Protein AF-A0AA42T7P7-F1 (afdb_monomer_lite)

Secondary structure (DSSP, 8-state):
-----HHHH----HHHHHHHHHHHHHHTT---TT--TTHHHHHHT---S-HHHHHHHHHHHHHHHHHS---HHHHHT-HHHHHHHHHHHHHHHHHHHHHHT---EEEEHHHHHHSTT-TTGGGGGTS---GGGSEEEEEEETTEEEEE-HHHHHHHHHH-SS----HHHHHHTTSPTT--SSSPPPPPPP--SS--HHHHHHTS-GGGTTTT-B---GGGTTSTTHHHHHHHHHHHHH-EEEEEEEEEE-GGGG-SS----EEEEEEE-TTS-S-HHHHHHHHHHHHHGGG----TTS-HHHHHHHHHHHSTT---EEEPPTTT-SS--EEEEEEE-GGGSTTSS--SSEEEEEEETTEEEEEEPPGGGTTTSHHHHHHHHHHHHHH---GGG---HHHHHHHTTTHHHHHHTGGG-BS-GGG-GGGGSPPPP-S--SPPPPHHHHHHHHHHHHHHHHHS--B-HHHHHHHTTT--SS-HHHHHHHHHHHHHHTS--HHHHHHHH-HHHHHHTT----HHHHHHHTSS---HHHHHHHHHHHHHHHTSTTTHHHHHHHHHHHHHH-SSS-B-HHHHHHHHHHHTTT-HHHHHHHHHHHHH-TTHHHHHHHHHHHHHHHHHHHHTGGGHHHHHHHHHHHHH-HHHHHHHHHHHHHHHHHTT-TTHHHHHHHHHHTTSS-SS--HHHH-HHHHHHHHHHHHHHHTTSPPP-----------PPPTTHHHHHHHHHHHHT--

Sequence (739 aa):
MKKTDFIATNKLSTLATLSRIYLYRFFQQQSWENGLAYEDKLRQIHLDFSIESLRRIDTFLDQLRQDDYLSQSEFIDDTAKQSLLLLLGFYCGEIIARAWQICPSWSEYEQYFNAENSEFGGLGNIIGPCFENFLVLEYESNQQKNVYFPLVAICERLFNQLPEKSVHFSVTGFLPAGLDPHAPLAETPNPYLLDHLPEIIAKAPFDLTSYLQMIPPFWMLGDELIGQMDALKTLYNEGHVVWGVIVQANNLLFKDEEYASCPAEIVYDPTGKTDHLSLRNIAHRLYELKQQEFDDGDDQDIAQYARHLKAEHTRFIGDAPQSITTIPLKSATSFIWRLHLPNGKLTYPFFPILISDKTPFITVLPAYFWQDTALYQSWLAEESSTEGQDSENSVEILPAFEQGQQQHLWQLFSEMCYPQKHDIPALMQTKPSTSNHYSEANEKSLNFVHMCQAKICSDYQRYEPEVYEKVAKERPDGQAKRVKEQMQAQLIHQHDFSYLLAELENQDFNDQLKQKGLPKAAEMLKKHKLSQVELNYLIAFLHQSVSQPQHETTALLYLAYLYLQGQYLAQDLKIAQRFISLAAINDWRAIYLQAEIGLVAPDLVRSRMYQEVTSQTAQVVLSNIEHHAYLHKLIDDFLDHAMVKKEYVRSLLQTAKEKGHPLAQQRLTTLIAQGKLPPYATPRYQNVITWLEYHIAQDQQEQSAPQPETQVQASSFIFERPALSAFIIFVIIILIKLL

Structure (mmCIF, N/CA/C/O backbone):
data_AF-A0AA42T7P7-F1
#
_entry.id   AF-A0AA42T7P7-F1
#
loop_
_atom_site.group_PDB
_atom_site.id
_atom_site.type_symbol
_atom_site.label_atom_id
_atom_site.label_alt_id
_atom_site.label_comp_id
_atom_site.label_asym_id
_atom_site.label_entity_id
_atom_site.label_seq_id
_atom_site.pdbx_PDB_ins_code
_atom_site.Cartn_x
_atom_site.Cartn_y
_atom_site.Cartn_z
_atom_site.occupancy
_atom_site.B_iso_or_equiv
_atom_site.auth_seq_id
_atom_site.auth_comp_id
_atom_site.auth_asym_id
_atom_site.auth_atom_id
_atom_site.pdbx_PDB_model_num
ATOM 1 N N . MET A 1 1 ? -27.792 12.973 -2.267 1.00 36.66 1 MET A N 1
ATOM 2 C CA . MET A 1 1 ? -27.722 12.395 -0.906 1.00 36.66 1 MET A CA 1
ATOM 3 C C . MET A 1 1 ? -26.947 13.401 -0.070 1.00 36.66 1 MET A C 1
ATOM 5 O O . MET A 1 1 ? -25.910 13.825 -0.561 1.00 36.66 1 MET A O 1
ATOM 9 N N . LYS A 1 2 ? -27.441 13.874 1.085 1.00 35.75 2 LYS A N 1
ATOM 10 C CA . LYS A 1 2 ? -26.590 14.686 1.977 1.00 35.75 2 LYS A CA 1
ATOM 11 C C . LYS A 1 2 ? -25.444 13.770 2.399 1.00 35.75 2 LYS A C 1
ATOM 13 O O . LYS A 1 2 ? -25.707 12.781 3.075 1.00 35.75 2 LYS A O 1
ATOM 18 N N . LYS A 1 3 ? -24.238 14.013 1.888 1.00 54.03 3 LYS A N 1
ATOM 19 C CA . LYS A 1 3 ? -23.058 13.245 2.269 1.00 54.03 3 LYS A CA 1
ATOM 20 C C . LYS A 1 3 ? -22.754 13.626 3.716 1.00 54.03 3 LYS A C 1
ATOM 22 O O . LYS A 1 3 ? -22.429 14.770 4.003 1.00 54.03 3 LYS A O 1
ATOM 27 N N . THR A 1 4 ? -23.036 12.713 4.633 1.00 61.12 4 THR A N 1
ATOM 28 C CA . THR A 1 4 ? -22.659 12.830 6.040 1.00 61.12 4 THR A CA 1
ATOM 29 C C . THR A 1 4 ? -21.146 12.712 6.140 1.00 61.12 4 THR A C 1
ATOM 31 O O . THR A 1 4 ? -20.567 11.839 5.494 1.00 61.12 4 THR A O 1
ATOM 34 N N . ASP A 1 5 ? -20.522 13.582 6.932 1.00 76.38 5 ASP A N 1
ATOM 35 C CA . ASP A 1 5 ? -19.101 13.492 7.261 1.00 76.38 5 ASP A CA 1
ATOM 36 C C . ASP A 1 5 ? -18.854 12.191 8.041 1.00 76.38 5 ASP A C 1
ATOM 38 O O . ASP A 1 5 ? -19.047 12.127 9.256 1.00 76.38 5 ASP A O 1
ATOM 42 N N . PHE A 1 6 ? -18.497 11.126 7.318 1.00 74.31 6 PHE A N 1
ATOM 43 C CA . PHE A 1 6 ? -18.329 9.801 7.908 1.00 74.31 6 PHE A CA 1
ATOM 44 C C . PHE A 1 6 ? -17.117 9.742 8.849 1.00 74.31 6 PHE A C 1
ATOM 46 O O . PHE A 1 6 ? -17.104 8.969 9.808 1.00 74.31 6 PHE A O 1
ATOM 53 N N . ILE A 1 7 ? -16.123 10.603 8.601 1.00 77.19 7 ILE A N 1
ATOM 54 C CA . ILE A 1 7 ? -14.939 10.765 9.442 1.00 77.19 7 ILE A CA 1
ATOM 55 C C . ILE A 1 7 ? -15.359 11.325 10.804 1.00 77.19 7 ILE A C 1
ATOM 57 O O . ILE A 1 7 ? -14.923 10.815 11.832 1.00 77.19 7 ILE A O 1
ATOM 61 N N . ALA A 1 8 ? -16.262 12.308 10.826 1.00 66.56 8 ALA A N 1
ATOM 62 C CA . ALA A 1 8 ? -16.807 12.852 12.067 1.00 66.56 8 ALA A CA 1
ATOM 63 C C . ALA A 1 8 ? -17.747 11.877 12.802 1.00 66.56 8 ALA A C 1
ATOM 65 O O . ALA A 1 8 ? -17.859 11.938 14.028 1.00 66.56 8 ALA A O 1
ATOM 66 N N . THR A 1 9 ? -18.436 10.979 12.085 1.00 56.53 9 THR A N 1
ATOM 67 C CA . THR A 1 9 ? -19.332 9.992 12.718 1.00 56.53 9 THR A CA 1
ATOM 68 C C . THR A 1 9 ? -18.597 8.825 13.369 1.00 56.53 9 THR A C 1
ATOM 70 O O . THR A 1 9 ? -19.125 8.237 14.311 1.00 56.53 9 THR A O 1
ATOM 73 N N . ASN A 1 10 ? -17.385 8.495 12.915 1.00 58.72 10 ASN A N 1
ATOM 74 C CA . ASN A 1 10 ? -16.609 7.400 13.483 1.00 58.72 10 ASN A CA 1
ATOM 75 C C . ASN A 1 10 ? -15.730 7.908 14.644 1.00 58.72 10 ASN A C 1
ATOM 77 O O . ASN A 1 10 ? -14.545 8.206 14.486 1.00 58.72 10 ASN A O 1
ATOM 81 N N . LYS A 1 11 ? -16.358 8.074 15.818 1.00 61.53 11 LYS A N 1
ATOM 82 C CA . LYS A 1 11 ? -15.764 8.617 17.056 1.00 61.53 11 LYS A CA 1
ATOM 83 C C . LYS A 1 11 ? -14.822 7.624 17.757 1.00 61.53 11 LYS A C 1
ATOM 85 O O . LYS A 1 11 ? -15.009 7.290 18.926 1.00 61.53 11 LYS A O 1
ATOM 90 N N . LEU A 1 12 ? -13.796 7.143 17.069 1.00 73.31 12 LEU A N 1
ATOM 91 C CA . LEU A 1 12 ? -12.702 6.446 17.744 1.00 73.31 12 LEU A CA 1
ATOM 92 C C . LEU A 1 12 ? -11.891 7.462 18.546 1.00 73.31 12 LEU A C 1
ATOM 94 O O . LEU A 1 12 ? -11.167 8.281 17.982 1.00 73.31 12 LEU A O 1
ATOM 98 N N . SER A 1 13 ? -12.065 7.441 19.866 1.00 80.19 13 SER A N 1
ATOM 99 C CA . SER A 1 13 ? -11.329 8.294 20.795 1.00 80.19 13 SER A CA 1
ATOM 100 C C . SER A 1 13 ? -10.038 7.623 21.266 1.00 80.19 13 SER A C 1
ATOM 102 O O . SER A 1 13 ? -9.911 6.397 21.250 1.00 80.19 13 SER A O 1
ATOM 104 N N . THR A 1 14 ? -9.105 8.420 21.786 1.00 84.25 14 THR A N 1
ATOM 105 C CA . THR A 1 14 ? -7.891 7.915 22.445 1.00 84.25 14 THR A CA 1
ATOM 106 C C . THR A 1 14 ? -8.213 6.922 23.565 1.00 84.25 14 THR A C 1
ATOM 108 O O . THR A 1 14 ? -7.503 5.935 23.744 1.00 84.25 14 THR A O 1
ATOM 111 N N . LEU A 1 15 ? -9.320 7.126 24.292 1.00 88.94 15 LEU A N 1
ATOM 112 C CA . LEU A 1 15 ? -9.779 6.192 25.322 1.00 88.94 15 LEU A CA 1
ATOM 113 C C . LEU A 1 15 ? -10.291 4.869 24.746 1.00 88.94 15 LEU A C 1
ATOM 115 O O . LEU A 1 15 ? -10.085 3.828 25.367 1.00 88.94 15 LEU A O 1
ATOM 119 N N . ALA A 1 16 ? -10.913 4.876 23.564 1.00 88.06 16 ALA A N 1
ATOM 120 C CA . ALA A 1 16 ? -11.296 3.640 22.890 1.00 88.06 16 ALA A CA 1
ATOM 121 C C . ALA A 1 16 ? -10.048 2.815 22.537 1.00 88.06 16 ALA A C 1
ATOM 123 O O . ALA A 1 16 ? -9.982 1.628 22.863 1.00 88.06 16 ALA A O 1
ATOM 124 N N . THR A 1 17 ? -9.011 3.463 22.000 1.00 88.62 17 THR A N 1
ATOM 125 C CA . THR A 1 17 ? -7.708 2.828 21.762 1.00 88.62 17 THR A CA 1
ATOM 126 C C . THR A 1 17 ? -7.080 2.308 23.061 1.00 88.62 17 THR A C 1
ATOM 128 O O . THR A 1 17 ? -6.613 1.167 23.117 1.00 88.62 17 THR A O 1
ATOM 131 N N . LEU A 1 18 ? -7.104 3.109 24.132 1.00 90.56 18 LEU A N 1
ATOM 132 C CA . LEU A 1 18 ? -6.564 2.728 25.438 1.00 90.56 18 LEU A CA 1
ATOM 133 C C . LEU A 1 18 ? -7.276 1.499 26.012 1.00 90.56 18 LEU A C 1
ATOM 135 O O . LEU A 1 18 ? -6.613 0.580 26.496 1.00 90.56 18 LEU A O 1
ATOM 139 N N . SER A 1 19 ? -8.607 1.447 25.899 1.00 92.06 19 SER A N 1
ATOM 140 C CA . SER A 1 19 ? -9.411 0.310 26.355 1.00 92.06 19 SER A CA 1
ATOM 141 C C . SER A 1 19 ? -8.951 -0.992 25.704 1.00 92.06 19 SER A C 1
ATOM 143 O O . SER A 1 19 ? -8.719 -1.997 26.379 1.00 92.06 19 SER A O 1
ATOM 145 N N . ARG A 1 20 ? -8.700 -0.944 24.392 1.00 90.75 20 ARG A N 1
ATOM 146 C CA . ARG A 1 20 ? -8.201 -2.080 23.630 1.00 90.75 20 ARG A CA 1
ATOM 147 C C . ARG A 1 20 ? -6.784 -2.460 24.036 1.00 90.75 20 ARG A C 1
ATOM 149 O O . ARG A 1 20 ? -6.522 -3.647 24.192 1.00 90.75 20 ARG A O 1
ATOM 156 N N . ILE A 1 21 ? -5.884 -1.492 24.217 1.00 91.12 21 ILE A N 1
ATOM 157 C CA . ILE A 1 21 ? -4.511 -1.744 24.686 1.00 91.12 21 ILE A CA 1
ATOM 158 C C . ILE A 1 21 ? -4.538 -2.493 26.022 1.00 91.12 21 ILE A C 1
ATOM 160 O O . ILE A 1 21 ? -3.850 -3.501 26.161 1.00 91.12 21 ILE A O 1
ATOM 164 N N . TYR A 1 22 ? -5.359 -2.045 26.975 1.00 94.44 22 TYR A N 1
ATOM 165 C CA . TYR A 1 22 ? -5.484 -2.665 28.296 1.00 94.44 22 TYR A CA 1
ATOM 166 C C . TYR A 1 22 ? -5.994 -4.103 28.206 1.00 94.44 22 TYR A C 1
ATOM 168 O O . TYR A 1 22 ? -5.387 -5.015 28.772 1.00 94.44 22 TYR A O 1
ATOM 176 N N . LEU A 1 23 ? -7.087 -4.314 27.470 1.00 94.62 23 LEU A N 1
ATOM 177 C CA . LEU A 1 23 ? -7.672 -5.640 27.293 1.00 94.62 23 LEU A CA 1
ATOM 178 C C . LEU A 1 23 ? -6.699 -6.575 26.568 1.00 94.62 23 LEU A C 1
ATOM 180 O O . LEU A 1 23 ? -6.414 -7.663 27.062 1.00 94.62 23 LEU A O 1
ATOM 184 N N . TYR A 1 24 ? -6.128 -6.144 25.443 1.00 92.94 24 TYR A N 1
ATOM 185 C CA . TYR A 1 24 ? -5.188 -6.953 24.672 1.00 92.94 24 TYR A CA 1
ATOM 186 C C . TYR A 1 24 ? -3.955 -7.330 25.502 1.00 92.94 24 TYR A C 1
ATOM 188 O O . TYR A 1 24 ? -3.611 -8.508 25.574 1.00 92.94 24 TYR A O 1
ATOM 196 N N . ARG A 1 25 ? -3.346 -6.367 26.209 1.00 93.19 25 ARG A N 1
ATOM 197 C CA . ARG A 1 25 ? -2.201 -6.605 27.102 1.00 93.19 25 ARG A CA 1
ATOM 198 C C . ARG A 1 25 ? -2.519 -7.650 28.166 1.00 93.19 25 ARG A C 1
ATOM 200 O O . ARG A 1 25 ? -1.737 -8.579 28.373 1.00 93.19 25 ARG A O 1
ATOM 207 N N . PHE A 1 26 ? -3.681 -7.530 28.813 1.00 95.38 26 PHE A N 1
ATOM 208 C CA . PHE A 1 26 ? -4.116 -8.494 29.815 1.00 95.38 26 PHE A CA 1
ATOM 209 C C . PHE A 1 26 ? -4.277 -9.893 29.209 1.00 95.38 26 PHE A C 1
ATOM 211 O O . PHE A 1 26 ? -3.663 -10.839 29.702 1.00 95.38 26 PHE A O 1
ATOM 218 N N . PHE A 1 27 ? -5.043 -10.035 28.126 1.00 94.44 27 PHE A N 1
ATOM 219 C CA . PHE A 1 27 ? -5.343 -11.341 27.532 1.00 94.44 27 PHE A CA 1
ATOM 220 C C . PHE A 1 27 ? -4.134 -12.018 26.876 1.00 94.44 27 PHE A C 1
ATOM 222 O O . PHE A 1 27 ? -4.033 -13.241 26.928 1.00 94.44 27 PHE A O 1
ATOM 229 N N . GLN A 1 28 ? -3.190 -11.243 26.339 1.00 91.94 28 GLN A N 1
ATOM 230 C CA . GLN A 1 28 ? -1.950 -11.758 25.746 1.00 91.94 28 GLN A CA 1
ATOM 231 C C . GLN A 1 28 ? -0.799 -11.917 26.746 1.00 91.94 28 GLN A C 1
ATOM 233 O O . GLN A 1 28 ? 0.301 -12.290 26.354 1.00 91.94 28 GLN A O 1
ATOM 238 N N . GLN A 1 29 ? -1.033 -11.652 28.036 1.00 91.06 29 GLN A N 1
ATOM 239 C CA . GLN A 1 29 ? -0.019 -11.774 29.094 1.00 91.06 29 GLN A CA 1
ATOM 240 C C . GLN A 1 29 ? 1.242 -10.927 28.839 1.00 91.06 29 GLN A C 1
ATOM 242 O O . GLN A 1 29 ? 2.358 -11.332 29.158 1.00 91.06 29 GLN A O 1
ATOM 247 N N . GLN A 1 30 ? 1.061 -9.740 28.259 1.00 87.50 30 GLN A N 1
ATOM 248 C CA . GLN A 1 30 ? 2.146 -8.789 28.021 1.00 87.50 30 GLN A CA 1
ATOM 249 C C . GLN A 1 30 ? 2.459 -7.968 29.284 1.00 87.50 30 GLN A C 1
ATOM 251 O O . GLN A 1 30 ? 1.614 -7.813 30.168 1.00 87.50 30 GLN A O 1
ATOM 256 N N . SER A 1 31 ? 3.675 -7.420 29.361 1.00 86.62 31 SER A N 1
ATOM 257 C CA . SER A 1 31 ? 4.132 -6.609 30.495 1.00 86.62 31 SER A CA 1
ATOM 258 C C . SER A 1 31 ? 3.431 -5.245 30.579 1.00 86.62 31 SER A C 1
ATOM 260 O O . SER A 1 31 ? 2.979 -4.680 29.580 1.00 86.62 31 SER A O 1
ATOM 262 N N . TRP A 1 32 ? 3.359 -4.695 31.794 1.00 88.06 32 TRP A N 1
ATOM 263 C CA . TRP A 1 32 ? 2.737 -3.403 32.091 1.00 88.06 32 TRP A CA 1
ATOM 264 C C . TRP A 1 32 ? 3.793 -2.353 32.431 1.00 88.06 32 TRP A C 1
ATOM 266 O O . TRP A 1 32 ? 4.523 -2.519 33.402 1.00 88.06 32 TRP A O 1
ATOM 276 N N . GLU A 1 33 ? 3.825 -1.243 31.691 1.00 80.19 33 GLU A N 1
ATOM 277 C CA . GLU A 1 33 ? 4.748 -0.123 31.958 1.00 80.19 33 GLU A CA 1
ATOM 278 C C . GLU A 1 33 ? 4.571 0.454 33.372 1.00 80.19 33 GLU A C 1
ATOM 280 O O . GLU A 1 33 ? 5.548 0.667 34.083 1.00 80.19 33 GLU A O 1
ATOM 285 N N . ASN A 1 34 ? 3.318 0.631 33.801 1.00 82.06 34 ASN A N 1
ATOM 286 C CA . ASN A 1 34 ? 2.962 1.173 35.117 1.00 82.06 34 ASN A CA 1
ATOM 287 C C . ASN A 1 34 ? 2.583 0.084 36.140 1.00 82.06 34 ASN A C 1
ATOM 289 O O . ASN A 1 34 ? 2.084 0.403 37.217 1.00 82.06 34 ASN A O 1
ATOM 293 N N . GLY A 1 35 ? 2.798 -1.194 35.806 1.00 92.00 35 GLY A N 1
ATOM 294 C CA . GLY A 1 35 ? 2.343 -2.339 36.599 1.00 92.00 35 GLY A CA 1
ATOM 295 C C . GLY A 1 35 ? 0.829 -2.601 36.530 1.00 92.00 35 GLY A C 1
ATOM 296 O O . GLY A 1 35 ? 0.047 -1.773 36.065 1.00 92.00 35 GLY A O 1
ATOM 297 N N . LEU A 1 36 ? 0.417 -3.778 37.010 1.00 95.69 36 LEU A N 1
ATOM 298 C CA . LEU A 1 36 ? -0.981 -4.150 37.235 1.00 95.69 36 LEU A CA 1
ATOM 299 C C . LEU A 1 36 ? -1.109 -4.748 38.639 1.00 95.69 36 LEU A C 1
ATOM 301 O O . LEU A 1 36 ? -0.586 -5.827 38.925 1.00 95.69 36 LEU A O 1
ATOM 305 N N . ALA A 1 37 ? -1.791 -4.041 39.539 1.00 94.44 37 ALA A N 1
ATOM 306 C CA . ALA A 1 37 ? -1.953 -4.512 40.908 1.00 94.44 37 ALA A CA 1
ATOM 307 C C . ALA A 1 37 ? -2.779 -5.807 40.951 1.00 94.44 37 ALA A C 1
ATOM 309 O O . ALA A 1 37 ? -3.796 -5.935 40.268 1.00 94.44 37 ALA A O 1
ATOM 310 N N . TYR A 1 38 ? -2.350 -6.750 41.795 1.00 94.56 38 TYR A N 1
ATOM 311 C CA . TYR A 1 38 ? -3.011 -8.044 42.006 1.00 94.56 38 TYR A CA 1
ATOM 312 C C . TYR A 1 38 ? -3.176 -8.893 40.730 1.00 94.56 38 TYR A C 1
ATOM 314 O O . TYR A 1 38 ? -4.092 -9.714 40.655 1.00 94.56 38 TYR A O 1
ATOM 322 N N . GLU A 1 39 ? -2.287 -8.731 39.744 1.00 95.56 39 GLU A N 1
ATOM 323 C CA . GLU A 1 39 ? -2.356 -9.418 38.448 1.00 95.56 39 GLU A CA 1
ATOM 324 C C . GLU A 1 39 ? -2.524 -10.940 38.572 1.00 95.56 39 GLU A C 1
ATOM 326 O O . GLU A 1 39 ? -3.436 -11.498 37.964 1.00 95.56 39 GLU A O 1
ATOM 331 N N . ASP A 1 40 ? -1.726 -11.611 39.409 1.00 94.25 40 ASP A N 1
ATOM 332 C CA . ASP A 1 40 ? -1.818 -13.066 39.602 1.00 94.25 40 ASP A CA 1
ATOM 333 C C . ASP A 1 40 ? -3.207 -13.503 40.084 1.00 94.25 40 ASP A C 1
ATOM 335 O O . ASP A 1 40 ? -3.787 -14.454 39.554 1.00 94.25 40 ASP A O 1
ATOM 339 N N . LYS A 1 41 ? -3.772 -12.784 41.066 1.00 95.12 41 LYS A N 1
ATOM 340 C CA . LYS A 1 41 ? -5.122 -13.049 41.585 1.00 95.12 41 LYS A CA 1
ATOM 341 C C . LYS A 1 41 ? -6.177 -12.777 40.504 1.00 95.12 41 LYS A C 1
ATOM 343 O O . LYS A 1 41 ? -7.104 -13.567 40.342 1.00 95.12 41 LYS A O 1
ATOM 348 N N . LEU A 1 42 ? -6.027 -11.699 39.731 1.00 96.31 42 LEU A N 1
ATOM 349 C CA . LEU A 1 42 ? -6.957 -11.356 38.652 1.00 96.31 42 LEU A CA 1
ATOM 350 C C . LEU A 1 42 ? -6.925 -12.386 37.508 1.00 96.31 42 LEU A C 1
ATOM 352 O O . LEU A 1 42 ? -7.956 -12.717 36.927 1.00 96.31 42 LEU A O 1
ATOM 356 N N . ARG A 1 43 ? -5.761 -12.950 37.185 1.00 95.31 43 ARG A N 1
ATOM 357 C CA . ARG A 1 43 ? -5.646 -13.999 36.158 1.00 95.31 43 ARG A CA 1
ATOM 358 C C . ARG A 1 43 ? -6.315 -15.307 36.586 1.00 95.31 43 ARG A C 1
ATOM 360 O O . ARG A 1 43 ? -6.891 -15.995 35.745 1.00 95.31 43 ARG A O 1
ATOM 367 N N . GLN A 1 44 ? -6.309 -15.621 37.883 1.00 96.06 44 GLN A N 1
ATOM 368 C CA . GLN A 1 44 ? -6.954 -16.820 38.439 1.00 96.06 44 GLN A CA 1
ATOM 369 C C . GLN A 1 44 ? -8.484 -16.802 38.337 1.00 96.06 44 GLN A C 1
ATOM 371 O O . GLN A 1 44 ? -9.102 -17.864 38.346 1.00 96.06 44 GLN A O 1
ATOM 376 N N . ILE A 1 45 ? -9.114 -15.628 38.206 1.00 96.25 45 ILE A N 1
ATOM 377 C CA . ILE A 1 45 ? -10.574 -15.549 38.045 1.00 96.25 45 ILE A CA 1
ATOM 378 C C . ILE A 1 45 ? -11.049 -15.796 36.607 1.00 96.25 45 ILE A C 1
ATOM 380 O O . ILE A 1 45 ? -12.256 -15.782 36.362 1.00 96.25 45 ILE A O 1
ATOM 384 N N . HIS A 1 46 ? -10.127 -16.048 35.669 1.00 95.12 46 HIS A N 1
ATOM 385 C CA . HIS A 1 46 ? -10.412 -16.443 34.287 1.00 95.12 46 HIS A CA 1
ATOM 386 C C . HIS A 1 46 ? -11.472 -15.559 33.614 1.00 95.12 46 HIS A C 1
ATOM 388 O O . HIS A 1 46 ? -12.571 -16.012 33.295 1.00 95.12 46 HIS A O 1
ATOM 394 N N . LEU A 1 47 ? -11.167 -14.274 33.429 1.00 97.62 47 LEU A N 1
ATOM 395 C CA . LEU A 1 47 ? -11.995 -13.407 32.586 1.00 97.62 47 LEU A CA 1
ATOM 396 C C . LEU A 1 47 ? -12.044 -13.975 31.157 1.00 97.62 47 LEU A C 1
ATOM 398 O O . LEU A 1 47 ? -11.032 -14.453 30.657 1.00 97.62 47 LEU A O 1
ATOM 402 N N . ASP A 1 48 ? -13.219 -13.974 30.530 1.00 97.12 48 ASP A N 1
ATOM 403 C CA . ASP A 1 48 ? -13.484 -14.667 29.254 1.00 97.12 48 ASP A CA 1
ATOM 404 C C . ASP A 1 48 ? -14.584 -13.997 28.404 1.00 97.12 48 ASP A C 1
ATOM 406 O O . ASP A 1 48 ? -15.076 -14.580 27.443 1.00 97.12 48 ASP A O 1
ATOM 410 N N . PHE A 1 49 ? -14.996 -12.782 28.765 1.00 98.00 49 PHE A N 1
ATOM 411 C CA . PHE A 1 49 ? -16.115 -12.029 28.189 1.00 98.00 49 PHE A CA 1
ATOM 412 C C . PHE A 1 49 ? -17.495 -12.714 28.268 1.00 98.00 49 PHE A C 1
ATOM 414 O O . PHE A 1 49 ? -18.414 -12.314 27.552 1.00 98.00 49 PHE A O 1
ATOM 421 N N . SER A 1 50 ? -17.684 -13.711 29.139 1.00 97.81 50 SER A N 1
ATOM 422 C CA . SER A 1 50 ? -19.016 -14.215 29.513 1.00 97.81 50 SER A CA 1
ATOM 423 C C . SER A 1 50 ? -19.693 -13.293 30.533 1.00 97.81 50 SER A C 1
ATOM 425 O O . SER A 1 50 ? -19.021 -12.589 31.289 1.00 97.81 50 SER A O 1
ATOM 427 N N . ILE A 1 51 ? -21.023 -13.320 30.635 1.00 97.69 51 ILE A N 1
ATOM 428 C CA . ILE A 1 51 ? -21.739 -12.551 31.674 1.00 97.69 51 ILE A CA 1
ATOM 429 C C . ILE A 1 51 ? -21.348 -13.055 33.074 1.00 97.69 51 ILE A C 1
ATOM 431 O O . ILE A 1 51 ? -21.184 -12.265 34.004 1.00 97.69 51 ILE A O 1
ATOM 435 N N . GLU A 1 52 ? -21.125 -14.363 33.225 1.00 97.44 52 GLU A N 1
ATOM 436 C CA . GLU A 1 52 ? -20.719 -14.982 34.489 1.00 97.44 52 GLU A CA 1
ATOM 437 C C . GLU A 1 52 ? -19.357 -14.478 34.989 1.00 97.44 52 GLU A C 1
ATOM 439 O O . GLU A 1 52 ? -19.133 -14.383 36.196 1.00 97.44 52 GLU A O 1
ATOM 444 N N . SER A 1 53 ? -18.454 -14.081 34.090 1.00 97.88 53 SER A N 1
ATOM 445 C CA . SER A 1 53 ? -17.169 -13.490 34.479 1.00 97.88 53 SER A CA 1
ATOM 446 C C . SER A 1 53 ? -17.306 -12.225 35.334 1.00 97.88 53 SER A C 1
ATOM 448 O O . SER A 1 53 ? -16.457 -11.968 36.186 1.00 97.88 53 SER A O 1
ATOM 450 N N . LEU A 1 54 ? -18.408 -11.481 35.203 1.00 98.12 54 LEU A N 1
ATOM 451 C CA . LEU A 1 54 ? -18.681 -10.306 36.031 1.00 98.12 54 LEU A CA 1
ATOM 452 C C . LEU A 1 54 ? -18.950 -10.679 37.497 1.00 98.12 54 LEU A C 1
ATOM 454 O O . LEU A 1 54 ? -18.575 -9.932 38.397 1.00 98.12 54 LEU A O 1
ATOM 458 N N . ARG A 1 55 ? -19.543 -11.853 37.769 1.00 97.00 55 ARG A N 1
ATOM 459 C CA . ARG A 1 55 ? -19.693 -12.359 39.150 1.00 97.00 55 ARG A CA 1
ATOM 460 C C . ARG A 1 55 ? -18.351 -12.756 39.751 1.00 97.00 55 ARG A C 1
ATOM 462 O O . ARG A 1 55 ? -18.133 -12.618 40.957 1.00 97.00 55 ARG A O 1
ATOM 469 N N . ARG A 1 56 ? -17.434 -13.234 38.906 1.00 97.81 56 ARG A N 1
ATOM 470 C CA . ARG A 1 56 ? -16.057 -13.522 39.316 1.00 97.81 56 ARG A CA 1
ATOM 471 C C . ARG A 1 56 ? -15.318 -12.231 39.680 1.00 97.81 56 ARG A C 1
ATOM 473 O O . ARG A 1 56 ? -14.616 -12.224 40.686 1.00 97.81 56 ARG A O 1
ATOM 480 N N . ILE A 1 57 ? -15.567 -11.129 38.961 1.00 98.19 57 ILE A N 1
ATOM 481 C CA . ILE A 1 57 ? -15.098 -9.786 39.349 1.00 98.19 57 ILE A CA 1
ATOM 482 C C . ILE A 1 57 ? -15.698 -9.357 40.694 1.00 98.19 57 ILE A C 1
ATOM 484 O O . ILE A 1 57 ? -14.952 -8.927 41.568 1.00 98.19 57 ILE A O 1
ATOM 488 N N . ASP A 1 58 ? -17.008 -9.521 40.909 1.00 97.19 58 ASP A N 1
ATOM 489 C CA . ASP A 1 58 ? -17.640 -9.193 42.199 1.00 97.19 58 ASP A CA 1
ATOM 490 C C . ASP A 1 58 ? -16.977 -9.928 43.374 1.00 97.19 58 ASP A C 1
ATOM 492 O O . ASP A 1 58 ? -16.665 -9.317 44.397 1.00 97.19 58 ASP A O 1
ATOM 496 N N . THR A 1 59 ? -16.723 -11.228 43.201 1.00 96.25 59 THR A N 1
ATOM 497 C CA . THR A 1 59 ? -16.067 -12.078 44.207 1.00 96.25 59 THR A CA 1
ATOM 498 C C . THR A 1 59 ? -14.621 -11.646 44.452 1.00 96.25 59 THR A C 1
ATOM 500 O O . THR A 1 59 ? -14.170 -11.599 45.594 1.00 96.25 59 THR A O 1
ATOM 503 N N . PHE A 1 60 ? -13.894 -11.306 43.387 1.00 96.56 60 PHE A N 1
ATOM 504 C CA . PHE A 1 60 ? -12.524 -10.805 43.463 1.00 96.56 60 PHE A CA 1
ATOM 505 C C . PHE A 1 60 ? -12.432 -9.486 44.239 1.00 96.56 60 PHE A C 1
ATOM 507 O O . PHE A 1 60 ? -11.590 -9.354 45.125 1.00 96.56 60 PHE A O 1
ATOM 514 N N . LEU A 1 61 ? -13.322 -8.530 43.958 1.00 95.38 61 LEU A N 1
ATOM 515 C CA . LEU A 1 61 ? -13.357 -7.245 44.663 1.00 95.38 61 LEU A CA 1
ATOM 516 C C . LEU A 1 61 ? -13.710 -7.417 46.147 1.00 95.38 61 LEU A C 1
ATOM 518 O O . LEU A 1 61 ? -13.114 -6.756 46.996 1.00 95.38 61 LEU A O 1
ATOM 522 N N . ASP A 1 62 ? -14.622 -8.339 46.477 1.00 93.00 62 ASP A N 1
ATOM 523 C CA . ASP A 1 62 ? -14.942 -8.666 47.872 1.00 93.00 62 ASP A CA 1
ATOM 524 C C . ASP A 1 62 ? -13.741 -9.240 48.629 1.00 93.00 62 ASP A C 1
ATOM 526 O O . ASP A 1 62 ? -13.528 -8.886 49.788 1.00 93.00 62 ASP A O 1
ATOM 530 N N . GLN A 1 63 ? -12.944 -10.094 47.982 1.00 92.19 63 GLN A N 1
ATOM 531 C CA . GLN A 1 63 ? -11.720 -10.642 48.572 1.00 92.19 63 GLN A CA 1
ATOM 532 C C . GLN A 1 63 ? -10.672 -9.551 48.803 1.00 92.19 63 GLN A C 1
ATOM 534 O O . GLN A 1 63 ? -10.120 -9.469 49.895 1.00 92.19 63 GLN A O 1
ATOM 539 N N . LEU A 1 64 ? -10.437 -8.669 47.823 1.00 91.69 64 LEU A N 1
ATOM 540 C CA . LEU A 1 64 ? -9.483 -7.564 47.978 1.00 91.69 64 LEU A CA 1
ATOM 541 C C . LEU A 1 64 ? -9.851 -6.635 49.139 1.00 91.69 64 LEU A C 1
ATOM 543 O O . LEU A 1 64 ? -8.987 -6.258 49.924 1.00 91.69 64 LEU A O 1
ATOM 547 N N . ARG A 1 65 ? -11.138 -6.310 49.272 1.00 88.94 65 ARG A N 1
ATOM 548 C CA . ARG A 1 65 ? -11.654 -5.465 50.352 1.00 88.94 65 ARG A CA 1
ATOM 549 C C . ARG A 1 65 ? -11.536 -6.106 51.739 1.00 88.94 65 ARG A C 1
ATOM 551 O O . ARG A 1 65 ? -11.445 -5.392 52.733 1.00 88.94 65 ARG A O 1
ATOM 558 N N . GLN A 1 66 ? -11.604 -7.435 51.828 1.00 84.62 66 GLN A N 1
ATOM 559 C CA . GLN A 1 66 ? -11.451 -8.168 53.091 1.00 84.62 66 GLN A CA 1
ATOM 560 C C . GLN A 1 66 ? -9.981 -8.359 53.482 1.00 84.62 66 GLN A C 1
ATOM 562 O O . GLN A 1 66 ? -9.669 -8.338 54.673 1.00 84.62 66 GLN A O 1
ATOM 567 N N . ASP A 1 67 ? -9.104 -8.549 52.494 1.00 77.56 67 ASP A N 1
ATOM 568 C CA . ASP A 1 67 ? -7.676 -8.812 52.691 1.00 77.56 67 ASP A CA 1
ATOM 569 C C . ASP A 1 67 ? -6.888 -7.544 53.068 1.00 77.56 67 ASP A C 1
ATOM 571 O O . ASP A 1 67 ? -5.964 -7.622 53.878 1.00 77.56 67 ASP A O 1
ATOM 575 N N . ASP A 1 68 ? -7.257 -6.384 52.515 1.00 68.31 68 ASP A N 1
ATOM 576 C CA . ASP A 1 68 ? -6.599 -5.099 52.759 1.00 68.31 68 ASP A CA 1
ATOM 577 C C . ASP A 1 68 ? -7.601 -4.059 53.294 1.00 68.31 68 ASP A C 1
ATOM 579 O O . ASP A 1 68 ? -8.676 -3.849 52.731 1.00 68.31 68 ASP A O 1
ATOM 583 N N . TYR A 1 69 ? -7.239 -3.327 54.355 1.00 66.25 69 TYR A N 1
ATOM 584 C CA . TYR A 1 69 ? -7.958 -2.095 54.693 1.00 66.25 69 TYR A CA 1
ATOM 585 C C . TYR A 1 69 ? -7.548 -1.010 53.692 1.00 66.25 69 TYR A C 1
ATOM 587 O O . TYR A 1 69 ? -6.476 -0.418 53.811 1.00 66.25 69 TYR A O 1
ATOM 595 N N . LEU A 1 70 ? -8.384 -0.778 52.680 1.00 71.75 70 LEU A N 1
ATOM 596 C CA . LEU A 1 70 ? -8.062 0.106 51.562 1.00 71.75 70 LEU A CA 1
ATOM 597 C C . LEU A 1 70 ? -8.640 1.508 51.779 1.00 71.75 70 LEU A C 1
ATOM 599 O O . LEU A 1 70 ? -9.847 1.722 51.669 1.00 71.75 70 LEU A O 1
ATOM 603 N N . SER A 1 71 ? -7.771 2.484 52.045 1.00 82.94 71 SER A N 1
ATOM 604 C CA . SER A 1 71 ? -8.134 3.896 51.906 1.00 82.94 71 SER A CA 1
ATOM 605 C C . SER A 1 71 ? -8.316 4.223 50.423 1.00 82.94 71 SER A C 1
ATOM 607 O O . SER A 1 71 ? -7.403 4.013 49.625 1.00 82.94 71 SER A O 1
ATOM 609 N N . GLN A 1 72 ? -9.485 4.747 50.044 1.00 84.62 72 GLN A N 1
ATOM 610 C CA . GLN A 1 72 ? -9.804 5.048 48.646 1.00 84.62 72 GLN A CA 1
ATOM 611 C C . GLN A 1 72 ? -8.797 6.017 48.008 1.00 84.62 72 GLN A C 1
ATOM 613 O O . GLN A 1 72 ? -8.370 5.788 46.879 1.00 84.62 72 GLN A O 1
ATOM 618 N N . SER A 1 73 ? -8.383 7.069 48.722 1.00 84.94 73 SER A N 1
ATOM 619 C CA . SER A 1 73 ? -7.414 8.037 48.192 1.00 84.94 73 SER A CA 1
ATOM 620 C C . SER A 1 73 ? -6.045 7.396 47.959 1.00 84.94 73 SER A C 1
ATOM 622 O O . SER A 1 73 ? -5.478 7.538 46.886 1.00 84.94 73 SER A O 1
ATOM 624 N N . GLU A 1 74 ? -5.557 6.602 48.917 1.00 86.06 74 GLU A N 1
ATOM 625 C CA . GLU A 1 74 ? -4.261 5.914 48.802 1.00 86.06 74 GLU A CA 1
ATOM 626 C C . GLU A 1 74 ? -4.272 4.837 47.709 1.00 86.06 74 GLU A C 1
ATOM 628 O O . GLU A 1 74 ? -3.247 4.563 47.087 1.00 86.06 74 GLU A O 1
ATOM 633 N N . PHE A 1 75 ? -5.430 4.212 47.467 1.00 90.25 75 PHE A N 1
ATOM 634 C CA . PHE A 1 75 ? -5.592 3.244 46.388 1.00 90.25 75 PHE A CA 1
ATOM 635 C C . PHE A 1 75 ? -5.534 3.922 45.020 1.00 90.25 75 PHE A C 1
ATOM 637 O O . PHE A 1 75 ? -4.877 3.416 44.114 1.00 90.25 75 PHE A O 1
ATOM 644 N N . ILE A 1 76 ? -6.231 5.052 44.875 1.00 88.25 76 ILE A N 1
ATOM 645 C CA . ILE A 1 76 ? -6.307 5.796 43.617 1.00 88.25 76 ILE A CA 1
ATOM 646 C C . ILE A 1 76 ? -4.977 6.486 43.307 1.00 88.25 76 ILE A C 1
ATOM 648 O O . ILE A 1 76 ? -4.657 6.610 42.136 1.00 88.25 76 ILE A O 1
ATOM 652 N N . ASP A 1 77 ? -4.166 6.873 44.292 1.00 88.88 77 ASP A N 1
ATOM 653 C CA . ASP A 1 77 ? -2.862 7.511 44.045 1.00 88.88 77 ASP A CA 1
ATOM 654 C C . ASP A 1 77 ? -1.783 6.542 43.498 1.00 88.88 77 ASP A C 1
ATOM 656 O O . ASP A 1 77 ? -0.726 6.976 43.038 1.00 88.88 77 ASP A O 1
ATOM 660 N N . ASP A 1 78 ? -2.036 5.229 43.511 1.00 91.44 78 ASP A N 1
ATOM 661 C CA . ASP A 1 78 ? -1.127 4.197 43.000 1.00 91.44 78 ASP A CA 1
ATOM 662 C C . ASP A 1 78 ? -1.459 3.820 41.544 1.00 91.44 78 ASP A C 1
ATOM 664 O O . ASP A 1 78 ? -2.551 3.348 41.221 1.00 91.44 78 ASP A O 1
ATOM 668 N N . THR A 1 79 ? -0.487 3.975 40.647 1.00 92.25 79 THR A N 1
ATOM 669 C CA . THR A 1 79 ? -0.654 3.767 39.199 1.00 92.25 79 THR A CA 1
ATOM 670 C C . THR A 1 79 ? -0.963 2.319 38.801 1.00 92.25 79 THR A C 1
ATOM 672 O O . THR A 1 79 ? -1.736 2.084 37.864 1.00 92.25 79 THR A O 1
ATOM 675 N N . ALA A 1 80 ? -0.417 1.326 39.508 1.00 93.38 80 ALA A N 1
ATOM 676 C CA . ALA A 1 80 ? -0.692 -0.085 39.235 1.00 93.38 80 ALA A CA 1
ATOM 677 C C . ALA A 1 80 ? -2.122 -0.450 39.661 1.00 93.38 80 ALA A C 1
ATOM 679 O O . ALA A 1 80 ? -2.795 -1.261 39.015 1.00 93.38 80 ALA A O 1
ATOM 680 N N . LYS A 1 81 ? -2.605 0.182 40.734 1.00 93.62 81 LYS A N 1
ATOM 681 C CA . LYS A 1 81 ? -3.977 0.049 41.232 1.00 93.62 81 LYS A CA 1
ATOM 682 C C . LYS A 1 81 ? -4.991 0.789 40.356 1.00 93.62 81 LYS A C 1
ATOM 684 O O . LYS A 1 81 ? -6.042 0.227 40.051 1.00 93.62 81 LYS A O 1
ATOM 689 N N . GLN A 1 82 ? -4.662 1.981 39.853 1.00 92.69 82 GLN A N 1
ATOM 690 C CA . GLN A 1 82 ? -5.451 2.652 38.811 1.00 92.69 82 GLN A CA 1
ATOM 691 C C . GLN A 1 82 ? -5.586 1.770 37.564 1.00 92.69 82 GLN A C 1
ATOM 693 O O . GLN A 1 82 ? -6.679 1.639 37.012 1.00 92.69 82 GLN A O 1
ATOM 698 N N . SER A 1 83 ? -4.495 1.116 37.150 1.00 94.69 83 SER A N 1
ATOM 699 C CA . SER A 1 83 ? -4.502 0.240 35.975 1.00 94.69 83 SER A CA 1
ATOM 700 C C . SER A 1 83 ? -5.455 -0.949 36.136 1.00 94.69 83 SER A C 1
ATOM 702 O O . SER A 1 83 ? -6.147 -1.303 35.182 1.00 94.69 83 SER A O 1
ATOM 704 N N . LEU A 1 84 ? -5.566 -1.506 37.349 1.00 96.31 84 LEU A N 1
ATOM 705 C CA . LEU A 1 84 ? -6.571 -2.520 37.680 1.00 96.31 84 LEU A CA 1
ATOM 706 C C . LEU A 1 84 ? -8.001 -1.981 37.517 1.00 96.31 84 LEU A C 1
ATOM 708 O O . LEU A 1 84 ? -8.826 -2.627 36.872 1.00 96.31 84 LEU A O 1
ATOM 712 N N . LEU A 1 85 ? -8.300 -0.802 38.075 1.00 95.94 85 LEU A N 1
ATOM 713 C CA . LEU A 1 85 ? -9.641 -0.205 38.003 1.00 95.94 85 LEU A CA 1
ATOM 714 C C . LEU A 1 85 ? -10.048 0.094 36.555 1.00 95.94 85 LEU A C 1
ATOM 716 O O . LEU A 1 85 ? -11.162 -0.238 36.146 1.00 95.94 85 LEU A O 1
ATOM 720 N N . LEU A 1 86 ? -9.128 0.650 35.763 1.00 95.38 86 LEU A N 1
ATOM 721 C CA . LEU A 1 86 ? -9.346 0.914 34.342 1.00 95.38 86 LEU A CA 1
ATOM 722 C C . LEU A 1 86 ? -9.555 -0.380 33.551 1.00 95.38 86 LEU A C 1
ATOM 724 O O . LEU A 1 86 ? -10.513 -0.463 32.789 1.00 95.38 86 LEU A O 1
ATOM 728 N N . LEU A 1 87 ? -8.729 -1.413 33.765 1.00 97.38 87 LEU A N 1
ATOM 729 C CA . LEU A 1 87 ? -8.888 -2.712 33.103 1.00 97.38 87 LEU A CA 1
ATOM 730 C C . LEU A 1 87 ? -10.277 -3.313 33.360 1.00 97.38 87 LEU A C 1
ATOM 732 O O . LEU A 1 87 ? -10.949 -3.729 32.417 1.00 97.38 87 LEU A O 1
ATOM 736 N N . LEU A 1 88 ? -10.723 -3.331 34.619 1.00 98.12 88 LEU A N 1
ATOM 737 C CA . LEU A 1 88 ? -12.049 -3.836 34.983 1.00 98.12 88 LEU A CA 1
ATOM 738 C C . LEU A 1 88 ? -13.169 -2.981 34.378 1.00 98.12 88 LEU A C 1
ATOM 740 O O . LEU A 1 88 ? -14.173 -3.521 33.908 1.00 98.12 88 LEU A O 1
ATOM 744 N N . GLY A 1 89 ? -12.998 -1.657 34.349 1.00 97.56 89 GLY A N 1
ATOM 745 C CA . GLY A 1 89 ? -13.973 -0.754 33.752 1.00 97.56 89 GLY A CA 1
ATOM 746 C C . GLY A 1 89 ? -14.105 -0.934 32.238 1.00 97.56 89 GLY A C 1
ATOM 747 O O . GLY A 1 89 ? -15.222 -1.059 31.727 1.00 97.56 89 GLY A O 1
ATOM 748 N N . PHE A 1 90 ? -12.978 -1.040 31.531 1.00 97.12 90 PHE A N 1
ATOM 749 C CA . PHE A 1 90 ? -12.936 -1.357 30.104 1.00 97.12 90 PHE A CA 1
ATOM 750 C C . PHE A 1 90 ? -13.533 -2.730 29.807 1.00 97.12 90 PHE A C 1
ATOM 752 O O . PHE A 1 90 ? -14.306 -2.864 28.864 1.00 97.12 90 PHE A O 1
ATOM 759 N N . TYR A 1 91 ? -13.253 -3.730 30.643 1.00 98.19 91 TYR A N 1
ATOM 760 C CA . TYR A 1 91 ? -13.834 -5.064 30.509 1.00 98.19 91 TYR A CA 1
ATOM 761 C C . TYR A 1 91 ? -15.366 -5.050 30.615 1.00 98.19 91 TYR A C 1
ATOM 763 O O . TYR A 1 91 ? -16.050 -5.686 29.814 1.00 98.19 91 TYR A O 1
ATOM 771 N N . CYS A 1 92 ? -15.920 -4.275 31.554 1.00 98.00 92 CYS A N 1
ATOM 772 C CA . CYS A 1 92 ? -17.368 -4.093 31.669 1.00 98.00 92 CYS A CA 1
ATOM 773 C C . CYS A 1 92 ? -17.963 -3.442 30.413 1.00 98.00 92 CYS A C 1
ATOM 775 O O . CYS A 1 92 ? -18.992 -3.898 29.914 1.00 98.00 92 CYS A O 1
ATOM 777 N N . GLY A 1 93 ? -17.316 -2.394 29.893 1.00 96.00 93 GLY A N 1
ATOM 778 C CA . GLY A 1 93 ? -17.764 -1.732 28.668 1.00 96.00 93 GLY A CA 1
ATOM 779 C C . GLY A 1 93 ? -17.676 -2.630 27.434 1.00 96.00 93 GLY A C 1
ATOM 780 O O . GLY A 1 93 ? -18.602 -2.645 26.628 1.00 96.00 93 GLY A O 1
ATOM 781 N N . GLU A 1 94 ? -16.627 -3.446 27.326 1.00 96.00 94 GLU A N 1
ATOM 782 C CA . GLU A 1 94 ? -16.469 -4.419 26.243 1.00 96.00 94 GLU A CA 1
ATOM 783 C C . GLU A 1 94 ? -17.548 -5.511 26.296 1.00 96.00 94 GLU A C 1
ATOM 785 O O . GLU A 1 94 ? -18.070 -5.891 25.252 1.00 96.00 94 GLU A O 1
ATOM 790 N N . ILE A 1 95 ? -17.972 -5.975 27.480 1.00 97.62 95 ILE A N 1
ATOM 791 C CA . ILE A 1 95 ? -19.119 -6.899 27.589 1.00 97.62 95 ILE A CA 1
ATOM 792 C C . ILE A 1 95 ? -20.403 -6.262 27.040 1.00 97.62 95 ILE A C 1
ATOM 794 O O . ILE A 1 95 ? -21.123 -6.916 26.285 1.00 97.62 95 ILE A O 1
ATOM 798 N N . ILE A 1 96 ? -20.683 -4.995 27.367 1.00 96.62 96 ILE A N 1
ATOM 799 C CA . ILE A 1 96 ? -21.849 -4.272 26.827 1.00 96.62 96 ILE A CA 1
ATOM 800 C C . ILE A 1 96 ? -21.744 -4.167 25.301 1.00 96.62 96 ILE A C 1
ATOM 802 O O . ILE A 1 96 ? -22.697 -4.480 24.586 1.00 96.62 96 ILE A O 1
ATOM 806 N N . ALA A 1 97 ? -20.573 -3.781 24.797 1.00 93.88 97 ALA A N 1
ATOM 807 C CA . ALA A 1 97 ? -20.314 -3.632 23.373 1.00 93.88 97 ALA A CA 1
ATOM 808 C C . ALA A 1 97 ? -20.495 -4.946 22.598 1.00 93.88 97 ALA A C 1
ATOM 810 O O . ALA A 1 97 ? -21.178 -4.980 21.573 1.00 93.88 97 ALA A O 1
ATOM 811 N N . ARG A 1 98 ? -19.938 -6.047 23.115 1.00 95.75 98 ARG A N 1
ATOM 812 C CA . ARG A 1 98 ? -20.075 -7.394 22.545 1.00 95.75 98 ARG A CA 1
ATOM 813 C C . ARG A 1 98 ? -21.513 -7.891 22.584 1.00 95.75 98 ARG A C 1
ATOM 815 O O . ARG A 1 98 ? -21.979 -8.486 21.618 1.00 95.75 98 ARG A O 1
ATOM 822 N N . ALA A 1 99 ? -22.236 -7.626 23.667 1.00 95.69 99 ALA A N 1
ATOM 823 C CA . ALA A 1 99 ? -23.630 -8.034 23.804 1.00 95.69 99 ALA A CA 1
ATOM 824 C C . ALA A 1 99 ? -24.546 -7.365 22.769 1.00 95.69 99 ALA A C 1
ATOM 826 O O . ALA A 1 99 ? -25.456 -8.007 22.248 1.00 95.69 99 ALA A O 1
ATOM 827 N N . TRP A 1 100 ? -24.286 -6.094 22.452 1.00 94.25 100 TRP A N 1
ATOM 828 C CA . TRP A 1 100 ? -25.039 -5.339 21.449 1.00 94.25 100 TRP A CA 1
ATOM 829 C C . TRP A 1 100 ? -24.456 -5.415 20.035 1.00 94.25 100 TRP A C 1
ATOM 831 O O . TRP A 1 100 ? -25.117 -4.971 19.101 1.00 94.25 100 TRP A O 1
ATOM 841 N N . GLN A 1 101 ? -23.264 -5.999 19.865 1.00 92.88 101 GLN A N 1
ATOM 842 C CA . GLN A 1 101 ? -22.528 -6.046 18.596 1.00 92.88 101 GLN A CA 1
ATOM 843 C C . GLN A 1 101 ? -22.318 -4.648 17.999 1.00 92.88 101 GLN A C 1
ATOM 845 O O . GLN A 1 101 ? -22.618 -4.386 16.836 1.00 92.88 101 GLN A O 1
ATOM 850 N N . ILE A 1 102 ? -21.790 -3.742 18.820 1.00 88.31 102 ILE A N 1
ATOM 851 C CA . ILE A 1 102 ? -21.536 -2.340 18.467 1.00 88.31 102 ILE A CA 1
ATOM 852 C C . ILE A 1 102 ? -20.116 -1.928 18.855 1.00 88.31 102 ILE A C 1
ATOM 854 O O . ILE A 1 102 ? -19.502 -2.535 19.731 1.00 88.31 102 ILE A O 1
ATOM 858 N N . CYS A 1 103 ? -19.608 -0.865 18.232 1.00 84.44 103 CYS A N 1
ATOM 859 C CA . CYS A 1 103 ? -18.400 -0.182 18.689 1.00 84.44 103 CYS A CA 1
ATOM 860 C C . CYS A 1 103 ? -18.810 1.014 19.565 1.00 84.44 103 CYS A C 1
ATOM 862 O O . CYS A 1 103 ? -19.413 1.953 19.040 1.00 84.44 103 CYS A O 1
ATOM 864 N N . PRO A 1 104 ? -18.546 0.997 20.882 1.00 86.19 104 PRO A N 1
ATOM 865 C CA . PRO A 1 104 ? -18.941 2.084 21.761 1.00 86.19 104 PRO A CA 1
ATOM 866 C C . PRO A 1 104 ? -17.971 3.265 21.655 1.00 86.19 104 PRO A C 1
ATOM 868 O O . PRO A 1 104 ? -16.817 3.115 21.248 1.00 86.19 104 PRO A O 1
ATOM 871 N N . SER A 1 105 ? -18.433 4.437 22.081 1.00 86.94 105 SER A N 1
ATOM 872 C CA . SER A 1 105 ? -17.608 5.633 22.233 1.00 86.94 105 SER A CA 1
ATOM 873 C C . SER A 1 105 ? -17.176 5.772 23.689 1.00 86.94 105 SER A C 1
ATOM 875 O O . SER A 1 105 ? -17.995 5.681 24.602 1.00 86.94 105 SER A O 1
ATOM 877 N N . TRP A 1 106 ? -15.888 6.014 23.909 1.00 90.44 106 TRP A N 1
ATOM 878 C CA . TRP A 1 106 ? -15.334 6.276 25.236 1.00 90.44 106 TRP A CA 1
ATOM 879 C C . TRP A 1 106 ? -14.978 7.752 25.376 1.00 90.44 106 TRP A C 1
ATOM 881 O O . TRP A 1 106 ? -14.416 8.348 24.454 1.00 90.44 106 TRP A O 1
ATOM 891 N N . SER A 1 107 ? -15.279 8.353 26.520 1.00 89.38 107 SER A N 1
ATOM 892 C CA . SER A 1 107 ? -14.944 9.749 26.818 1.00 89.38 107 SER A CA 1
ATOM 893 C C . SER A 1 107 ? -14.618 9.928 28.296 1.00 89.38 107 SER A C 1
ATOM 895 O O . SER A 1 107 ? -15.060 9.149 29.143 1.00 89.38 107 SER A O 1
ATOM 897 N N . GLU A 1 108 ? -13.827 10.954 28.598 1.00 90.12 108 GLU A N 1
ATOM 898 C CA . GLU A 1 108 ? -13.632 11.395 29.977 1.00 90.12 108 GLU A CA 1
ATOM 899 C C . GLU A 1 108 ? -14.858 12.174 30.456 1.00 90.12 108 GLU A C 1
ATOM 901 O O . GLU A 1 108 ? -15.569 12.791 29.657 1.00 90.12 108 GLU A O 1
ATOM 906 N N . TYR A 1 109 ? -15.073 12.186 31.770 1.00 87.38 109 TYR A N 1
ATOM 907 C CA . TYR A 1 109 ? -16.162 12.914 32.417 1.00 87.38 109 TYR A CA 1
ATOM 908 C C . TYR A 1 109 ? -16.305 14.355 31.900 1.00 87.38 109 TYR A C 1
ATOM 910 O O . TYR A 1 109 ? -17.376 14.760 31.447 1.00 87.38 109 TYR A O 1
ATOM 918 N N . GLU A 1 110 ? -15.219 15.133 31.929 1.00 83.94 110 GLU A N 1
ATOM 919 C CA . GLU A 1 110 ? -15.259 16.541 31.528 1.00 83.94 110 GLU A CA 1
ATOM 920 C C . GLU A 1 110 ? -15.582 16.696 30.043 1.00 83.94 110 GLU A C 1
ATOM 922 O O . GLU A 1 110 ? -16.410 17.526 29.674 1.00 83.94 110 GLU A O 1
ATOM 927 N N . GLN A 1 111 ? -14.980 15.864 29.192 1.00 84.12 111 GLN A N 1
ATOM 928 C CA . GLN A 1 111 ? -15.242 15.871 27.755 1.00 84.12 111 GLN A CA 1
ATOM 929 C C . GLN A 1 111 ? -16.716 15.576 27.459 1.00 84.12 111 GLN A C 1
ATOM 931 O O . GLN A 1 111 ? -17.314 16.224 26.600 1.00 84.12 111 GLN A O 1
ATOM 936 N N . TYR A 1 112 ? -17.306 14.629 28.189 1.00 84.38 112 TYR A N 1
ATOM 937 C CA . TYR A 1 112 ? -18.693 14.229 28.010 1.00 84.38 112 TYR A CA 1
ATOM 938 C C . TYR A 1 112 ? -19.686 15.334 28.386 1.00 84.38 112 TYR A C 1
ATOM 940 O O . TYR A 1 112 ? -20.591 15.657 27.614 1.00 84.38 112 TYR A O 1
ATOM 948 N N . PHE A 1 113 ? -19.535 15.923 29.573 1.00 82.75 113 PHE A N 1
ATOM 949 C CA . PHE A 1 113 ? -20.487 16.917 30.077 1.00 82.75 113 PHE A CA 1
ATOM 950 C C . PHE A 1 113 ? -20.280 18.314 29.477 1.00 82.75 113 PHE A C 1
ATOM 952 O O . PHE A 1 113 ? -21.241 19.079 29.408 1.00 82.75 113 PHE A O 1
ATOM 959 N N . ASN A 1 114 ? -19.075 18.632 28.988 1.00 76.12 114 ASN A N 1
ATOM 960 C CA . ASN A 1 114 ? -18.789 19.905 28.316 1.00 76.12 114 ASN A CA 1
ATOM 961 C C . ASN A 1 114 ? -19.098 19.888 26.807 1.00 76.12 114 ASN A C 1
ATOM 963 O O . ASN A 1 114 ? -19.004 20.929 26.156 1.00 76.12 114 ASN A O 1
ATOM 967 N N . ALA A 1 115 ? -19.459 18.739 26.227 1.00 72.75 115 ALA A N 1
ATOM 968 C CA . ALA A 1 115 ? -19.815 18.655 24.815 1.00 72.75 115 ALA A CA 1
ATOM 969 C C . ALA A 1 115 ? -21.158 19.354 24.529 1.00 72.75 115 ALA A C 1
ATOM 971 O O . ALA A 1 115 ? -22.173 19.050 25.155 1.00 72.75 115 ALA A O 1
ATOM 972 N N . GLU A 1 116 ? -21.192 20.222 23.509 1.00 59.59 116 GLU A N 1
ATOM 973 C CA . GLU A 1 116 ? -22.375 21.024 23.130 1.00 59.59 116 GLU A CA 1
ATOM 974 C C . GLU A 1 116 ? -23.638 20.192 22.823 1.00 59.59 116 GLU A C 1
ATOM 976 O O . GLU A 1 116 ? -24.752 20.703 22.903 1.00 59.59 116 GLU A O 1
ATOM 981 N N . ASN A 1 117 ? -23.476 18.901 22.510 1.00 61.44 117 ASN A N 1
ATOM 982 C CA . ASN A 1 117 ? -24.552 17.973 22.146 1.00 61.44 117 ASN A CA 1
ATOM 983 C C . ASN A 1 117 ? -24.787 16.858 23.183 1.00 61.44 117 ASN A C 1
ATOM 985 O O . ASN A 1 117 ? -25.386 15.831 22.853 1.00 61.44 117 ASN A O 1
ATOM 989 N N . SER A 1 118 ? -24.293 17.011 24.414 1.00 65.94 118 SER A N 1
ATOM 990 C CA . SER A 1 118 ? -24.521 16.025 25.473 1.00 65.94 118 SER A CA 1
ATOM 991 C C . SER A 1 118 ? -25.983 16.049 25.929 1.00 65.94 118 SER A C 1
ATOM 993 O O . SER A 1 118 ? -26.427 17.001 26.572 1.00 65.94 118 SER A O 1
ATOM 995 N N . GLU A 1 119 ? -26.740 14.984 25.632 1.00 66.56 119 GLU A N 1
ATOM 996 C CA . GLU A 1 119 ? -28.140 14.824 26.075 1.00 66.56 119 GLU A CA 1
ATOM 997 C C . GLU A 1 119 ? -28.274 14.858 27.605 1.00 66.56 119 GLU A C 1
ATOM 999 O O . GLU A 1 119 ? -29.322 15.228 28.136 1.00 66.56 119 GLU A O 1
ATOM 1004 N N . PHE A 1 120 ? -27.187 14.545 28.314 1.00 67.75 120 PHE A N 1
ATOM 1005 C CA . PHE A 1 120 ? -27.113 14.556 29.768 1.00 67.75 120 PHE A CA 1
ATOM 1006 C C . PHE A 1 120 ? -26.274 15.718 30.328 1.00 67.75 120 PHE A C 1
ATOM 1008 O O . PHE A 1 120 ? -26.053 15.758 31.534 1.00 67.75 120 PHE A O 1
ATOM 1015 N N . GLY A 1 121 ? -25.871 16.707 29.516 1.00 65.62 121 GLY A N 1
ATOM 1016 C CA . GLY A 1 121 ? -25.017 17.831 29.940 1.00 65.62 121 GLY A CA 1
ATOM 1017 C C . GLY A 1 121 ? -25.535 18.582 31.179 1.00 65.62 121 GLY A C 1
ATOM 1018 O O . GLY A 1 121 ? -24.772 18.933 32.077 1.00 65.62 121 GLY A O 1
ATOM 1019 N N . GLY A 1 122 ? -26.859 18.735 31.305 1.00 66.75 122 GLY A N 1
ATOM 1020 C CA . GLY A 1 122 ? -27.498 19.367 32.468 1.00 66.75 122 GLY A CA 1
ATOM 1021 C C . GLY A 1 122 ? -27.386 18.582 33.786 1.00 66.75 122 GLY A C 1
ATOM 1022 O O . GLY A 1 122 ? -27.596 19.159 34.854 1.00 66.75 122 GLY A O 1
ATOM 1023 N N . LEU A 1 123 ? -27.042 17.288 33.738 1.00 70.00 123 LEU A N 1
ATOM 1024 C CA . LEU A 1 123 ? -26.852 16.441 34.921 1.00 70.00 123 LEU A CA 1
ATOM 1025 C C . LEU A 1 123 ? -25.457 16.575 35.545 1.00 70.00 123 LEU A C 1
ATOM 1027 O O . LEU A 1 123 ? -25.282 16.120 36.673 1.00 70.00 123 LEU A O 1
ATOM 1031 N N . GLY A 1 124 ? -24.497 17.239 34.890 1.00 65.94 124 GLY A N 1
ATOM 1032 C CA . GLY A 1 124 ? -23.129 17.406 35.411 1.00 65.94 124 GLY A CA 1
ATOM 1033 C C . GLY A 1 124 ? -23.021 18.253 36.690 1.00 65.94 124 GLY A C 1
ATOM 1034 O O . GLY A 1 124 ? -21.987 18.269 37.346 1.00 65.94 124 GLY A O 1
ATOM 1035 N N . ASN A 1 125 ? -24.098 18.948 37.076 1.00 66.44 125 ASN A N 1
ATOM 1036 C CA . ASN A 1 125 ? -24.205 19.626 38.375 1.00 66.44 125 ASN A CA 1
ATOM 1037 C C . ASN A 1 125 ? -24.719 18.702 39.496 1.00 66.44 125 ASN A C 1
ATOM 1039 O O . ASN A 1 125 ? -24.616 19.043 40.672 1.00 66.44 125 ASN A O 1
ATOM 1043 N N . ILE A 1 126 ? -25.330 17.569 39.137 1.00 71.19 126 ILE A N 1
ATOM 1044 C CA . ILE A 1 126 ? -25.890 16.572 40.065 1.00 71.19 126 ILE A CA 1
ATOM 1045 C C . ILE A 1 126 ? -24.889 15.432 40.254 1.00 71.19 126 ILE A C 1
ATOM 1047 O O . ILE A 1 126 ? -24.631 14.995 41.372 1.00 71.19 126 ILE A O 1
ATOM 1051 N N . ILE A 1 127 ? -24.330 14.957 39.147 1.00 72.50 127 ILE A N 1
ATOM 1052 C CA . ILE A 1 127 ? -23.247 13.986 39.093 1.00 72.50 127 ILE A CA 1
ATOM 1053 C C . ILE A 1 127 ? -21.980 14.834 39.095 1.00 72.50 127 ILE A C 1
ATOM 1055 O O . ILE A 1 127 ? -21.782 15.555 38.141 1.00 72.50 127 ILE A O 1
ATOM 1059 N N . GLY A 1 128 ? -21.197 14.870 40.174 1.00 73.69 128 GLY A N 1
ATOM 1060 C CA . GLY A 1 128 ? -19.986 15.705 40.237 1.00 73.69 128 GLY A CA 1
ATOM 1061 C C . GLY A 1 128 ? -18.755 15.032 39.606 1.00 73.69 128 GLY A C 1
ATOM 1062 O O . GLY A 1 128 ? -18.750 13.805 39.456 1.00 73.69 128 GLY A O 1
ATOM 1063 N N . PRO A 1 129 ? -17.688 15.794 39.285 1.00 79.62 129 PRO A N 1
ATOM 1064 C CA . PRO A 1 129 ? -16.421 15.221 38.840 1.00 79.62 129 PRO A CA 1
ATOM 1065 C C . PRO A 1 129 ? -15.749 14.476 40.002 1.00 79.62 129 PRO A C 1
ATOM 1067 O O . PRO A 1 129 ? -15.317 15.076 40.986 1.00 79.62 129 PRO A O 1
ATOM 1070 N N . CYS A 1 130 ? -15.673 13.155 39.890 1.00 84.12 130 CYS A N 1
ATOM 1071 C CA . CYS A 1 130 ? -14.935 12.284 40.800 1.00 84.12 130 CYS A CA 1
ATOM 1072 C C . CYS A 1 130 ? -14.377 11.086 40.026 1.00 84.12 130 CYS A C 1
ATOM 1074 O O . CYS A 1 130 ? -14.769 10.841 38.881 1.00 84.12 130 CYS A O 1
ATOM 1076 N N . PHE A 1 131 ? -13.454 10.341 40.637 1.00 86.12 131 PHE A N 1
ATOM 1077 C CA . PHE A 1 131 ? -12.775 9.229 39.971 1.00 86.12 131 PHE A CA 1
ATOM 1078 C C . PHE A 1 131 ? -13.761 8.159 39.470 1.00 86.12 131 PHE A C 1
ATOM 1080 O O . PHE A 1 131 ? -13.613 7.628 38.376 1.00 86.12 131 PHE A O 1
ATOM 1087 N N . GLU A 1 132 ? -14.825 7.892 40.221 1.00 89.75 132 GLU A N 1
ATOM 1088 C CA . GLU A 1 132 ? -15.871 6.925 39.881 1.00 89.75 132 GLU A CA 1
ATOM 1089 C C . GLU A 1 132 ? -16.645 7.291 38.611 1.00 89.75 132 GLU A C 1
ATOM 1091 O O . GLU A 1 132 ? -17.172 6.412 37.929 1.00 89.75 132 GLU A O 1
ATOM 1096 N N . ASN A 1 133 ? -16.704 8.582 38.284 1.00 88.94 133 ASN A N 1
ATOM 1097 C CA . ASN A 1 133 ? -17.384 9.088 37.097 1.00 88.94 133 ASN A CA 1
ATOM 1098 C C . ASN A 1 133 ? -16.406 9.391 35.955 1.00 88.94 133 ASN A C 1
ATOM 1100 O O . ASN A 1 133 ? -16.857 9.772 34.879 1.00 88.94 133 ASN A O 1
ATOM 1104 N N . PHE A 1 134 ? -15.094 9.228 36.179 1.00 89.69 134 PHE A N 1
ATOM 1105 C CA . PHE A 1 134 ? -14.034 9.618 35.246 1.00 89.69 134 PHE A CA 1
ATOM 1106 C C . PHE A 1 134 ? -14.221 9.010 33.856 1.00 89.69 134 PHE A C 1
ATOM 1108 O O . PHE A 1 134 ? -14.067 9.705 32.855 1.00 89.69 134 PHE A O 1
ATOM 1115 N N . LEU A 1 135 ? -14.561 7.722 33.807 1.00 92.44 135 LEU A N 1
ATOM 1116 C CA . LEU A 1 135 ? -14.699 6.976 32.567 1.00 92.44 135 LEU A CA 1
ATOM 1117 C C . LEU A 1 135 ? -16.172 6.872 32.168 1.00 92.44 135 LEU A C 1
ATOM 1119 O O . LEU A 1 135 ? -16.985 6.346 32.931 1.00 92.44 135 LEU A O 1
ATOM 1123 N N . VAL A 1 136 ? -16.494 7.328 30.957 1.00 91.94 136 VAL A N 1
ATOM 1124 C CA . VAL A 1 136 ? -17.854 7.337 30.412 1.00 91.94 136 VAL A CA 1
ATOM 1125 C C . VAL A 1 136 ? -17.903 6.498 29.139 1.00 91.94 136 VAL A C 1
ATOM 1127 O O . VAL A 1 136 ? -17.133 6.720 28.202 1.00 91.94 136 VAL A O 1
ATOM 1130 N N . LEU A 1 137 ? -18.818 5.529 29.112 1.00 92.25 137 LEU A N 1
ATOM 1131 C CA . LEU A 1 137 ? -19.140 4.730 27.934 1.00 92.25 137 LEU A CA 1
ATOM 1132 C C . LEU A 1 137 ? -20.455 5.223 27.332 1.00 92.25 137 LEU A C 1
ATOM 1134 O O . LEU A 1 137 ? -21.503 5.123 27.971 1.00 92.25 137 LEU A O 1
ATOM 1138 N N . GLU A 1 138 ? -20.408 5.688 26.092 1.00 90.50 138 GLU A N 1
ATOM 1139 C CA . GLU A 1 138 ? -21.574 6.017 25.280 1.00 90.50 138 GLU A CA 1
ATOM 1140 C C . GLU A 1 138 ? -21.809 4.942 24.227 1.00 90.50 138 GLU A C 1
ATOM 1142 O O . GLU A 1 138 ? -20.884 4.502 23.540 1.00 90.50 138 GLU A O 1
ATOM 1147 N N . TYR A 1 139 ? -23.064 4.550 24.050 1.00 89.12 139 TYR A N 1
ATOM 1148 C CA . TYR A 1 139 ? -23.427 3.620 22.993 1.00 89.12 139 TYR A CA 1
ATOM 1149 C C . TYR A 1 139 ? -24.900 3.739 22.613 1.00 89.12 139 TYR A C 1
ATOM 1151 O O . TYR A 1 139 ? -25.733 4.189 23.400 1.00 89.12 139 TYR A O 1
ATOM 1159 N N . GLU A 1 140 ? -25.230 3.312 21.399 1.00 87.38 140 GLU A N 1
ATOM 1160 C CA . GLU A 1 140 ? -26.608 3.258 20.927 1.00 87.38 140 GLU A CA 1
ATOM 1161 C C . GLU A 1 140 ? -27.119 1.820 20.959 1.00 87.38 140 GLU A C 1
ATOM 1163 O O . GLU A 1 140 ? -26.501 0.908 20.412 1.00 87.38 140 GLU A O 1
ATOM 1168 N N . SER A 1 141 ? -28.267 1.611 21.596 1.00 87.56 141 SER A N 1
ATOM 1169 C CA . SER A 1 141 ? -28.985 0.339 21.569 1.00 87.56 141 SER A CA 1
ATOM 1170 C C . SER A 1 141 ? -30.473 0.607 21.394 1.00 87.56 141 SER A C 1
ATOM 1172 O O . SER A 1 141 ? -31.009 1.574 21.930 1.00 87.56 141 SER A O 1
ATOM 1174 N N . ASN A 1 142 ? -31.157 -0.207 20.584 1.00 85.31 142 ASN A N 1
ATOM 1175 C CA . ASN A 1 142 ? -32.585 -0.031 20.280 1.00 85.31 142 ASN A CA 1
ATOM 1176 C C . ASN A 1 142 ? -32.976 1.408 19.866 1.00 85.31 142 ASN A C 1
ATOM 1178 O O . ASN A 1 142 ? -34.045 1.887 20.236 1.00 85.31 142 ASN A O 1
ATOM 1182 N N . GLN A 1 143 ? -32.115 2.094 19.100 1.00 81.81 143 GLN A N 1
ATOM 1183 C CA . GLN A 1 143 ? -32.299 3.495 18.675 1.00 81.81 143 GLN A CA 1
ATOM 1184 C C . GLN A 1 143 ? -32.340 4.518 19.829 1.00 81.81 143 GLN A C 1
ATOM 1186 O O . GLN A 1 143 ? -32.836 5.630 19.656 1.00 81.81 143 GLN A O 1
ATOM 1191 N N . GLN A 1 144 ? -31.825 4.157 21.004 1.00 85.12 144 GLN A N 1
ATOM 1192 C CA . GLN A 1 144 ? -31.659 5.043 22.152 1.00 85.12 144 GLN A CA 1
ATOM 1193 C C . GLN A 1 144 ? -30.177 5.174 22.489 1.00 85.12 144 GLN A C 1
ATOM 1195 O O . GLN A 1 144 ? -29.432 4.192 22.450 1.00 85.12 144 GLN A O 1
ATOM 1200 N N . LYS A 1 145 ? -29.752 6.388 22.843 1.00 86.31 145 LYS A N 1
ATOM 1201 C CA . LYS A 1 145 ? -28.422 6.623 23.400 1.00 86.31 145 LYS A CA 1
ATOM 1202 C C . LYS A 1 145 ? -28.414 6.247 24.870 1.00 86.31 145 LYS A C 1
ATOM 1204 O O . LYS A 1 145 ? -29.294 6.644 25.630 1.00 86.31 145 LYS A O 1
ATOM 1209 N N . ASN A 1 146 ? -27.395 5.503 25.262 1.00 89.81 146 ASN A N 1
ATOM 1210 C CA . ASN A 1 146 ? -27.186 5.048 26.621 1.00 89.81 146 ASN A CA 1
ATOM 1211 C C . ASN A 1 146 ? -25.815 5.504 27.105 1.00 89.81 146 ASN A C 1
ATOM 1213 O O . ASN A 1 146 ? -24.867 5.608 26.325 1.00 89.81 146 ASN A O 1
ATOM 1217 N N . VAL A 1 147 ? -25.727 5.741 28.411 1.00 90.81 147 VAL A N 1
ATOM 1218 C CA . VAL A 1 147 ? -24.488 6.105 29.093 1.00 90.81 147 VAL A CA 1
ATOM 1219 C C . VAL A 1 147 ? -24.259 5.150 30.251 1.00 90.81 147 VAL A C 1
ATOM 1221 O O . VAL A 1 147 ? -25.181 4.851 31.012 1.00 90.81 147 VAL A O 1
ATOM 1224 N N . TYR A 1 148 ? -23.024 4.679 30.388 1.00 93.38 148 TYR A N 1
ATOM 1225 C CA . TYR A 1 148 ? -22.605 3.800 31.469 1.00 93.38 148 TYR A CA 1
ATOM 1226 C C . TYR A 1 148 ? -21.316 4.308 32.124 1.00 93.38 148 TYR A C 1
ATOM 1228 O O . TYR A 1 148 ? -20.362 4.671 31.438 1.00 93.38 148 TYR A O 1
ATOM 1236 N N . PHE A 1 149 ? -21.294 4.305 33.460 1.00 93.75 149 PHE A N 1
ATOM 1237 C CA . PHE A 1 149 ? -20.158 4.721 34.288 1.00 93.75 149 PHE A CA 1
ATOM 1238 C C . PHE A 1 149 ? -19.550 3.486 34.973 1.00 93.75 149 PHE A C 1
ATOM 1240 O O . PHE A 1 149 ? -19.962 3.130 36.083 1.00 93.75 149 PHE A O 1
ATOM 1247 N N . PRO A 1 150 ? -18.610 2.779 34.322 1.00 95.12 150 PRO A N 1
ATOM 1248 C CA . PRO A 1 150 ? -18.110 1.491 34.801 1.00 95.12 150 PRO A CA 1
ATOM 1249 C C . PRO A 1 150 ? -17.465 1.534 36.189 1.00 95.12 150 PRO A C 1
ATOM 1251 O O . PRO A 1 150 ? -17.591 0.574 36.949 1.00 95.12 150 PRO A O 1
ATOM 1254 N N . LEU A 1 151 ? -16.789 2.632 36.537 1.00 95.69 151 LEU A N 1
ATOM 1255 C CA . LEU A 1 151 ? -16.033 2.720 37.788 1.00 95.69 151 LEU A CA 1
ATOM 1256 C C . LEU A 1 151 ? -16.942 2.875 39.018 1.00 95.69 151 LEU A C 1
ATOM 1258 O O . LEU A 1 151 ? -16.543 2.491 40.113 1.00 95.69 151 LEU A O 1
ATOM 1262 N N . VAL A 1 152 ? -18.190 3.328 38.851 1.00 94.06 152 VAL A N 1
ATOM 1263 C CA . VAL A 1 152 ? -19.135 3.539 39.960 1.00 94.06 152 VAL A CA 1
ATOM 1264 C C . VAL A 1 152 ? -19.403 2.262 40.753 1.00 94.06 152 VAL A C 1
ATOM 1266 O O . VAL A 1 152 ? -19.340 2.284 41.978 1.00 94.06 152 VAL A O 1
ATOM 1269 N N . ALA A 1 153 ? -19.734 1.153 40.089 1.00 95.00 153 ALA A N 1
ATOM 1270 C CA . ALA A 1 153 ? -20.027 -0.102 40.787 1.00 95.00 153 ALA A CA 1
ATOM 1271 C C . ALA A 1 153 ? -18.755 -0.770 41.328 1.00 95.00 153 ALA A C 1
ATOM 1273 O O . ALA A 1 153 ? -18.792 -1.380 42.393 1.00 95.00 153 ALA A O 1
ATOM 1274 N N . ILE A 1 154 ? -17.633 -0.618 40.619 1.00 96.19 154 ILE A N 1
ATOM 1275 C CA . ILE A 1 154 ? -16.336 -1.179 41.009 1.00 96.19 154 ILE A CA 1
ATOM 1276 C C . ILE A 1 154 ? -15.830 -0.505 42.291 1.00 96.19 154 ILE A C 1
ATOM 1278 O O . ILE A 1 154 ? -15.517 -1.193 43.261 1.00 96.19 154 ILE A O 1
ATOM 1282 N N . CYS A 1 155 ? -15.785 0.830 42.322 1.00 93.69 155 CYS A N 1
ATOM 1283 C CA . CYS A 1 155 ? -15.311 1.591 43.477 1.00 93.69 155 CYS A CA 1
ATOM 1284 C C . CYS A 1 155 ? -16.248 1.450 44.683 1.00 93.69 155 CYS A C 1
ATOM 1286 O O . CYS A 1 155 ? -15.768 1.270 45.799 1.00 93.69 155 CYS A O 1
ATOM 1288 N N . GLU A 1 156 ? -17.569 1.460 44.468 1.00 92.44 156 GLU A N 1
ATOM 1289 C CA . GLU A 1 156 ? -18.548 1.227 45.539 1.00 92.44 156 GLU A CA 1
ATOM 1290 C C . GLU A 1 156 ? -18.313 -0.136 46.198 1.00 92.44 156 GLU A C 1
ATOM 1292 O O . GLU A 1 156 ? -18.182 -0.213 47.419 1.00 92.44 156 GLU A O 1
ATOM 1297 N N . ARG A 1 157 ? -18.145 -1.191 45.390 1.00 92.88 157 ARG A N 1
ATOM 1298 C CA . ARG A 1 157 ? -17.927 -2.541 45.908 1.00 92.88 157 ARG A CA 1
ATOM 1299 C C . ARG A 1 157 ? -16.590 -2.704 46.626 1.00 92.88 157 ARG A C 1
ATOM 1301 O O . ARG A 1 157 ? -16.515 -3.453 47.598 1.00 92.88 157 ARG A O 1
ATOM 1308 N N . LEU A 1 158 ? -15.547 -2.022 46.152 1.00 92.25 158 LEU A N 1
ATOM 1309 C CA . LEU A 1 158 ? -14.191 -2.140 46.685 1.00 92.25 158 LEU A CA 1
ATOM 1310 C C . LEU A 1 158 ? -13.972 -1.328 47.971 1.00 92.25 158 LEU A C 1
ATOM 1312 O O . LEU A 1 158 ? -13.264 -1.797 48.858 1.00 92.25 158 LEU A O 1
ATOM 1316 N N . PHE A 1 159 ? -14.569 -0.138 48.094 1.00 90.31 159 PHE A N 1
ATOM 1317 C CA . PHE A 1 159 ? -14.255 0.795 49.187 1.00 90.31 159 PHE A CA 1
ATOM 1318 C C . PHE A 1 159 ? -15.346 0.913 50.262 1.00 90.31 159 PHE A C 1
ATOM 1320 O O . PHE A 1 159 ? -15.039 1.302 51.391 1.00 90.31 159 PHE A O 1
ATOM 1327 N N . ASN A 1 160 ? -16.604 0.543 49.984 1.00 86.69 160 ASN A N 1
ATOM 1328 C CA . ASN A 1 160 ? -17.653 0.590 51.006 1.00 86.69 160 ASN A CA 1
ATOM 1329 C C . ASN A 1 160 ? -17.657 -0.656 51.898 1.00 86.69 160 ASN A C 1
ATOM 1331 O O . ASN A 1 160 ? -17.549 -1.795 51.445 1.00 86.69 160 ASN A O 1
ATOM 1335 N N . GLN A 1 161 ? -17.864 -0.456 53.202 1.00 78.12 161 GLN A N 1
ATOM 1336 C CA . GLN A 1 161 ? -17.934 -1.558 54.175 1.00 78.12 161 GLN A CA 1
ATOM 1337 C C . GLN A 1 161 ? -19.154 -2.468 53.952 1.00 78.12 161 GLN A C 1
ATOM 1339 O O . GLN A 1 161 ? -19.073 -3.682 54.150 1.00 78.12 161 GLN A O 1
ATOM 1344 N N . LEU A 1 162 ? -20.269 -1.895 53.497 1.00 79.38 162 LEU A N 1
ATOM 1345 C CA . LEU A 1 162 ? -21.505 -2.599 53.154 1.00 79.38 162 LEU A CA 1
ATOM 1346 C C . LEU A 1 162 ? -21.896 -2.232 51.719 1.00 79.38 162 LEU A C 1
ATOM 1348 O O . LEU A 1 162 ? -22.697 -1.320 51.536 1.00 79.38 162 LEU A O 1
ATOM 1352 N N . PRO A 1 163 ? -21.290 -2.878 50.711 1.00 81.06 163 PRO A N 1
ATOM 1353 C CA . PRO A 1 163 ? -21.481 -2.484 49.336 1.00 81.06 163 PRO A CA 1
ATOM 1354 C C . PRO A 1 163 ? -22.873 -2.886 48.877 1.00 81.06 163 PRO A C 1
ATOM 1356 O O . PRO A 1 163 ? -23.290 -4.038 49.027 1.00 81.06 163 PRO A O 1
ATOM 1359 N N . GLU A 1 164 ? -23.594 -1.924 48.322 1.00 84.56 164 GLU A N 1
ATOM 1360 C CA . GLU A 1 164 ? -24.937 -2.139 47.787 1.00 84.56 164 GLU A CA 1
ATOM 1361 C C . GLU A 1 164 ? -24.907 -2.443 46.284 1.00 84.56 164 GLU A C 1
ATOM 1363 O O . GLU A 1 164 ? -25.884 -2.962 45.736 1.00 84.56 164 GLU A O 1
ATOM 1368 N N . LYS A 1 165 ? -23.791 -2.151 45.598 1.00 87.50 165 LYS A N 1
ATOM 1369 C CA . LYS A 1 165 ? -23.644 -2.351 44.156 1.00 87.50 165 LYS A CA 1
ATOM 1370 C C . LYS A 1 165 ? -22.880 -3.634 43.836 1.00 87.50 165 LYS A C 1
ATOM 1372 O O . LYS A 1 165 ? -21.970 -4.095 44.524 1.00 87.50 165 LYS A O 1
ATOM 1377 N N . SER A 1 166 ? -23.284 -4.231 42.724 1.00 94.06 166 SER A N 1
ATOM 1378 C CA . SER A 1 166 ? -22.626 -5.369 42.089 1.00 94.06 166 SER A CA 1
ATOM 1379 C C . SER A 1 166 ? -22.222 -4.942 40.689 1.00 94.06 166 SER A C 1
ATOM 1381 O O . SER A 1 166 ? -23.023 -4.328 39.984 1.00 94.06 166 SER A O 1
ATOM 1383 N N . VAL A 1 167 ? -20.997 -5.277 40.295 1.00 96.12 167 VAL A N 1
ATOM 1384 C CA . VAL A 1 167 ? -20.480 -5.083 38.939 1.00 96.12 167 VAL A CA 1
ATOM 1385 C C . VAL A 1 167 ? -21.286 -5.932 37.957 1.00 96.12 167 VAL A C 1
ATOM 1387 O O . VAL A 1 167 ? -21.691 -5.459 36.897 1.00 96.12 167 VAL A O 1
ATOM 1390 N N . HIS A 1 168 ? -21.615 -7.173 38.331 1.00 96.81 168 HIS A N 1
ATOM 1391 C CA . HIS A 1 168 ? -22.518 -8.001 37.536 1.00 96.81 168 HIS A CA 1
ATOM 1392 C C . HIS A 1 168 ? -23.885 -7.328 37.349 1.00 96.81 168 HIS A C 1
ATOM 1394 O O . HIS A 1 168 ? -24.376 -7.237 36.224 1.00 96.81 168 HIS A O 1
ATOM 1400 N N . PHE A 1 169 ? -24.516 -6.840 38.421 1.00 94.31 169 PHE A N 1
ATOM 1401 C CA . PHE A 1 169 ? -25.822 -6.181 38.323 1.00 94.31 169 PHE A CA 1
ATOM 1402 C C . PHE A 1 169 ? -25.755 -4.869 37.529 1.00 94.31 169 PHE A C 1
ATOM 1404 O O . PHE A 1 169 ? -26.639 -4.604 36.715 1.00 94.31 169 PHE A O 1
ATOM 1411 N N . SER A 1 170 ? -24.693 -4.077 37.713 1.00 95.56 170 SER A N 1
ATOM 1412 C CA . SER A 1 170 ? -24.527 -2.799 37.020 1.00 95.56 170 SER A CA 1
ATOM 1413 C C . SER A 1 170 ? -24.376 -2.961 35.515 1.00 95.56 170 SER A C 1
ATOM 1415 O O . SER A 1 170 ? -24.819 -2.080 34.796 1.00 95.56 170 SER A O 1
ATOM 1417 N N . VAL A 1 171 ? -23.794 -4.065 35.035 1.00 96.62 171 VAL A N 1
ATOM 1418 C CA . VAL A 1 171 ? -23.674 -4.356 33.599 1.00 96.62 171 VAL A CA 1
ATOM 1419 C C . VAL A 1 171 ? -24.917 -5.064 33.061 1.00 96.62 171 VAL A C 1
ATOM 1421 O O . VAL A 1 171 ? -25.435 -4.674 32.019 1.00 96.62 171 VAL A O 1
ATOM 1424 N N . THR A 1 172 ? -25.432 -6.082 33.761 1.00 94.44 172 THR A N 1
ATOM 1425 C CA . THR A 1 172 ? -26.573 -6.891 33.278 1.00 94.44 172 THR A CA 1
ATOM 1426 C C . THR A 1 172 ? -27.852 -6.092 33.059 1.00 94.44 172 THR A C 1
ATOM 1428 O O . THR A 1 172 ? -28.625 -6.447 32.173 1.00 94.44 172 THR A O 1
ATOM 1431 N N . GLY A 1 173 ? -28.046 -4.982 33.780 1.00 91.56 173 GLY A N 1
ATOM 1432 C CA . GLY A 1 173 ? -29.152 -4.051 33.529 1.00 91.56 173 GLY A CA 1
ATOM 1433 C C . GLY A 1 173 ? -29.138 -3.401 32.137 1.00 91.56 173 GLY A C 1
ATOM 1434 O O . GLY A 1 173 ? -30.172 -2.910 31.694 1.00 91.56 173 GLY A O 1
ATOM 1435 N N . PHE A 1 174 ? -28.000 -3.430 31.436 1.00 93.38 174 PHE A N 1
ATOM 1436 C CA . PHE A 1 174 ? -27.814 -2.848 30.105 1.00 93.38 174 PHE A CA 1
ATOM 1437 C C . PHE A 1 174 ? -27.748 -3.882 28.973 1.00 93.38 174 PHE A C 1
ATOM 1439 O O . PHE A 1 174 ? -27.626 -3.499 27.810 1.00 93.38 174 PHE A O 1
ATOM 1446 N N . LEU A 1 175 ? -27.798 -5.181 29.275 1.00 95.12 175 LEU A N 1
ATOM 1447 C CA . LEU A 1 175 ? -27.653 -6.236 28.268 1.00 95.12 175 LEU A CA 1
ATOM 1448 C C . LEU A 1 175 ? -29.006 -6.607 27.631 1.00 95.12 175 LEU A C 1
ATOM 1450 O O . LEU A 1 175 ? -30.041 -6.547 28.300 1.00 95.12 175 LEU A O 1
ATOM 1454 N N . PRO A 1 176 ? -29.030 -7.034 26.355 1.00 93.88 176 PRO A N 1
ATOM 1455 C CA . PRO A 1 176 ? -30.232 -7.580 25.741 1.00 93.88 176 PRO A CA 1
ATOM 1456 C C . PRO A 1 176 ? -30.634 -8.912 26.396 1.00 93.88 176 PRO A C 1
ATOM 1458 O O . PRO A 1 176 ? -29.809 -9.665 26.916 1.00 93.88 176 PRO A O 1
ATOM 1461 N N . ALA A 1 177 ? -31.929 -9.225 26.351 1.00 91.19 177 ALA A N 1
ATOM 1462 C CA . ALA A 1 177 ? -32.450 -10.486 26.869 1.00 91.19 177 ALA A CA 1
ATOM 1463 C C . ALA A 1 177 ? -32.044 -11.683 25.987 1.00 91.19 177 ALA A C 1
ATOM 1465 O O . ALA A 1 177 ? -31.901 -11.554 24.773 1.00 91.19 177 ALA A O 1
ATOM 1466 N N . GLY A 1 178 ? -31.945 -12.872 26.591 1.00 91.62 178 GLY A N 1
ATOM 1467 C CA . GLY A 1 178 ? -31.738 -14.133 25.863 1.00 91.62 178 GLY A CA 1
ATOM 1468 C C . GLY A 1 178 ? -30.279 -14.517 25.599 1.00 91.62 178 GLY A C 1
ATOM 1469 O O . GLY A 1 178 ? -30.039 -15.481 24.878 1.00 91.62 178 GLY A O 1
ATOM 1470 N N . LEU A 1 179 ? -29.317 -13.803 26.185 1.00 94.94 179 LEU A N 1
ATOM 1471 C CA . LEU A 1 179 ? -27.906 -14.187 26.157 1.00 94.94 179 LEU A CA 1
ATOM 1472 C C . LEU A 1 179 ? -27.637 -15.378 27.089 1.00 94.94 179 LEU A C 1
ATOM 1474 O O . LEU A 1 179 ? -28.174 -15.438 28.198 1.00 94.94 179 LEU A O 1
ATOM 1478 N N . ASP A 1 180 ? -26.781 -16.303 26.652 1.00 95.31 180 ASP A N 1
ATOM 1479 C CA . ASP A 1 180 ? -26.250 -17.361 27.515 1.00 95.31 180 ASP A CA 1
ATOM 1480 C C . ASP A 1 180 ? -25.216 -16.750 28.477 1.00 95.31 180 ASP A C 1
ATOM 1482 O O . ASP A 1 180 ? -24.203 -16.216 28.018 1.00 95.31 180 ASP A O 1
ATOM 1486 N N . PRO A 1 181 ? -25.436 -16.804 29.804 1.00 95.06 181 PRO A N 1
ATOM 1487 C CA . PRO A 1 181 ? -24.532 -16.173 30.752 1.00 95.06 181 PRO A CA 1
ATOM 1488 C C . PRO A 1 181 ? -23.163 -16.853 30.852 1.00 95.06 181 PRO A C 1
ATOM 1490 O O . PRO A 1 181 ? -22.219 -16.220 31.326 1.00 95.06 181 PRO A O 1
ATOM 1493 N N . HIS A 1 182 ? -23.040 -18.115 30.433 1.00 96.38 182 HIS A N 1
ATOM 1494 C CA . HIS A 1 182 ? -21.805 -18.892 30.551 1.00 96.38 182 HIS A CA 1
ATOM 1495 C C . HIS A 1 182 ? -20.967 -18.899 29.272 1.00 96.38 182 HIS A C 1
ATOM 1497 O O . HIS A 1 182 ? -19.782 -19.225 29.327 1.00 96.38 182 HIS A O 1
ATOM 1503 N N . ALA A 1 183 ? -21.555 -18.540 28.131 1.00 96.06 183 ALA A N 1
ATOM 1504 C CA . ALA A 1 183 ? -20.834 -18.462 26.871 1.00 96.06 183 ALA A CA 1
ATOM 1505 C C . ALA A 1 183 ? -20.096 -17.114 26.738 1.00 96.06 183 ALA A C 1
ATOM 1507 O O . ALA A 1 183 ? -20.682 -16.065 27.026 1.00 96.06 183 ALA A O 1
ATOM 1508 N N . PRO A 1 184 ? -18.834 -17.106 26.270 1.00 96.56 184 PRO A N 1
ATOM 1509 C CA . PRO A 1 184 ? -18.163 -15.889 25.826 1.00 96.56 184 PRO A CA 1
ATOM 1510 C C . PRO A 1 184 ? -18.966 -15.162 24.747 1.00 96.56 184 PRO A C 1
ATOM 1512 O O . PRO A 1 184 ? -19.423 -15.778 23.781 1.00 96.56 184 PRO A O 1
ATOM 1515 N N . LEU A 1 185 ? -19.107 -13.845 24.885 1.00 96.75 185 LEU A N 1
ATOM 1516 C CA . LEU A 1 185 ? -19.754 -13.026 23.866 1.00 96.75 185 LEU A CA 1
ATOM 1517 C C . LEU A 1 185 ? -18.831 -12.834 22.652 1.00 96.75 185 LEU A C 1
ATOM 1519 O O . LEU A 1 185 ? -17.618 -12.634 22.797 1.00 96.75 185 LEU A O 1
ATOM 1523 N N . ALA A 1 186 ? -19.425 -12.865 21.455 1.00 94.75 186 ALA A N 1
ATOM 1524 C CA . ALA A 1 186 ? -18.720 -12.634 20.196 1.00 94.75 186 ALA A CA 1
ATOM 1525 C C . ALA A 1 186 ? -18.048 -11.254 20.179 1.00 94.75 186 ALA A C 1
ATOM 1527 O O . ALA A 1 186 ? -18.546 -10.308 20.788 1.00 94.75 186 ALA A O 1
ATOM 1528 N N . GLU A 1 187 ? -16.914 -11.139 19.489 1.00 90.69 187 GLU A N 1
ATOM 1529 C CA . GLU A 1 187 ? -16.177 -9.877 19.413 1.00 90.69 187 GLU A CA 1
ATOM 1530 C C . GLU A 1 187 ? -17.004 -8.757 18.782 1.00 90.69 187 GLU A C 1
ATOM 1532 O O . GLU A 1 187 ? -17.924 -8.996 18.001 1.00 90.69 187 GLU A O 1
ATOM 1537 N N . THR A 1 188 ? -16.663 -7.520 19.132 1.00 88.38 188 THR A N 1
ATOM 1538 C CA . THR A 1 188 ? -17.279 -6.333 18.543 1.00 88.38 188 THR A CA 1
ATOM 1539 C C . THR A 1 188 ? -16.923 -6.210 17.059 1.00 88.38 188 THR A C 1
ATOM 1541 O O . THR A 1 188 ? -15.769 -6.479 16.691 1.00 88.38 188 THR A O 1
ATOM 1544 N N . PRO A 1 189 ? -17.862 -5.762 16.205 1.00 85.50 189 PRO A N 1
ATOM 1545 C CA . PRO A 1 189 ? -17.572 -5.516 14.798 1.00 85.50 189 PRO A CA 1
ATOM 1546 C C . PRO A 1 189 ? -16.486 -4.445 14.633 1.00 85.50 189 PRO A C 1
ATOM 1548 O O . PRO A 1 189 ? -16.245 -3.622 15.522 1.00 85.50 189 PRO A O 1
ATOM 1551 N N . ASN A 1 190 ? -15.820 -4.461 13.481 1.00 86.44 190 ASN A N 1
ATOM 1552 C CA . ASN A 1 190 ? -14.789 -3.484 13.155 1.00 86.44 190 ASN A CA 1
ATOM 1553 C C . ASN A 1 190 ? -15.431 -2.137 12.768 1.00 86.44 190 ASN A C 1
ATOM 1555 O O . ASN A 1 190 ? -16.289 -2.113 11.886 1.00 86.44 190 ASN A O 1
ATOM 1559 N N . PRO A 1 191 ? -15.034 -1.017 13.397 1.00 84.31 191 PRO A N 1
ATOM 1560 C CA . PRO A 1 191 ? -15.542 0.318 13.112 1.00 84.31 191 PRO A CA 1
ATOM 1561 C C . PRO A 1 191 ? -14.802 0.915 11.915 1.00 84.31 191 PRO A C 1
ATOM 1563 O O . PRO A 1 191 ? -14.041 1.874 12.051 1.00 84.31 191 PRO A O 1
ATOM 1566 N N . TYR A 1 192 ? -14.978 0.342 10.729 1.00 85.50 192 TYR A N 1
ATOM 1567 C CA . TYR A 1 192 ? -14.401 0.922 9.520 1.00 85.50 192 TYR A CA 1
ATOM 1568 C C . TYR A 1 192 ? -14.956 2.336 9.286 1.00 85.50 192 TYR A C 1
ATOM 1570 O O . TYR A 1 192 ? -16.117 2.626 9.568 1.00 85.50 192 TYR A O 1
ATOM 1578 N N . LEU A 1 193 ? -14.115 3.255 8.800 1.00 82.19 193 LEU A N 1
ATOM 1579 C CA . LEU A 1 193 ? -14.511 4.648 8.548 1.00 82.19 193 LEU A CA 1
ATOM 1580 C C . LEU A 1 193 ? -15.651 4.718 7.532 1.00 82.19 193 LEU A C 1
ATOM 1582 O O . LEU A 1 193 ? -16.561 5.531 7.661 1.00 82.19 193 LEU A O 1
ATOM 1586 N N . LEU A 1 194 ? -15.592 3.846 6.532 1.00 82.25 194 LEU A N 1
ATOM 1587 C CA . LEU A 1 194 ? -16.566 3.764 5.466 1.00 82.25 194 LEU A CA 1
ATOM 1588 C C . LEU A 1 194 ? -16.718 2.306 5.040 1.00 82.25 194 LEU A C 1
ATOM 1590 O O . LEU A 1 194 ? -15.748 1.673 4.615 1.00 82.25 194 LEU A O 1
ATOM 1594 N N . ASP A 1 195 ? -17.949 1.814 5.121 1.00 70.25 195 ASP A N 1
ATOM 1595 C CA . ASP A 1 195 ? -18.350 0.501 4.626 1.00 70.25 195 ASP A CA 1
ATOM 1596 C C . ASP A 1 195 ? -19.024 0.604 3.253 1.00 70.25 195 ASP A C 1
ATOM 1598 O O . ASP A 1 195 ? -19.456 1.674 2.816 1.00 70.25 195 ASP A O 1
ATOM 1602 N N . HIS A 1 196 ? -19.135 -0.534 2.562 1.00 76.81 196 HIS A N 1
ATOM 1603 C CA . HIS A 1 196 ? -19.831 -0.651 1.275 1.00 76.81 196 HIS A CA 1
ATOM 1604 C C . HIS A 1 196 ? -19.277 0.263 0.167 1.00 76.81 196 HIS A C 1
ATOM 1606 O O . HIS A 1 196 ? -20.024 0.735 -0.696 1.00 76.81 196 HIS A O 1
ATOM 1612 N N . LEU A 1 197 ? -17.953 0.465 0.132 1.00 81.62 197 LEU A N 1
ATOM 1613 C CA . LEU A 1 197 ? -17.269 1.228 -0.918 1.00 81.62 197 LEU A CA 1
ATOM 1614 C C . LEU A 1 197 ? -17.729 0.881 -2.354 1.00 81.62 197 LEU A C 1
ATOM 1616 O O . LEU A 1 197 ? -17.954 1.819 -3.122 1.00 81.62 197 LEU A O 1
ATOM 1620 N N . PRO A 1 198 ? -17.977 -0.390 -2.737 1.00 79.88 198 PRO A N 1
ATOM 1621 C CA . PRO A 1 198 ? -18.461 -0.721 -4.081 1.00 79.88 198 PRO A CA 1
ATOM 1622 C C . PRO A 1 198 ? -19.793 -0.056 -4.438 1.00 79.88 198 PRO A C 1
ATOM 1624 O O . PRO A 1 198 ? -19.990 0.379 -5.573 1.00 79.88 198 PRO A O 1
ATOM 1627 N N . GLU A 1 199 ? -20.709 0.069 -3.474 1.00 80.94 199 GLU A N 1
ATOM 1628 C CA . GLU A 1 199 ? -21.997 0.738 -3.676 1.00 80.94 199 GLU A CA 1
ATOM 1629 C C . GLU A 1 199 ? -21.837 2.252 -3.825 1.00 80.94 199 GLU A C 1
ATOM 1631 O O . GLU A 1 199 ? -22.612 2.897 -4.534 1.00 80.94 199 GLU A O 1
ATOM 1636 N N . ILE A 1 200 ? -20.840 2.827 -3.152 1.00 80.88 200 ILE A N 1
ATOM 1637 C CA . ILE A 1 200 ? -20.501 4.249 -3.243 1.00 80.88 200 ILE A CA 1
ATOM 1638 C C . ILE A 1 200 ? -19.857 4.537 -4.599 1.00 80.88 200 ILE A C 1
ATOM 1640 O O . ILE A 1 200 ? -20.259 5.483 -5.276 1.00 80.88 200 ILE A O 1
ATOM 1644 N N . ILE A 1 201 ? -18.928 3.684 -5.035 1.00 80.75 201 ILE A N 1
ATOM 1645 C CA . ILE A 1 201 ? -18.308 3.748 -6.361 1.00 80.75 201 ILE A CA 1
ATOM 1646 C C . ILE A 1 201 ? -19.369 3.610 -7.459 1.00 80.75 201 ILE A C 1
ATOM 1648 O O . ILE A 1 201 ? -19.351 4.377 -8.417 1.00 80.75 201 ILE A O 1
ATOM 1652 N N . ALA A 1 202 ? -20.346 2.709 -7.307 1.00 76.25 202 ALA A N 1
ATOM 1653 C CA . ALA A 1 202 ? -21.438 2.538 -8.275 1.00 76.25 202 ALA A CA 1
ATOM 1654 C C . ALA A 1 202 ? -22.322 3.787 -8.437 1.00 76.25 202 ALA A C 1
ATOM 1656 O O . ALA A 1 202 ? -23.004 3.944 -9.448 1.00 76.25 202 ALA A O 1
ATOM 1657 N N . LYS A 1 203 ? -22.327 4.673 -7.436 1.00 75.56 203 LYS A N 1
ATOM 1658 C CA . LYS A 1 203 ? -23.066 5.943 -7.443 1.00 75.56 203 LYS A CA 1
ATOM 1659 C C . LYS A 1 203 ? -22.199 7.128 -7.880 1.00 75.56 203 LYS A C 1
ATOM 1661 O O . LYS A 1 203 ? -22.724 8.236 -7.989 1.00 75.56 203 LYS A O 1
ATOM 1666 N N . ALA A 1 204 ? -20.898 6.931 -8.092 1.00 72.31 204 ALA A N 1
ATOM 1667 C CA . ALA A 1 204 ? -19.984 7.991 -8.493 1.00 72.31 204 ALA A CA 1
ATOM 1668 C C . ALA A 1 204 ? -20.246 8.422 -9.955 1.00 72.31 204 AL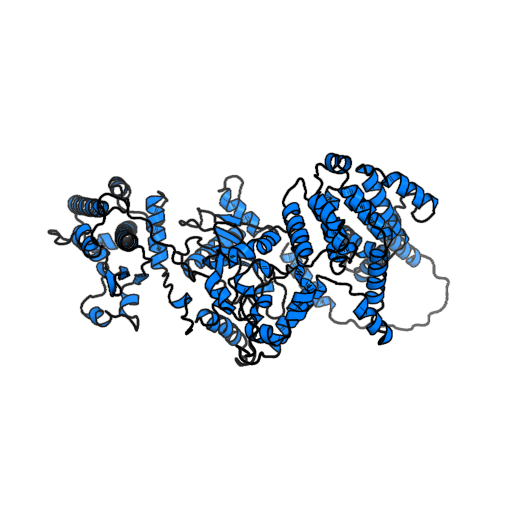A A C 1
ATOM 1670 O O . ALA A 1 204 ? -20.550 7.571 -10.793 1.00 72.31 204 ALA A O 1
ATOM 1671 N N . PRO A 1 205 ? -20.146 9.722 -10.294 1.00 70.69 205 PRO A N 1
ATOM 1672 C CA . PRO A 1 205 ? -20.214 10.198 -11.674 1.00 70.69 205 PRO A CA 1
ATOM 1673 C C . PRO A 1 205 ? -19.319 9.404 -12.636 1.00 70.69 205 PRO A C 1
ATOM 1675 O O . PRO A 1 205 ? -18.192 9.043 -12.300 1.00 70.69 205 PRO A O 1
ATOM 1678 N N . PHE A 1 206 ? -19.811 9.163 -13.855 1.00 58.97 206 PHE A N 1
ATOM 1679 C CA . PHE A 1 206 ? -19.100 8.405 -14.897 1.00 58.97 206 PHE A CA 1
ATOM 1680 C C . PHE A 1 206 ? -17.703 8.968 -15.208 1.00 58.97 206 PHE A C 1
ATOM 1682 O O . PHE A 1 206 ? -16.749 8.214 -15.429 1.00 58.97 206 PHE A O 1
ATOM 1689 N N . ASP A 1 207 ? -17.564 10.292 -15.155 1.00 67.19 207 ASP A N 1
ATOM 1690 C CA . ASP A 1 207 ? -16.333 11.005 -15.498 1.00 67.19 207 ASP A CA 1
ATOM 1691 C C . ASP A 1 207 ? -15.203 10.829 -14.463 1.00 67.19 207 ASP A C 1
ATOM 1693 O O . ASP A 1 207 ? -14.044 11.120 -14.759 1.00 67.19 207 ASP A O 1
ATOM 1697 N N . LEU A 1 208 ? -15.484 10.221 -13.301 1.00 75.12 208 LEU A N 1
ATOM 1698 C CA . LEU A 1 208 ? -14.466 9.858 -12.304 1.00 75.12 208 LEU A CA 1
ATOM 1699 C C . LEU A 1 208 ? -13.688 8.589 -12.648 1.00 75.12 208 LEU A C 1
ATOM 1701 O O . LEU A 1 208 ? -12.741 8.246 -11.944 1.00 75.12 208 LEU A O 1
ATOM 1705 N N . THR A 1 209 ? -14.039 7.884 -13.725 1.00 76.94 209 THR A N 1
ATOM 1706 C CA . THR A 1 209 ? -13.337 6.647 -14.097 1.00 76.94 209 THR A CA 1
ATOM 1707 C C . THR A 1 209 ? -11.831 6.878 -14.249 1.00 76.94 209 THR A C 1
ATOM 1709 O O . THR A 1 209 ? -11.045 6.138 -13.670 1.00 76.94 209 THR A O 1
ATOM 1712 N N . SER A 1 210 ? -11.416 7.926 -14.968 1.00 83.62 210 SER A N 1
ATOM 1713 C CA . SER A 1 210 ? -9.991 8.262 -15.115 1.00 83.62 210 SER A CA 1
ATOM 1714 C C . SER A 1 210 ? -9.366 8.729 -13.801 1.00 83.62 210 SER A C 1
ATOM 1716 O O . SER A 1 210 ? -8.204 8.436 -13.549 1.00 83.62 210 SER A O 1
ATOM 1718 N N . TYR A 1 211 ? -10.136 9.400 -12.942 1.00 87.31 211 TYR A N 1
ATOM 1719 C CA . TYR A 1 211 ? -9.659 9.849 -11.635 1.00 87.31 211 TYR A CA 1
ATOM 1720 C C . TYR A 1 211 ? -9.304 8.667 -10.726 1.00 87.31 211 TYR A C 1
ATOM 1722 O O . TYR A 1 211 ? -8.285 8.691 -10.046 1.00 87.31 211 TYR A O 1
ATOM 1730 N N . LEU A 1 212 ? -10.106 7.601 -10.748 1.00 88.38 212 LEU A N 1
ATOM 1731 C CA . LEU A 1 212 ? -9.877 6.388 -9.956 1.00 88.38 212 LEU A CA 1
ATOM 1732 C C . LEU A 1 212 ? -8.794 5.468 -10.538 1.00 88.38 212 LEU A C 1
ATOM 1734 O O . LEU A 1 212 ? -8.412 4.494 -9.894 1.00 88.38 212 LEU A O 1
ATOM 1738 N N . GLN A 1 213 ? -8.298 5.766 -11.740 1.00 90.06 213 GLN A N 1
ATOM 1739 C CA . GLN A 1 213 ? -7.236 5.007 -12.383 1.00 90.06 213 GLN A CA 1
ATOM 1740 C C . GLN A 1 213 ? -5.863 5.633 -12.130 1.00 90.06 213 GLN A C 1
ATOM 1742 O O . GLN A 1 213 ? -5.654 6.828 -12.336 1.00 90.06 213 GLN A O 1
ATOM 1747 N N . MET A 1 214 ? -4.899 4.796 -11.770 1.00 93.12 214 MET A N 1
ATOM 1748 C CA . MET A 1 214 ? -3.484 5.129 -11.665 1.00 93.12 214 MET A CA 1
ATOM 1749 C C . MET A 1 214 ? -2.740 4.655 -12.911 1.00 93.12 214 MET A C 1
ATOM 1751 O O . MET A 1 214 ? -3.060 3.610 -13.477 1.00 93.12 214 MET A O 1
ATOM 1755 N N . ILE A 1 215 ? -1.722 5.409 -13.318 1.00 90.75 215 ILE A N 1
ATOM 1756 C CA . ILE A 1 215 ? -0.726 4.953 -14.289 1.00 90.75 215 ILE A CA 1
ATOM 1757 C C . ILE A 1 215 ? 0.593 4.865 -13.518 1.00 90.75 215 ILE A C 1
ATOM 1759 O O . ILE A 1 215 ? 1.060 5.900 -13.031 1.00 90.75 215 ILE A O 1
ATOM 1763 N N . PRO A 1 216 ? 1.194 3.671 -13.356 1.00 91.50 216 PRO A N 1
ATOM 1764 C CA . PRO A 1 216 ? 2.427 3.549 -12.593 1.00 91.50 216 PRO A CA 1
ATOM 1765 C C . PRO A 1 216 ? 3.521 4.392 -13.263 1.00 91.50 216 PRO A C 1
ATOM 1767 O O . PRO A 1 216 ? 3.543 4.481 -14.488 1.00 91.50 216 PRO A O 1
ATOM 1770 N N . PRO A 1 217 ? 4.435 5.029 -12.521 1.00 89.44 217 PRO A N 1
ATOM 1771 C CA . PRO A 1 217 ? 5.605 5.684 -13.095 1.00 89.44 217 PRO A CA 1
ATOM 1772 C C . PRO A 1 217 ? 6.615 4.648 -13.605 1.00 89.44 217 PRO A C 1
ATOM 1774 O O . PRO A 1 217 ? 6.700 3.535 -13.087 1.00 89.44 217 PRO A O 1
ATOM 1777 N N . PHE A 1 218 ? 7.442 5.036 -14.578 1.00 82.81 218 PHE A N 1
ATOM 1778 C CA . PHE A 1 218 ? 8.357 4.113 -15.268 1.00 82.81 218 PHE A CA 1
ATOM 1779 C C . PHE A 1 218 ? 9.300 3.339 -14.329 1.00 82.81 218 PHE A C 1
ATOM 1781 O O . PHE A 1 218 ? 9.607 2.174 -14.576 1.00 82.81 218 PHE A O 1
ATOM 1788 N N . TRP A 1 219 ? 9.754 3.965 -13.236 1.00 84.94 219 TRP A N 1
ATOM 1789 C CA . TRP A 1 219 ? 10.667 3.333 -12.275 1.00 84.94 219 TRP A CA 1
ATOM 1790 C C . TRP A 1 219 ? 10.045 2.136 -11.544 1.00 84.94 219 TRP A C 1
ATOM 1792 O O . TRP A 1 219 ? 10.785 1.262 -11.100 1.00 84.94 219 TRP A O 1
ATOM 1802 N N . MET A 1 220 ? 8.713 2.077 -11.453 1.00 88.69 220 MET A N 1
ATOM 1803 C CA . MET A 1 220 ? 7.979 1.017 -10.759 1.00 88.69 220 MET A CA 1
ATOM 1804 C C . MET A 1 220 ? 7.895 -0.272 -11.585 1.00 88.69 220 MET A C 1
ATOM 1806 O O . MET A 1 220 ? 7.572 -1.333 -11.060 1.00 88.69 220 MET A O 1
ATOM 1810 N N . LEU A 1 221 ? 8.213 -0.215 -12.884 1.00 81.94 221 LEU A N 1
ATOM 1811 C CA . LEU A 1 221 ? 8.269 -1.404 -13.728 1.00 81.94 221 LEU A CA 1
ATOM 1812 C C . LEU A 1 221 ? 9.432 -2.308 -13.285 1.00 81.94 221 LEU A C 1
ATOM 1814 O O . LEU A 1 221 ? 10.613 -1.999 -13.511 1.00 81.94 221 LEU A O 1
ATOM 1818 N N . GLY A 1 222 ? 9.062 -3.430 -12.661 1.00 73.19 222 GLY A N 1
ATOM 1819 C CA . GLY A 1 222 ? 9.973 -4.384 -12.024 1.00 73.19 222 GLY A CA 1
ATOM 1820 C C . GLY A 1 222 ? 10.258 -4.107 -10.541 1.00 73.19 222 GLY A C 1
ATOM 1821 O O . GLY A 1 222 ? 11.132 -4.758 -9.985 1.00 73.19 222 GLY A O 1
ATOM 1822 N N . ASP A 1 223 ? 9.566 -3.149 -9.917 1.00 86.81 223 ASP A N 1
ATOM 1823 C CA . ASP A 1 223 ? 9.578 -2.914 -8.465 1.00 86.81 223 ASP A CA 1
ATOM 1824 C C . ASP A 1 223 ? 8.424 -3.680 -7.797 1.00 86.81 223 ASP A C 1
ATOM 1826 O O . ASP A 1 223 ? 7.375 -3.877 -8.412 1.00 86.81 223 ASP A O 1
ATOM 1830 N N . GLU A 1 224 ? 8.578 -4.070 -6.531 1.00 87.75 224 GLU A N 1
ATOM 1831 C CA . GLU A 1 224 ? 7.539 -4.785 -5.773 1.00 87.75 224 GLU A CA 1
ATOM 1832 C C . GLU A 1 224 ? 6.239 -3.973 -5.635 1.00 87.75 224 GLU A C 1
ATOM 1834 O O . GLU A 1 224 ? 5.150 -4.549 -5.588 1.00 87.75 224 GLU A O 1
ATOM 1839 N N . LEU A 1 225 ? 6.324 -2.635 -5.656 1.00 91.31 225 LEU A N 1
ATOM 1840 C CA . LEU A 1 225 ? 5.154 -1.753 -5.600 1.00 91.31 225 LEU A CA 1
ATOM 1841 C C . LEU A 1 225 ? 4.231 -1.867 -6.811 1.00 91.31 225 LEU A C 1
ATOM 1843 O O . LEU A 1 225 ? 3.086 -1.421 -6.725 1.00 91.31 225 LEU A O 1
ATOM 1847 N N . ILE A 1 226 ? 4.662 -2.495 -7.912 1.00 90.06 226 ILE A N 1
ATOM 1848 C CA . ILE A 1 226 ? 3.744 -2.779 -9.020 1.00 90.06 226 ILE A CA 1
ATOM 1849 C C . ILE A 1 226 ? 2.563 -3.645 -8.556 1.00 90.06 226 ILE A C 1
ATOM 1851 O O . ILE A 1 226 ? 1.455 -3.476 -9.058 1.00 90.06 226 ILE A O 1
ATOM 1855 N N . GLY A 1 227 ? 2.755 -4.477 -7.522 1.00 90.69 227 GLY A N 1
ATOM 1856 C CA . GLY A 1 227 ? 1.685 -5.280 -6.930 1.00 90.69 227 GLY A CA 1
ATOM 1857 C C . GLY A 1 227 ? 0.558 -4.448 -6.304 1.00 90.69 227 GLY A C 1
ATOM 1858 O O . GLY A 1 227 ? -0.578 -4.916 -6.239 1.00 90.69 227 GLY A O 1
ATOM 1859 N N . GLN A 1 228 ? 0.809 -3.184 -5.931 1.00 95.31 228 GLN A N 1
ATOM 1860 C CA . GLN A 1 228 ? -0.257 -2.270 -5.510 1.00 95.31 228 GLN A CA 1
ATOM 1861 C C . GLN A 1 228 ? -1.230 -1.979 -6.655 1.00 95.31 228 GLN A C 1
ATOM 1863 O O . GLN A 1 228 ? -2.431 -1.887 -6.412 1.00 95.31 228 GLN A O 1
ATOM 1868 N N . MET A 1 229 ? -0.736 -1.855 -7.892 1.00 93.38 229 MET A N 1
ATOM 1869 C CA . MET A 1 229 ? -1.577 -1.597 -9.065 1.00 93.38 229 MET A CA 1
ATOM 1870 C C . MET A 1 229 ? -2.535 -2.767 -9.313 1.00 93.38 229 MET A C 1
ATOM 1872 O O . MET A 1 229 ? -3.733 -2.557 -9.515 1.00 93.38 229 MET A O 1
ATOM 1876 N N . ASP A 1 230 ? -2.029 -3.997 -9.195 1.00 89.62 230 ASP A N 1
ATOM 1877 C CA . ASP A 1 230 ? -2.829 -5.221 -9.301 1.00 89.62 230 ASP A CA 1
ATOM 1878 C C . ASP A 1 230 ? -3.855 -5.337 -8.160 1.00 89.62 230 ASP A C 1
ATOM 1880 O O . ASP A 1 230 ? -4.985 -5.797 -8.355 1.00 89.62 230 ASP A O 1
ATOM 1884 N N . ALA A 1 231 ? -3.494 -4.865 -6.963 1.00 94.00 231 ALA A N 1
ATOM 1885 C CA . ALA A 1 231 ? -4.357 -4.883 -5.788 1.00 94.00 231 ALA A CA 1
ATOM 1886 C C . ALA A 1 231 ? -5.527 -3.887 -5.855 1.00 94.00 231 ALA A C 1
ATOM 1888 O O . ALA A 1 231 ? -6.534 -4.113 -5.178 1.00 94.00 231 ALA A O 1
ATOM 1889 N N . LEU A 1 232 ? -5.452 -2.822 -6.669 1.00 93.94 232 LEU A N 1
ATOM 1890 C CA . LEU A 1 232 ? -6.496 -1.784 -6.739 1.00 93.94 232 LEU A CA 1
ATOM 1891 C C . LEU A 1 232 ? -7.884 -2.357 -7.047 1.00 93.94 232 LEU A C 1
ATOM 1893 O O . LEU A 1 232 ? -8.879 -1.895 -6.492 1.00 93.94 232 LEU A O 1
ATOM 1897 N N . LYS A 1 233 ? -7.966 -3.399 -7.882 1.00 91.25 233 LYS A N 1
ATOM 1898 C CA . LYS A 1 233 ? -9.225 -4.106 -8.157 1.00 91.25 233 LYS A CA 1
ATOM 1899 C C . LYS A 1 233 ? -9.848 -4.668 -6.883 1.00 91.25 233 LYS A C 1
ATOM 1901 O O . LYS A 1 233 ? -11.044 -4.499 -6.656 1.00 91.25 233 LYS A O 1
ATOM 1906 N N . THR A 1 234 ? -9.056 -5.370 -6.081 1.00 92.81 234 THR A N 1
ATOM 1907 C CA . THR A 1 234 ? -9.514 -5.978 -4.828 1.00 92.81 234 THR A CA 1
ATOM 1908 C C . THR A 1 234 ? -9.879 -4.891 -3.823 1.00 92.81 234 THR A C 1
ATOM 1910 O O . THR A 1 234 ? -10.956 -4.938 -3.238 1.00 92.81 234 THR A O 1
ATOM 1913 N N . LEU A 1 235 ? -9.033 -3.867 -3.689 1.00 93.62 235 LEU A N 1
ATOM 1914 C CA . LEU A 1 235 ? -9.237 -2.757 -2.757 1.00 93.62 235 LEU A CA 1
ATOM 1915 C C . LEU A 1 235 ? -10.515 -1.962 -3.059 1.00 93.62 235 LEU A C 1
ATOM 1917 O O . LEU A 1 235 ? -11.250 -1.626 -2.138 1.00 93.62 235 LEU A O 1
ATOM 1921 N N . TYR A 1 236 ? -10.836 -1.698 -4.327 1.00 91.31 236 TYR A N 1
ATOM 1922 C CA . TYR A 1 236 ? -12.066 -0.976 -4.666 1.00 91.31 236 TYR A CA 1
ATOM 1923 C C . TYR A 1 236 ? -13.337 -1.833 -4.592 1.00 91.31 236 TYR A C 1
ATOM 1925 O O . TYR A 1 236 ? -14.401 -1.300 -4.283 1.00 91.31 236 TYR A O 1
ATOM 1933 N N . ASN A 1 237 ? -13.257 -3.139 -4.870 1.00 88.12 237 ASN A N 1
ATOM 1934 C CA . ASN A 1 237 ? -14.436 -4.016 -4.865 1.00 88.12 237 ASN A CA 1
ATOM 1935 C C . ASN A 1 237 ? -14.742 -4.640 -3.498 1.00 88.12 237 ASN A C 1
ATOM 1937 O O . ASN A 1 237 ? -15.866 -5.078 -3.274 1.00 88.12 237 ASN A O 1
ATOM 1941 N N . GLU A 1 238 ? -13.757 -4.738 -2.610 1.00 88.44 238 GLU A N 1
ATOM 1942 C CA . GLU A 1 238 ? -13.889 -5.493 -1.360 1.00 88.44 238 GLU A CA 1
ATOM 1943 C C . GLU A 1 238 ? -13.138 -4.853 -0.185 1.00 88.44 238 GLU A C 1
ATOM 1945 O O . GLU A 1 238 ? -13.061 -5.445 0.889 1.00 88.44 238 GLU A O 1
ATOM 1950 N N . GLY A 1 239 ? -12.524 -3.687 -0.390 1.00 91.62 239 GLY A N 1
ATOM 1951 C CA . GLY A 1 239 ? -11.731 -3.037 0.641 1.00 91.62 239 GLY A CA 1
ATOM 1952 C C . GLY A 1 239 ? -12.569 -2.308 1.686 1.00 91.62 239 GLY A C 1
ATOM 1953 O O . GLY A 1 239 ? -13.697 -1.877 1.435 1.00 91.62 239 GLY A O 1
ATOM 1954 N N . HIS A 1 240 ? -11.951 -2.131 2.848 1.00 91.25 240 HIS A N 1
ATOM 1955 C CA . HIS A 1 240 ? -12.470 -1.357 3.967 1.00 91.25 240 HIS A CA 1
ATOM 1956 C C . HIS A 1 240 ? -11.611 -0.116 4.197 1.00 91.25 240 HIS A C 1
ATOM 1958 O O . HIS A 1 240 ? -10.411 -0.121 3.901 1.00 91.25 240 HIS A O 1
ATOM 1964 N N . VAL A 1 241 ? -12.222 0.944 4.731 1.00 93.38 241 VAL A N 1
ATOM 1965 C CA . VAL A 1 241 ? -11.515 2.195 5.023 1.00 93.38 241 VAL A CA 1
ATOM 1966 C C . VAL A 1 241 ? -11.082 2.241 6.485 1.00 93.38 241 VAL A C 1
ATOM 1968 O O . VAL A 1 241 ? -11.912 2.145 7.389 1.00 93.38 241 VAL A O 1
ATOM 1971 N N . VAL A 1 242 ? -9.788 2.454 6.716 1.00 94.12 242 VAL A N 1
ATOM 1972 C CA . VAL A 1 242 ? -9.195 2.692 8.044 1.00 94.12 242 VAL A CA 1
ATOM 1973 C C . VAL A 1 242 ? -8.291 3.923 8.016 1.00 94.12 242 VAL A C 1
ATOM 1975 O O . VAL A 1 242 ? -8.005 4.473 6.950 1.00 94.12 242 VAL A O 1
ATOM 1978 N N . TRP A 1 243 ? -7.817 4.356 9.182 1.00 95.31 243 TRP A N 1
ATOM 1979 C CA . TRP A 1 243 ? -6.746 5.346 9.265 1.00 95.31 243 TRP A CA 1
ATOM 1980 C C . TRP A 1 243 ? -5.394 4.730 8.907 1.00 95.31 243 TRP A C 1
ATOM 1982 O O . TRP A 1 243 ? -5.007 3.707 9.470 1.00 95.31 243 TRP A O 1
ATOM 1992 N N . GLY A 1 244 ? -4.663 5.392 8.012 1.00 97.25 244 GLY A N 1
ATOM 1993 C CA . GLY A 1 244 ? -3.236 5.179 7.803 1.00 97.25 244 GLY A CA 1
ATOM 1994 C C . GLY A 1 244 ? -2.447 6.380 8.310 1.00 97.25 244 GLY A C 1
ATOM 1995 O O . GLY A 1 244 ? -2.886 7.521 8.144 1.00 97.25 244 GLY A O 1
ATOM 1996 N N . VAL A 1 245 ? -1.289 6.130 8.922 1.00 98.00 245 VAL A N 1
ATOM 1997 C CA . VAL A 1 245 ? -0.377 7.177 9.393 1.00 98.00 245 VAL A CA 1
ATOM 1998 C C . VAL A 1 245 ? 1.030 6.956 8.852 1.00 98.00 245 VAL A C 1
ATOM 2000 O O . VAL A 1 245 ? 1.556 5.849 8.878 1.00 98.00 245 VAL A O 1
ATOM 2003 N N . ILE A 1 246 ? 1.642 8.024 8.358 1.00 97.69 246 ILE A N 1
ATOM 2004 C CA . ILE A 1 246 ? 2.980 8.032 7.774 1.00 97.69 246 ILE A CA 1
ATOM 2005 C C . ILE A 1 246 ? 4.024 7.792 8.865 1.00 97.69 246 ILE A C 1
ATOM 2007 O O . ILE A 1 246 ? 4.105 8.547 9.833 1.00 97.69 246 ILE A O 1
ATOM 2011 N N . VAL A 1 247 ? 4.861 6.776 8.660 1.00 96.56 247 VAL A N 1
ATOM 2012 C CA . VAL A 1 247 ? 6.100 6.549 9.419 1.00 96.56 247 VAL A CA 1
ATOM 2013 C C . VAL A 1 247 ? 7.254 7.296 8.751 1.00 96.56 247 VAL A C 1
ATOM 2015 O O . VAL A 1 247 ? 8.001 8.019 9.403 1.00 96.56 247 VAL A O 1
ATOM 2018 N N . GLN A 1 248 ? 7.384 7.157 7.430 1.00 94.69 248 GLN A N 1
ATOM 2019 C CA . GLN A 1 248 ? 8.400 7.826 6.617 1.00 94.69 248 GLN A CA 1
ATOM 2020 C C . GLN A 1 248 ? 7.850 8.059 5.211 1.00 94.69 248 GLN A C 1
ATOM 2022 O O . GLN A 1 248 ? 7.167 7.205 4.660 1.00 94.69 248 GLN A O 1
ATOM 2027 N N . ALA A 1 249 ? 8.163 9.192 4.593 1.00 93.38 249 ALA A N 1
ATOM 2028 C CA . ALA A 1 249 ? 7.724 9.494 3.234 1.00 93.38 249 ALA A CA 1
ATOM 2029 C C . ALA A 1 249 ? 8.819 10.213 2.453 1.00 93.38 249 ALA A C 1
ATOM 2031 O O . ALA A 1 249 ? 9.678 10.882 3.028 1.00 93.38 249 ALA A O 1
ATOM 2032 N N . ASN A 1 250 ? 8.782 10.086 1.127 1.00 90.38 250 ASN A N 1
ATOM 2033 C CA . ASN A 1 250 ? 9.687 10.835 0.269 1.00 90.38 250 ASN A CA 1
ATOM 2034 C C . ASN A 1 250 ? 9.403 12.346 0.368 1.00 90.38 250 ASN A C 1
ATOM 2036 O O . ASN A 1 250 ? 8.260 12.778 0.213 1.00 90.38 250 ASN A O 1
ATOM 2040 N N . ASN A 1 251 ? 10.455 13.153 0.543 1.00 89.12 251 ASN A N 1
ATOM 2041 C CA . ASN A 1 251 ? 10.359 14.610 0.687 1.00 89.12 251 ASN A CA 1
ATOM 2042 C C . ASN A 1 251 ? 9.643 15.314 -0.480 1.00 89.12 251 ASN A C 1
ATOM 2044 O O . ASN A 1 251 ? 9.108 16.405 -0.294 1.00 89.12 251 ASN A O 1
ATOM 2048 N N . LEU A 1 252 ? 9.623 14.716 -1.677 1.00 90.25 252 LEU A N 1
ATOM 2049 C CA . LEU A 1 252 ? 8.915 15.268 -2.832 1.00 90.25 252 LEU A CA 1
ATOM 2050 C C . LEU A 1 252 ? 7.405 15.369 -2.584 1.00 90.25 252 LEU A C 1
ATOM 2052 O O . LEU A 1 252 ? 6.798 16.326 -3.050 1.00 90.25 252 LEU A O 1
ATOM 2056 N N . LEU A 1 253 ? 6.814 14.453 -1.803 1.00 91.88 253 LEU A N 1
ATOM 2057 C CA . LEU A 1 253 ? 5.372 14.422 -1.509 1.00 91.88 253 LEU A CA 1
ATOM 2058 C C . LEU A 1 253 ? 4.875 15.646 -0.721 1.00 91.88 253 LEU A C 1
ATOM 2060 O O . LEU A 1 253 ? 3.677 15.920 -0.728 1.00 91.88 253 LEU A O 1
ATOM 2064 N N . PHE A 1 254 ? 5.781 16.384 -0.074 1.00 89.31 254 PHE A N 1
ATOM 2065 C CA . PHE A 1 254 ? 5.471 17.563 0.740 1.00 89.31 254 PHE A CA 1
ATOM 2066 C C . PHE A 1 254 ? 5.686 18.895 -0.000 1.00 89.31 254 PHE A C 1
ATOM 2068 O O . PHE A 1 254 ? 5.466 19.950 0.585 1.00 89.31 254 PHE A O 1
ATOM 2075 N N . LYS A 1 255 ? 6.156 18.881 -1.255 1.00 85.06 255 LYS A N 1
ATOM 2076 C CA . LYS A 1 255 ? 6.514 20.094 -2.011 1.00 85.06 255 LYS A CA 1
ATOM 2077 C C . LYS A 1 255 ? 5.478 20.428 -3.081 1.00 85.06 255 LYS A C 1
ATOM 2079 O O . LYS A 1 255 ? 5.004 19.522 -3.764 1.00 85.06 255 LYS A O 1
ATOM 2084 N N . ASP A 1 256 ? 5.202 21.718 -3.260 1.00 71.75 256 ASP A N 1
ATOM 2085 C CA . ASP A 1 256 ? 4.182 22.232 -4.190 1.00 71.75 256 ASP A CA 1
ATOM 2086 C C . ASP A 1 256 ? 4.668 22.275 -5.650 1.00 71.75 256 ASP A C 1
ATOM 2088 O O . ASP A 1 256 ? 3.910 21.998 -6.575 1.00 71.75 256 ASP A O 1
ATOM 2092 N N . GLU A 1 257 ? 5.960 22.543 -5.869 1.00 71.25 257 GLU A N 1
ATOM 2093 C CA . GLU A 1 257 ? 6.572 22.592 -7.211 1.00 71.25 257 GLU A CA 1
ATOM 2094 C C . GLU A 1 257 ? 6.897 21.202 -7.791 1.00 71.25 257 GLU A C 1
ATOM 2096 O O . GLU A 1 257 ? 7.266 21.068 -8.959 1.00 71.25 257 GLU A O 1
ATOM 2101 N N . GLU A 1 258 ? 6.759 20.155 -6.978 1.00 83.25 258 GLU A N 1
ATOM 2102 C CA . GLU A 1 258 ? 7.052 18.779 -7.363 1.00 83.25 258 GLU A CA 1
ATOM 2103 C C . GLU A 1 258 ? 5.761 18.032 -7.695 1.00 83.25 258 GLU A C 1
ATOM 2105 O O . GLU A 1 258 ? 4.789 18.057 -6.949 1.00 83.25 258 GLU A O 1
ATOM 2110 N N . TYR A 1 259 ? 5.769 17.306 -8.807 1.00 81.12 259 TYR A N 1
ATOM 2111 C CA . TYR A 1 259 ? 4.596 16.604 -9.352 1.00 81.12 259 TYR A CA 1
ATOM 2112 C C . TYR A 1 259 ? 4.812 15.085 -9.432 1.00 81.12 259 TYR A C 1
ATOM 2114 O O . TYR A 1 259 ? 3.957 14.338 -9.915 1.00 81.12 259 TYR A O 1
ATOM 2122 N N . ALA A 1 260 ? 5.963 14.604 -8.952 1.00 85.75 260 ALA A N 1
ATOM 2123 C CA . ALA A 1 260 ? 6.266 13.186 -8.867 1.00 85.75 260 ALA A CA 1
ATOM 2124 C C . ALA A 1 260 ? 5.491 12.533 -7.715 1.00 85.75 260 ALA A C 1
ATOM 2126 O O . ALA A 1 260 ? 5.562 12.973 -6.568 1.00 85.75 260 ALA A O 1
ATOM 2127 N N . SER A 1 261 ? 4.781 11.452 -8.030 1.00 91.81 261 SER A N 1
ATOM 2128 C CA . SER A 1 261 ? 4.242 10.525 -7.032 1.00 91.81 261 SER A CA 1
ATOM 2129 C C . SER A 1 261 ? 5.356 9.595 -6.542 1.00 91.81 261 SER A C 1
ATOM 2131 O O . SER A 1 261 ? 6.224 9.193 -7.327 1.00 91.81 261 SER A O 1
ATOM 2133 N N . CYS A 1 262 ? 5.366 9.272 -5.250 1.00 92.94 262 CYS A N 1
ATOM 2134 C CA . CYS A 1 262 ? 6.465 8.556 -4.597 1.00 92.94 262 CYS A CA 1
ATOM 2135 C C . CYS A 1 262 ? 5.960 7.582 -3.520 1.00 92.94 262 CYS A C 1
ATOM 2137 O O . CYS A 1 262 ? 4.822 7.714 -3.067 1.00 92.94 262 CYS A O 1
ATOM 2139 N N . PRO A 1 263 ? 6.796 6.620 -3.091 1.00 95.19 263 PRO A N 1
ATOM 2140 C CA . PRO A 1 263 ? 6.484 5.754 -1.960 1.00 95.19 263 PRO A CA 1
ATOM 2141 C C . PRO A 1 263 ? 6.427 6.499 -0.619 1.00 95.19 263 PRO A C 1
ATOM 2143 O O . PRO A 1 263 ? 7.155 7.474 -0.399 1.00 95.19 263 PRO A O 1
ATOM 2146 N N . ALA A 1 264 ? 5.616 5.971 0.292 1.00 96.19 264 ALA A N 1
ATOM 2147 C CA . ALA A 1 264 ? 5.626 6.271 1.716 1.00 96.19 264 ALA A CA 1
ATOM 2148 C C . ALA A 1 264 ? 5.387 4.991 2.532 1.00 96.19 264 ALA A C 1
ATOM 2150 O O . ALA A 1 264 ? 4.657 4.104 2.101 1.00 96.19 264 ALA A O 1
ATOM 2151 N N . GLU A 1 265 ? 6.000 4.908 3.706 1.00 97.12 265 GLU A N 1
ATOM 2152 C CA . GLU A 1 265 ? 5.773 3.872 4.709 1.00 97.12 265 GLU A CA 1
ATOM 2153 C C . GLU A 1 265 ? 4.614 4.295 5.616 1.00 97.12 265 GLU A C 1
ATOM 2155 O O . GLU A 1 265 ? 4.646 5.384 6.201 1.00 97.12 265 GLU A O 1
ATOM 2160 N N . ILE A 1 266 ? 3.591 3.447 5.721 1.00 98.12 266 ILE A N 1
ATOM 2161 C CA . ILE A 1 266 ? 2.348 3.730 6.442 1.00 98.12 266 ILE A CA 1
ATOM 2162 C C . ILE A 1 266 ? 2.095 2.634 7.475 1.00 98.12 266 ILE A C 1
ATOM 2164 O O . ILE A 1 266 ? 2.034 1.461 7.115 1.00 98.12 266 ILE A O 1
ATOM 2168 N N . VAL A 1 267 ? 1.835 3.027 8.723 1.00 97.81 267 VAL A N 1
ATOM 2169 C CA . VAL A 1 267 ? 1.314 2.148 9.777 1.00 97.81 267 VAL A CA 1
ATOM 2170 C C . VAL A 1 267 ? -0.203 2.293 9.897 1.00 97.81 267 VAL A C 1
ATOM 2172 O O . VAL A 1 267 ? -0.747 3.397 9.793 1.00 97.81 267 VAL A O 1
ATOM 2175 N N . TYR A 1 268 ? -0.898 1.180 10.112 1.00 97.50 268 TYR A N 1
ATOM 2176 C CA . TYR A 1 268 ? -2.351 1.146 10.262 1.00 97.50 268 TYR A CA 1
ATOM 2177 C C . TYR A 1 268 ? -2.820 -0.031 11.124 1.00 97.50 268 TYR A C 1
ATOM 2179 O O . TYR A 1 268 ? -2.114 -1.023 11.321 1.00 97.50 268 TYR A O 1
ATOM 2187 N N . ASP A 1 269 ? -4.049 0.075 11.624 1.00 95.31 269 ASP A N 1
ATOM 2188 C CA . ASP A 1 269 ? -4.735 -0.997 12.342 1.00 95.31 269 ASP A CA 1
ATOM 2189 C C . ASP A 1 269 ? -5.718 -1.716 11.403 1.00 95.31 269 ASP A C 1
ATOM 2191 O O . ASP A 1 269 ? -6.708 -1.103 10.992 1.00 95.31 269 ASP A O 1
ATOM 2195 N N . PRO A 1 270 ? -5.511 -3.008 11.079 1.00 94.56 270 PRO A N 1
ATOM 2196 C CA . PRO A 1 270 ? -6.381 -3.736 10.152 1.00 94.56 270 PRO A CA 1
ATOM 2197 C C . PRO A 1 270 ? -7.829 -3.884 10.646 1.00 94.56 270 PRO A C 1
ATOM 2199 O O . PRO A 1 270 ? -8.739 -4.116 9.853 1.00 94.56 270 PRO A O 1
ATOM 2202 N N . THR A 1 271 ? -8.068 -3.730 11.949 1.00 91.25 271 THR A N 1
ATOM 2203 C CA . THR A 1 271 ? -9.418 -3.794 12.533 1.00 91.25 271 THR A CA 1
ATOM 2204 C C . THR A 1 271 ? -10.112 -2.429 12.596 1.00 91.25 271 THR A C 1
ATOM 2206 O O . THR A 1 271 ? -11.279 -2.354 12.963 1.00 91.25 271 THR A O 1
ATOM 2209 N N . GLY A 1 272 ? -9.394 -1.338 12.309 1.00 89.75 272 GLY A N 1
ATOM 2210 C CA . GLY A 1 272 ? -9.913 0.026 12.388 1.00 89.75 272 GLY A CA 1
ATOM 2211 C C . GLY A 1 272 ? -10.168 0.569 13.799 1.00 89.75 272 GLY A C 1
ATOM 2212 O O . GLY A 1 272 ? -10.556 1.723 13.899 1.00 89.75 272 GLY A O 1
ATOM 2213 N N . LYS A 1 273 ? -9.937 -0.182 14.892 1.00 87.75 273 LYS A N 1
ATOM 2214 C CA . LYS A 1 273 ? -10.277 0.266 16.268 1.00 87.75 273 LYS A CA 1
ATOM 2215 C C . LYS A 1 273 ? -9.217 1.154 16.942 1.00 87.75 273 LYS A C 1
ATOM 2217 O O . LYS A 1 273 ? -9.276 1.344 18.155 1.00 87.75 273 LYS A O 1
ATOM 2222 N N . THR A 1 274 ? -8.255 1.682 16.189 1.00 89.62 274 THR A N 1
ATOM 2223 C CA . THR A 1 274 ? -7.215 2.591 16.699 1.00 89.62 274 THR A CA 1
ATOM 2224 C C . THR A 1 274 ? -7.381 3.960 16.061 1.00 89.62 274 THR A C 1
ATOM 2226 O O . THR A 1 274 ? -7.432 4.084 14.836 1.00 89.62 274 THR A O 1
ATOM 2229 N N . ASP A 1 275 ? -7.455 4.997 16.890 1.00 88.06 275 ASP A N 1
ATOM 2230 C CA . ASP A 1 275 ? -7.541 6.376 16.422 1.00 88.06 275 ASP A CA 1
ATOM 2231 C C . ASP A 1 275 ? -6.218 6.864 15.794 1.00 88.06 275 ASP A C 1
ATOM 2233 O O . ASP A 1 275 ? -5.124 6.365 16.080 1.00 88.06 275 ASP A O 1
ATOM 2237 N N . HIS A 1 276 ? -6.313 7.881 14.937 1.00 90.06 276 HIS A N 1
ATOM 2238 C CA . HIS A 1 276 ? -5.165 8.393 14.190 1.00 90.06 276 HIS A CA 1
ATOM 2239 C C . HIS A 1 276 ? -4.113 9.099 15.066 1.00 90.06 276 HIS A C 1
ATOM 2241 O O . HIS A 1 276 ? -2.939 9.100 14.695 1.00 90.06 276 HIS A O 1
ATOM 2247 N N . LEU A 1 277 ? -4.477 9.680 16.219 1.00 89.19 277 LEU A N 1
ATOM 2248 C CA . LEU A 1 277 ? -3.513 10.325 17.122 1.00 89.19 277 LEU A CA 1
ATOM 2249 C C . LEU A 1 277 ? -2.660 9.270 17.831 1.00 89.19 277 LEU A C 1
ATOM 2251 O O . LEU A 1 277 ? -1.436 9.400 17.888 1.00 89.19 277 LEU A O 1
ATOM 2255 N N . SER A 1 278 ? -3.282 8.187 18.299 1.00 90.69 278 SER A N 1
ATOM 2256 C CA . SER A 1 278 ? -2.565 7.040 18.861 1.00 90.69 278 SER A CA 1
ATOM 2257 C C . SER A 1 278 ? -1.667 6.366 17.820 1.00 90.69 278 SER A C 1
ATOM 2259 O O . SER A 1 278 ? -0.491 6.117 18.099 1.00 90.69 278 SER A O 1
ATOM 2261 N N . LEU A 1 279 ? -2.167 6.142 16.596 1.00 94.12 279 LEU A N 1
ATOM 2262 C CA . LEU A 1 279 ? -1.347 5.632 15.488 1.00 94.12 279 LEU A CA 1
ATOM 2263 C C . LEU A 1 279 ? -0.162 6.558 15.180 1.00 94.12 279 LEU A C 1
ATOM 2265 O O . LEU A 1 279 ? 0.934 6.070 14.929 1.00 94.12 279 LEU A O 1
ATOM 2269 N N . ARG A 1 280 ? -0.338 7.882 15.255 1.00 93.81 280 ARG A N 1
ATOM 2270 C CA . ARG A 1 280 ? 0.744 8.862 15.063 1.00 93.81 280 ARG A CA 1
ATOM 2271 C C . ARG A 1 280 ? 1.823 8.781 16.132 1.00 93.81 280 ARG A C 1
ATOM 2273 O O . ARG A 1 280 ? 3.003 8.844 15.791 1.00 93.81 280 ARG A O 1
ATOM 2280 N N . ASN A 1 281 ? 1.450 8.605 17.395 1.00 92.19 281 ASN A N 1
ATOM 2281 C CA . ASN A 1 281 ? 2.427 8.401 18.466 1.00 92.19 281 ASN A CA 1
ATOM 2282 C C . ASN A 1 281 ? 3.249 7.124 18.230 1.00 92.19 281 ASN A C 1
ATOM 2284 O O . ASN A 1 281 ? 4.464 7.120 18.424 1.00 92.19 281 ASN A O 1
ATOM 2288 N N . ILE A 1 282 ? 2.606 6.054 17.754 1.00 93.56 282 ILE A N 1
ATOM 2289 C CA . ILE A 1 282 ? 3.291 4.806 17.394 1.00 93.56 282 ILE A CA 1
ATOM 2290 C C . ILE A 1 282 ? 4.182 5.006 16.161 1.00 93.56 282 ILE A C 1
ATOM 2292 O O . ILE A 1 282 ? 5.335 4.586 16.175 1.00 93.56 282 ILE A O 1
ATOM 2296 N N . ALA A 1 283 ? 3.698 5.696 15.126 1.00 95.94 283 ALA A N 1
ATOM 2297 C CA . ALA A 1 283 ? 4.471 6.009 13.926 1.00 95.94 283 ALA A CA 1
ATOM 2298 C C . ALA A 1 283 ? 5.750 6.799 14.253 1.00 95.94 283 ALA A C 1
ATOM 2300 O O . ALA A 1 283 ? 6.806 6.507 13.697 1.00 95.94 283 ALA A O 1
ATOM 2301 N N . HIS A 1 284 ? 5.680 7.740 15.202 1.00 94.56 284 HIS A N 1
ATOM 2302 C CA . HIS A 1 284 ? 6.851 8.470 15.690 1.00 94.56 284 HIS A CA 1
ATOM 2303 C C . HIS A 1 284 ? 7.887 7.530 16.317 1.00 94.56 284 HIS A C 1
ATOM 2305 O O . HIS A 1 284 ? 9.057 7.573 15.945 1.00 94.56 284 HIS A O 1
ATOM 2311 N N . ARG A 1 285 ? 7.454 6.624 17.204 1.00 93.38 285 ARG A N 1
ATOM 2312 C CA . ARG A 1 285 ? 8.334 5.618 17.826 1.00 93.38 285 ARG A CA 1
ATOM 2313 C C . ARG A 1 285 ? 8.951 4.668 16.799 1.00 93.38 285 ARG A C 1
ATOM 2315 O O . ARG A 1 285 ? 10.114 4.304 16.923 1.00 93.38 285 ARG A O 1
ATOM 2322 N N . LEU A 1 286 ? 8.192 4.280 15.772 1.00 93.88 286 LEU A N 1
ATOM 2323 C CA . LEU A 1 286 ? 8.705 3.476 14.659 1.00 93.88 286 LEU A CA 1
ATOM 2324 C C . LEU A 1 286 ? 9.769 4.240 13.862 1.00 93.88 286 LEU A C 1
ATOM 2326 O O . LEU A 1 286 ? 10.803 3.672 13.526 1.00 93.88 286 LEU A O 1
ATOM 2330 N N . TYR A 1 287 ? 9.546 5.526 13.585 1.00 93.69 287 TYR A N 1
ATOM 2331 C CA . TYR A 1 287 ? 10.507 6.368 12.873 1.00 93.69 287 TYR A CA 1
ATOM 2332 C C . TYR A 1 287 ? 11.810 6.576 13.663 1.00 93.69 287 TYR A C 1
ATOM 2334 O O . TYR A 1 287 ? 12.893 6.557 13.076 1.00 93.69 287 TYR A O 1
ATOM 2342 N N . GLU A 1 288 ? 11.735 6.716 14.991 1.00 93.38 288 GLU A N 1
ATOM 2343 C CA . GLU A 1 288 ? 12.907 6.848 15.872 1.00 93.38 288 GLU A CA 1
ATOM 2344 C C . GLU A 1 288 ? 13.888 5.670 15.747 1.00 93.38 288 GLU A C 1
ATOM 2346 O O . GLU A 1 288 ? 15.097 5.867 15.892 1.00 93.38 288 GLU A O 1
ATOM 2351 N N . LEU A 1 289 ? 13.411 4.472 15.380 1.00 90.25 289 LEU A N 1
ATOM 2352 C CA . LEU A 1 289 ? 14.264 3.303 15.124 1.00 90.25 289 LEU A CA 1
ATOM 2353 C C . LEU A 1 289 ? 15.285 3.546 14.008 1.00 90.25 289 LEU A C 1
ATOM 2355 O O . LEU A 1 289 ? 16.373 2.973 14.030 1.00 90.25 289 LEU A O 1
ATOM 2359 N N . LYS A 1 290 ? 14.982 4.435 13.050 1.00 87.69 290 LYS A N 1
ATOM 2360 C CA . LYS A 1 290 ? 15.913 4.807 11.974 1.00 87.69 290 LYS A CA 1
ATOM 2361 C C . LYS A 1 290 ? 17.218 5.396 12.524 1.00 87.69 290 LYS A C 1
ATOM 2363 O O . LYS A 1 290 ? 18.251 5.275 11.871 1.00 87.69 290 LYS A O 1
ATOM 2368 N N . GLN A 1 291 ? 17.191 6.016 13.705 1.00 86.06 291 GLN A N 1
ATOM 2369 C CA . GLN A 1 291 ? 18.362 6.643 14.331 1.00 86.06 291 GLN A CA 1
ATOM 2370 C C . GLN A 1 291 ? 19.140 5.696 15.255 1.00 86.06 291 GLN A C 1
ATOM 2372 O O . GLN A 1 291 ? 20.229 6.048 15.698 1.00 86.06 291 GLN A O 1
ATOM 2377 N N . GLN A 1 292 ? 18.608 4.509 15.548 1.00 85.19 292 GLN A N 1
ATOM 2378 C CA . GLN A 1 292 ? 19.213 3.564 16.485 1.00 85.19 292 GLN A CA 1
ATOM 2379 C C . GLN A 1 292 ? 20.197 2.625 15.776 1.00 85.19 292 GLN A C 1
ATOM 2381 O O . GLN A 1 292 ? 20.035 2.297 14.594 1.00 85.19 292 GLN A O 1
ATOM 2386 N N . GLU A 1 293 ? 21.239 2.204 16.486 1.00 81.44 293 GLU A N 1
ATOM 2387 C CA . GLU A 1 293 ? 22.138 1.127 16.061 1.00 81.44 293 GLU A CA 1
ATOM 2388 C C . GLU A 1 293 ? 21.705 -0.172 16.739 1.00 81.44 293 GLU A C 1
ATOM 2390 O O . GLU A 1 293 ? 21.292 -0.144 17.895 1.00 81.44 293 GLU A O 1
ATOM 2395 N N . PHE A 1 294 ? 21.750 -1.276 15.992 1.00 80.50 294 PHE A N 1
ATOM 2396 C CA . PHE A 1 294 ? 21.333 -2.595 16.461 1.00 80.50 294 PHE A CA 1
ATOM 2397 C C . PHE A 1 294 ? 22.473 -3.587 16.236 1.00 80.50 294 PHE A C 1
ATOM 2399 O O . PHE A 1 294 ? 22.994 -3.668 15.118 1.00 80.50 294 PHE A O 1
ATOM 2406 N N . ASP A 1 295 ? 22.812 -4.340 17.275 1.00 76.06 295 ASP A N 1
ATOM 2407 C CA . ASP A 1 295 ? 23.826 -5.391 17.278 1.00 76.06 295 ASP A CA 1
ATOM 2408 C C . ASP A 1 295 ? 23.186 -6.779 17.064 1.00 76.06 295 ASP A C 1
ATOM 2410 O O . ASP A 1 295 ? 21.972 -6.961 17.160 1.00 76.06 295 ASP A O 1
ATOM 2414 N N . ASP A 1 296 ? 24.004 -7.807 16.811 1.00 67.25 296 ASP A N 1
ATOM 2415 C CA . ASP A 1 296 ? 23.542 -9.187 16.552 1.00 67.25 296 ASP A CA 1
ATOM 2416 C C . ASP A 1 296 ? 22.776 -9.841 17.730 1.00 67.25 296 ASP A C 1
ATOM 2418 O O . ASP A 1 296 ? 22.210 -10.924 17.575 1.00 67.25 296 ASP A O 1
ATOM 2422 N N . GLY A 1 297 ? 22.773 -9.211 18.911 1.00 70.50 297 GLY A N 1
ATOM 2423 C CA . GLY A 1 297 ? 22.041 -9.655 20.102 1.00 70.50 297 GLY A CA 1
ATOM 2424 C C . GLY A 1 297 ? 20.660 -9.020 20.297 1.00 70.50 297 GLY A C 1
ATOM 2425 O O . GLY A 1 297 ? 19.955 -9.428 21.221 1.00 70.50 297 GLY A O 1
ATOM 2426 N N . ASP A 1 298 ? 20.281 -8.042 19.470 1.00 77.44 298 ASP A N 1
ATOM 2427 C CA . ASP A 1 298 ? 19.009 -7.327 19.593 1.00 77.44 298 ASP A CA 1
ATOM 2428 C C . ASP A 1 298 ? 17.827 -8.101 18.989 1.00 77.44 298 ASP A C 1
ATOM 2430 O O . ASP A 1 298 ? 17.987 -9.056 18.223 1.00 77.44 298 ASP A O 1
ATOM 2434 N N . ASP A 1 299 ? 16.612 -7.664 19.334 1.00 81.50 299 ASP A N 1
ATOM 2435 C CA . ASP A 1 299 ? 15.370 -8.185 18.761 1.00 81.50 299 ASP A CA 1
ATOM 2436 C C . ASP A 1 299 ? 15.396 -8.068 17.225 1.00 81.50 299 ASP A C 1
ATOM 2438 O O . ASP A 1 299 ? 15.463 -6.970 16.655 1.00 81.50 299 ASP A O 1
ATOM 2442 N N . GLN A 1 300 ? 15.357 -9.224 16.554 1.00 83.00 300 GLN A N 1
ATOM 2443 C CA . GLN A 1 300 ? 15.515 -9.325 15.106 1.00 83.00 300 GLN A CA 1
ATOM 2444 C C . GLN A 1 300 ? 14.419 -8.579 14.344 1.00 83.00 300 GLN A C 1
ATOM 2446 O O . GLN A 1 300 ? 14.719 -8.013 13.289 1.00 83.00 300 GLN A O 1
ATOM 2451 N N . ASP A 1 301 ? 13.200 -8.520 14.885 1.00 84.31 301 ASP A N 1
ATOM 2452 C CA . ASP A 1 301 ? 12.063 -7.872 14.230 1.00 84.31 301 ASP A CA 1
ATOM 2453 C C . ASP A 1 301 ? 12.269 -6.350 14.186 1.00 84.31 301 ASP A C 1
ATOM 2455 O O . ASP A 1 301 ? 12.108 -5.713 13.139 1.00 84.31 301 ASP A O 1
ATOM 2459 N N . ILE A 1 302 ? 12.722 -5.760 15.301 1.00 87.88 302 ILE A N 1
ATOM 2460 C CA . ILE A 1 302 ? 13.051 -4.327 15.383 1.00 87.88 302 ILE A CA 1
ATOM 2461 C C . ILE A 1 302 ? 14.247 -4.011 14.490 1.00 87.88 302 ILE A C 1
ATOM 2463 O O . ILE A 1 302 ? 14.212 -3.050 13.718 1.00 87.88 302 ILE A O 1
ATOM 2467 N N . ALA A 1 303 ? 15.298 -4.831 14.567 1.00 87.19 303 ALA A N 1
ATOM 2468 C CA . ALA A 1 303 ? 16.512 -4.618 13.797 1.00 87.19 303 ALA A CA 1
ATOM 2469 C C . ALA A 1 303 ? 16.240 -4.711 12.285 1.00 87.19 303 ALA A C 1
ATOM 2471 O O . ALA A 1 303 ? 16.776 -3.919 11.508 1.00 87.19 303 ALA A O 1
ATOM 2472 N N . GLN A 1 304 ? 15.382 -5.638 11.840 1.00 87.88 304 GLN A N 1
ATOM 2473 C CA . GLN A 1 304 ? 14.964 -5.737 10.440 1.00 87.88 304 GLN A CA 1
ATOM 2474 C C . GLN A 1 304 ? 14.173 -4.504 9.998 1.00 87.88 304 GLN A C 1
ATOM 2476 O O . GLN A 1 304 ? 14.482 -3.933 8.948 1.00 87.88 304 GLN A O 1
ATOM 2481 N N . TYR A 1 305 ? 13.201 -4.067 10.799 1.00 90.88 305 TYR A N 1
ATOM 2482 C CA . TYR A 1 305 ? 12.399 -2.885 10.494 1.00 90.88 305 TYR A CA 1
ATOM 2483 C C . TYR A 1 305 ? 13.260 -1.612 10.421 1.00 90.88 305 TYR A C 1
ATOM 2485 O O . TYR A 1 305 ? 13.165 -0.837 9.471 1.00 90.88 305 TYR A O 1
ATOM 2493 N N . ALA A 1 306 ? 14.185 -1.427 11.367 1.00 90.62 306 ALA A N 1
ATOM 2494 C CA . ALA A 1 306 ? 15.116 -0.302 11.374 1.00 90.62 306 ALA A CA 1
ATOM 2495 C C . ALA A 1 306 ? 16.065 -0.308 10.165 1.00 90.62 306 ALA A C 1
ATOM 2497 O O . ALA A 1 306 ? 16.306 0.740 9.558 1.00 90.62 306 ALA A O 1
ATOM 2498 N N . ARG A 1 307 ? 16.588 -1.484 9.778 1.00 88.81 307 ARG A N 1
ATOM 2499 C CA . ARG A 1 307 ? 17.400 -1.636 8.558 1.00 88.81 307 ARG A CA 1
ATOM 2500 C C . ARG A 1 307 ? 16.607 -1.255 7.307 1.00 88.81 307 ARG A C 1
ATOM 2502 O O . ARG A 1 307 ? 17.167 -0.569 6.457 1.00 88.81 307 ARG A O 1
ATOM 2509 N N . HIS A 1 308 ? 15.327 -1.631 7.219 1.00 90.50 308 HIS A N 1
ATOM 2510 C CA . HIS A 1 308 ? 14.432 -1.199 6.133 1.00 90.50 308 HIS A CA 1
ATOM 2511 C C . HIS A 1 308 ? 14.277 0.326 6.092 1.00 90.50 308 HIS A C 1
ATOM 2513 O O . HIS A 1 308 ? 14.518 0.929 5.052 1.00 90.50 308 HIS A O 1
ATOM 2519 N N . LEU A 1 309 ? 13.974 0.980 7.220 1.00 89.44 309 LEU A N 1
ATOM 2520 C CA . LEU A 1 309 ? 13.825 2.445 7.254 1.00 89.44 309 LEU A CA 1
ATOM 2521 C C . LEU A 1 309 ? 15.104 3.197 6.831 1.00 89.44 309 LEU A C 1
ATOM 2523 O O . LEU A 1 309 ? 15.039 4.282 6.243 1.00 89.44 309 LEU A O 1
ATOM 2527 N N . LYS A 1 310 ? 16.284 2.636 7.133 1.00 87.12 310 LYS A N 1
ATOM 2528 C CA . LYS A 1 310 ? 17.580 3.169 6.677 1.00 87.12 310 LYS A CA 1
ATOM 2529 C C . LYS A 1 310 ? 17.813 2.909 5.189 1.00 87.12 310 LYS A C 1
ATOM 2531 O O . LYS A 1 310 ? 18.324 3.778 4.485 1.00 87.12 310 LYS A O 1
ATOM 2536 N N . ALA A 1 311 ? 17.443 1.730 4.703 1.00 83.31 311 ALA A N 1
ATOM 2537 C CA . ALA A 1 311 ? 17.543 1.356 3.303 1.00 83.31 311 ALA A CA 1
ATOM 2538 C C . ALA A 1 311 ? 16.351 1.923 2.515 1.00 83.31 311 ALA A C 1
ATOM 2540 O O . ALA A 1 311 ? 15.503 1.179 2.054 1.00 83.31 311 ALA A O 1
ATOM 2541 N N . GLU A 1 312 ? 16.309 3.242 2.292 1.00 75.56 312 GLU A N 1
ATOM 2542 C CA . GLU A 1 312 ? 15.178 3.996 1.691 1.00 75.56 312 GLU A CA 1
ATOM 2543 C C . GLU A 1 312 ? 14.656 3.491 0.318 1.00 75.56 312 GLU A C 1
ATOM 2545 O O . GLU A 1 312 ? 13.692 4.023 -0.235 1.00 75.56 312 GLU A O 1
ATOM 2550 N N . HIS A 1 313 ? 15.297 2.479 -0.265 1.00 79.06 313 HIS A N 1
ATOM 2551 C CA . HIS A 1 313 ? 14.937 1.822 -1.516 1.00 79.06 313 HIS A CA 1
ATOM 2552 C C . HIS A 1 313 ? 14.317 0.424 -1.337 1.00 79.06 313 HIS A C 1
ATOM 2554 O O . HIS A 1 313 ? 13.869 -0.138 -2.334 1.00 79.06 313 HIS A O 1
ATOM 2560 N N . THR A 1 314 ? 14.261 -0.133 -0.125 1.00 87.25 314 THR A N 1
ATOM 2561 C CA . THR A 1 314 ? 13.532 -1.376 0.155 1.00 87.25 314 THR A CA 1
ATOM 2562 C C . THR A 1 314 ? 12.033 -1.106 0.288 1.00 87.25 314 THR A C 1
ATOM 2564 O O . THR A 1 314 ? 11.592 0.044 0.401 1.00 87.25 314 THR A O 1
ATOM 2567 N N . ARG A 1 315 ? 11.223 -2.163 0.190 1.00 91.06 315 ARG A N 1
ATOM 2568 C CA . ARG A 1 315 ? 9.778 -2.130 0.439 1.00 91.06 315 ARG A CA 1
ATOM 2569 C C . ARG A 1 315 ? 9.494 -3.030 1.630 1.00 91.06 315 ARG A C 1
ATOM 2571 O O . ARG A 1 315 ? 10.089 -4.097 1.751 1.00 91.06 315 ARG A O 1
ATOM 2578 N N . PHE A 1 316 ? 8.608 -2.587 2.508 1.00 93.62 316 PHE A N 1
ATOM 2579 C CA . PHE A 1 316 ? 8.174 -3.357 3.660 1.00 93.62 316 PHE A CA 1
ATOM 2580 C C . PHE A 1 316 ? 6.686 -3.602 3.552 1.00 93.62 316 PHE A C 1
ATOM 2582 O O . PHE A 1 316 ? 5.926 -2.690 3.245 1.00 93.62 316 PHE A O 1
ATOM 2589 N N . ILE A 1 317 ? 6.270 -4.838 3.795 1.00 94.00 317 ILE A N 1
ATOM 2590 C CA . ILE A 1 317 ? 4.873 -5.175 4.020 1.00 94.00 317 ILE A CA 1
ATOM 2591 C C . ILE A 1 317 ? 4.845 -6.261 5.086 1.00 94.00 317 ILE A C 1
ATOM 2593 O O . ILE A 1 317 ? 5.388 -7.346 4.879 1.00 94.00 317 ILE A O 1
ATOM 2597 N N . GLY A 1 318 ? 4.230 -5.975 6.229 1.00 93.75 318 GLY A N 1
ATOM 2598 C CA . GLY A 1 318 ? 4.206 -6.916 7.342 1.00 93.75 318 GLY A CA 1
ATOM 2599 C C . GLY A 1 318 ? 3.647 -6.322 8.624 1.00 93.75 318 GLY A C 1
ATOM 2600 O O . GLY A 1 318 ? 3.039 -5.250 8.625 1.00 93.75 318 GLY A O 1
ATOM 2601 N N . ASP A 1 319 ? 3.853 -7.039 9.720 1.00 94.38 319 ASP A N 1
ATOM 2602 C CA . ASP A 1 319 ? 3.465 -6.585 11.050 1.00 94.38 319 ASP A CA 1
ATOM 2603 C C . ASP A 1 319 ? 4.440 -5.512 11.556 1.00 94.38 319 ASP A C 1
ATOM 2605 O O . ASP A 1 319 ? 5.650 -5.583 11.329 1.00 94.38 319 ASP A O 1
ATOM 2609 N N . ALA A 1 320 ? 3.914 -4.500 12.243 1.00 93.06 320 ALA A N 1
ATOM 2610 C CA . ALA A 1 320 ? 4.751 -3.552 12.964 1.00 93.06 320 ALA A CA 1
ATOM 2611 C C . ALA A 1 320 ? 5.415 -4.262 14.166 1.00 93.06 320 ALA A C 1
ATOM 2613 O O . ALA A 1 320 ? 4.758 -5.087 14.809 1.00 93.06 320 ALA A O 1
ATOM 2614 N N . PRO A 1 321 ? 6.674 -3.935 14.520 1.00 91.00 321 PRO A N 1
ATOM 2615 C CA . PRO A 1 321 ? 7.372 -4.579 15.634 1.00 91.00 321 PRO A CA 1
ATOM 2616 C C . PRO A 1 321 ? 6.571 -4.544 16.949 1.00 91.00 321 PRO A C 1
ATOM 2618 O O . PRO A 1 321 ? 6.236 -3.470 17.461 1.00 91.00 321 PRO A O 1
ATOM 2621 N N . GLN A 1 322 ? 6.284 -5.719 17.524 1.00 83.25 322 GLN A N 1
ATOM 2622 C CA . GLN A 1 322 ? 5.428 -5.863 18.718 1.00 83.25 322 GLN A CA 1
ATOM 2623 C C . GLN A 1 322 ? 6.037 -5.256 19.992 1.00 83.25 322 GLN A C 1
ATOM 2625 O O . GLN A 1 322 ? 5.332 -4.919 20.937 1.00 83.25 322 GLN A O 1
ATOM 2630 N N . SER A 1 323 ? 7.351 -5.064 20.021 1.00 82.44 323 SER A N 1
ATOM 2631 C CA . SER A 1 323 ? 8.053 -4.334 21.082 1.00 82.44 323 SER A CA 1
ATOM 2632 C C . SER A 1 323 ? 7.725 -2.833 21.106 1.00 82.44 323 SER A C 1
ATOM 2634 O O . SER A 1 323 ? 7.864 -2.183 22.143 1.00 82.44 323 SER A O 1
ATOM 2636 N N . ILE A 1 324 ? 7.265 -2.267 19.984 1.00 84.88 324 ILE A N 1
ATOM 2637 C CA . ILE A 1 324 ? 6.873 -0.856 19.872 1.00 84.88 324 ILE A CA 1
ATOM 2638 C C . ILE A 1 324 ? 5.381 -0.669 20.136 1.00 84.88 324 ILE A C 1
ATOM 2640 O O . ILE A 1 324 ? 4.978 0.345 20.709 1.00 84.88 324 ILE A O 1
ATOM 2644 N N . THR A 1 325 ? 4.558 -1.641 19.749 1.00 85.25 325 THR A N 1
ATOM 2645 C CA . THR A 1 325 ? 3.104 -1.572 19.892 1.00 85.25 325 THR A CA 1
ATOM 2646 C C . THR A 1 325 ? 2.537 -2.796 20.599 1.00 85.25 325 THR A C 1
ATOM 2648 O O . THR A 1 325 ? 2.733 -3.931 20.184 1.00 85.25 325 THR A O 1
ATOM 2651 N N . THR A 1 326 ? 1.730 -2.541 21.630 1.00 83.00 326 THR A N 1
ATOM 2652 C CA . THR A 1 326 ? 0.954 -3.568 22.338 1.00 83.00 326 THR A CA 1
ATOM 2653 C C . THR A 1 326 ? -0.077 -4.227 21.414 1.00 83.00 326 THR A C 1
ATOM 2655 O O . THR A 1 326 ? -0.364 -5.406 21.563 1.00 83.00 326 THR A O 1
ATOM 2658 N N . ILE A 1 327 ? -0.651 -3.481 20.461 1.00 87.94 327 ILE A N 1
ATOM 2659 C CA . ILE A 1 327 ? -1.695 -3.968 19.546 1.00 87.94 327 ILE A CA 1
ATOM 2660 C C . ILE A 1 327 ? -1.101 -4.429 18.202 1.00 87.94 327 ILE A C 1
ATOM 2662 O O . ILE A 1 327 ? -0.108 -3.847 17.757 1.00 87.94 327 ILE A O 1
ATOM 2666 N N . PRO A 1 328 ? -1.708 -5.433 17.534 1.00 90.75 328 PRO A N 1
ATOM 2667 C CA . PRO A 1 328 ? -1.208 -5.977 16.273 1.00 90.75 328 PRO A CA 1
ATOM 2668 C C . PRO A 1 328 ? -1.500 -5.004 15.125 1.00 90.75 328 PRO A C 1
ATOM 2670 O O . PRO A 1 328 ? -2.581 -5.016 14.533 1.00 90.75 328 PRO A O 1
ATOM 2673 N N . LEU A 1 329 ? -0.540 -4.122 14.854 1.00 95.31 329 LEU A N 1
ATOM 2674 C CA . LEU A 1 329 ? -0.579 -3.176 13.742 1.00 95.31 329 LEU A CA 1
ATOM 2675 C C . LEU A 1 329 ? 0.179 -3.729 12.543 1.00 95.31 329 LEU A C 1
ATOM 2677 O O . LEU A 1 329 ? 1.097 -4.532 12.694 1.00 95.31 329 LEU A O 1
ATOM 2681 N N . LYS A 1 330 ? -0.171 -3.240 11.357 1.00 96.94 330 LYS A N 1
ATOM 2682 C CA . LYS A 1 330 ? 0.551 -3.523 10.117 1.00 96.94 330 LYS A CA 1
ATOM 2683 C C . LYS A 1 330 ? 1.295 -2.282 9.649 1.00 96.94 330 LYS A C 1
ATOM 2685 O O . LYS A 1 330 ? 0.827 -1.165 9.868 1.00 96.94 330 LYS A O 1
ATOM 2690 N N . SER A 1 331 ? 2.418 -2.488 8.972 1.00 96.44 331 SER A N 1
ATOM 2691 C CA . SER A 1 331 ? 3.100 -1.453 8.199 1.00 96.44 331 SER A CA 1
ATOM 2692 C C . SER A 1 331 ? 3.251 -1.889 6.749 1.00 96.44 331 SER A C 1
ATOM 2694 O O . SER A 1 331 ? 3.464 -3.071 6.459 1.00 96.44 331 SER A O 1
ATOM 2696 N N . ALA A 1 332 ? 3.095 -0.939 5.836 1.00 97.19 332 ALA A N 1
ATOM 2697 C CA . ALA A 1 332 ? 3.277 -1.173 4.417 1.00 97.19 332 ALA A CA 1
ATOM 2698 C C . ALA A 1 332 ? 3.860 0.053 3.709 1.00 97.19 332 ALA A C 1
ATOM 2700 O O . ALA A 1 332 ? 3.377 1.179 3.870 1.00 97.19 332 ALA A O 1
ATOM 2701 N N . THR A 1 333 ? 4.830 -0.185 2.830 1.00 97.25 333 THR A N 1
ATOM 2702 C CA . THR A 1 333 ? 5.235 0.773 1.810 1.00 97.25 333 THR A CA 1
ATOM 2703 C C . THR A 1 333 ? 4.141 0.846 0.741 1.00 97.25 333 THR A C 1
ATOM 2705 O O . THR A 1 333 ? 3.797 -0.157 0.117 1.00 97.25 333 THR A O 1
ATOM 2708 N N . SER A 1 334 ? 3.610 2.042 0.499 1.00 97.00 334 SER A N 1
ATOM 2709 C CA . SER A 1 334 ? 2.585 2.320 -0.509 1.00 97.00 334 SER A CA 1
ATOM 2710 C C . SER A 1 334 ? 3.031 3.454 -1.423 1.00 97.00 334 SER A C 1
ATOM 2712 O O . SER A 1 334 ? 3.598 4.455 -0.987 1.00 97.00 334 SER A O 1
ATOM 2714 N N . PHE A 1 335 ? 2.773 3.309 -2.715 1.00 96.75 335 PHE A N 1
ATOM 2715 C CA . PHE A 1 335 ? 2.883 4.379 -3.687 1.00 96.75 335 PHE A CA 1
ATOM 2716 C C . PHE A 1 335 ? 1.742 5.385 -3.510 1.00 96.75 335 PHE A C 1
ATOM 2718 O O . PHE A 1 335 ? 0.563 5.055 -3.665 1.00 96.75 335 PHE A O 1
ATOM 2725 N N . ILE A 1 336 ? 2.105 6.636 -3.229 1.00 96.94 336 ILE A N 1
ATOM 2726 C CA . ILE A 1 336 ? 1.156 7.726 -3.023 1.00 96.94 336 ILE A CA 1
ATOM 2727 C C . ILE A 1 336 ? 0.882 8.413 -4.355 1.00 96.94 336 ILE A C 1
ATOM 2729 O O . ILE A 1 336 ? 1.692 9.208 -4.839 1.00 96.94 336 ILE A O 1
ATOM 2733 N N . TRP A 1 337 ? -0.278 8.116 -4.940 1.00 95.62 337 TRP A N 1
ATOM 2734 C CA . TRP A 1 337 ? -0.764 8.794 -6.136 1.00 95.62 337 TRP A CA 1
ATOM 2735 C C . TRP A 1 337 ? -1.247 10.197 -5.780 1.00 95.62 337 TRP A C 1
ATOM 2737 O O . TRP A 1 337 ? -2.318 10.370 -5.202 1.00 95.62 337 TRP A O 1
ATOM 2747 N N . ARG A 1 338 ? -0.461 11.221 -6.121 1.00 94.19 338 ARG A N 1
ATOM 2748 C CA . ARG A 1 338 ? -0.733 12.602 -5.685 1.00 94.19 338 ARG A CA 1
ATOM 2749 C C . ARG A 1 338 ? -2.086 13.127 -6.153 1.00 94.19 338 ARG A C 1
ATOM 2751 O O . ARG A 1 338 ? -2.715 13.874 -5.419 1.00 94.19 338 ARG A O 1
ATOM 2758 N N . LEU A 1 339 ? -2.588 12.683 -7.306 1.00 92.88 339 LEU A N 1
ATOM 2759 C CA . LEU A 1 339 ? -3.917 13.086 -7.783 1.00 92.88 339 LEU A CA 1
ATOM 2760 C C . LEU A 1 339 ? -5.061 12.601 -6.868 1.00 92.88 339 LEU A C 1
ATOM 2762 O O . LEU A 1 339 ? -6.175 13.103 -6.964 1.00 92.88 339 LEU A O 1
ATOM 2766 N N . HIS A 1 340 ? -4.813 11.648 -5.966 1.00 95.06 340 HIS A N 1
ATOM 2767 C CA . HIS A 1 340 ? -5.782 11.210 -4.953 1.00 95.06 340 HIS A CA 1
ATOM 2768 C C . HIS A 1 340 ? -5.741 12.022 -3.657 1.00 95.06 340 HIS A C 1
ATOM 2770 O O . HIS A 1 340 ? -6.574 11.771 -2.790 1.00 95.06 340 HIS A O 1
ATOM 2776 N N . LEU A 1 341 ? -4.832 12.993 -3.527 1.00 95.06 341 LEU A N 1
ATOM 2777 C CA . LEU A 1 341 ? -4.773 13.929 -2.400 1.00 95.06 341 LEU A CA 1
ATOM 2778 C C . LEU A 1 341 ? -5.530 15.230 -2.736 1.00 95.06 341 LEU A C 1
ATOM 2780 O O . LEU A 1 341 ? -5.511 15.636 -3.899 1.00 95.06 341 LEU A O 1
ATOM 2784 N N . PRO A 1 342 ? -6.148 15.919 -1.753 1.00 93.25 342 PRO A N 1
ATOM 2785 C CA . PRO A 1 342 ? -6.981 17.108 -1.992 1.00 93.25 342 PRO A CA 1
ATOM 2786 C C . PRO A 1 342 ? -6.311 18.208 -2.823 1.00 93.25 342 PRO A C 1
ATOM 2788 O O . PRO A 1 342 ? -6.866 18.657 -3.823 1.00 93.25 342 PRO A O 1
ATOM 2791 N N . ASN A 1 343 ? -5.088 18.581 -2.448 1.00 91.19 343 ASN A N 1
ATOM 2792 C CA . ASN A 1 343 ? -4.262 19.604 -3.098 1.00 91.19 343 ASN A CA 1
ATOM 2793 C C . ASN A 1 343 ? -3.035 19.008 -3.803 1.00 91.19 343 ASN A C 1
ATOM 2795 O O . ASN A 1 343 ? -2.066 19.698 -4.103 1.00 91.19 343 ASN A O 1
ATOM 2799 N N . GLY A 1 344 ? -3.025 17.691 -4.020 1.00 91.75 344 GLY A N 1
ATOM 2800 C CA . GLY A 1 344 ? -1.876 17.027 -4.615 1.00 91.75 344 GLY A CA 1
ATOM 2801 C C . GLY A 1 344 ? -0.666 16.933 -3.691 1.00 91.75 344 GLY A C 1
ATOM 2802 O O . GLY A 1 344 ? 0.399 16.568 -4.172 1.00 91.75 344 GLY A O 1
ATOM 2803 N N . LYS A 1 345 ? -0.780 17.233 -2.394 1.00 92.25 345 LYS A N 1
ATOM 2804 C CA . LYS A 1 345 ? 0.329 17.245 -1.432 1.00 92.25 345 LYS A CA 1
ATOM 2805 C C . LYS A 1 345 ? -0.023 16.471 -0.172 1.00 92.25 345 LYS A C 1
ATOM 2807 O O . LYS A 1 345 ? -1.176 16.408 0.253 1.00 92.25 345 LYS A O 1
ATOM 2812 N N . LEU A 1 346 ? 0.998 15.872 0.432 1.00 93.19 346 LEU A N 1
ATOM 2813 C CA . LEU A 1 346 ? 0.887 15.221 1.728 1.00 93.19 346 LEU A CA 1
ATOM 2814 C C . LEU A 1 346 ? 0.895 16.284 2.843 1.00 93.19 346 LEU A C 1
ATOM 2816 O O . LEU A 1 346 ? 1.937 16.560 3.429 1.00 93.19 346 LEU A O 1
ATOM 2820 N N . THR A 1 347 ? -0.255 16.922 3.087 1.00 92.25 347 THR A N 1
ATOM 2821 C CA . THR A 1 347 ? -0.405 18.007 4.078 1.00 92.25 347 THR A CA 1
ATOM 2822 C C . THR A 1 347 ? -0.407 17.486 5.513 1.00 92.25 347 THR A C 1
ATOM 2824 O O . THR A 1 347 ? 0.306 18.017 6.362 1.00 92.25 347 THR A O 1
ATOM 2827 N N . TYR A 1 348 ? -1.172 16.426 5.789 1.00 92.75 348 TYR A N 1
ATOM 2828 C CA . TYR A 1 348 ? -1.201 15.782 7.103 1.00 92.75 348 TYR A CA 1
ATOM 2829 C C . TYR A 1 348 ? -0.513 14.414 7.068 1.00 92.75 348 TYR A C 1
ATOM 2831 O O . TYR A 1 348 ? -0.542 13.727 6.045 1.00 92.75 348 TYR A O 1
ATOM 2839 N N . PRO A 1 349 ? 0.077 13.968 8.195 1.00 92.88 349 PRO A N 1
ATOM 2840 C CA . PRO A 1 349 ? 0.727 12.664 8.275 1.00 92.88 349 PRO A CA 1
ATOM 2841 C C . PRO A 1 349 ? -0.275 11.510 8.405 1.00 92.88 349 PRO A C 1
ATOM 2843 O O . PRO A 1 349 ? 0.151 10.373 8.544 1.00 92.88 349 PRO A O 1
ATOM 2846 N N . PHE A 1 350 ? -1.582 11.772 8.401 1.00 94.38 350 PHE A N 1
ATOM 2847 C CA . PHE A 1 350 ? -2.629 10.763 8.514 1.00 94.38 350 PHE A CA 1
ATOM 2848 C C . PHE A 1 350 ? -3.720 11.015 7.478 1.00 94.38 350 PHE A C 1
ATOM 2850 O O . PHE A 1 350 ? -4.019 12.163 7.154 1.00 94.38 350 PHE A O 1
ATOM 2857 N N . PHE A 1 351 ? -4.309 9.945 6.955 1.00 95.62 351 PHE A N 1
ATOM 2858 C CA . PHE A 1 351 ? -5.381 10.010 5.962 1.00 95.62 351 PHE A CA 1
ATOM 2859 C C . PHE A 1 351 ? -6.118 8.665 5.875 1.00 95.62 351 PHE A C 1
ATOM 2861 O O . PHE A 1 351 ? -5.589 7.640 6.320 1.00 95.62 351 PHE A O 1
ATOM 2868 N N . PRO A 1 352 ? -7.339 8.636 5.314 1.00 95.62 352 PRO A N 1
ATOM 2869 C CA . PRO A 1 352 ? -8.048 7.384 5.097 1.00 95.62 352 PRO A CA 1
ATOM 2870 C C . PRO A 1 352 ? -7.350 6.539 4.019 1.00 95.62 352 PRO A C 1
ATOM 2872 O O . PRO A 1 352 ? -6.992 7.040 2.948 1.00 95.62 352 PRO A O 1
ATOM 2875 N N . ILE A 1 353 ? -7.181 5.246 4.285 1.00 97.44 353 ILE A N 1
ATOM 2876 C CA . ILE A 1 353 ? -6.593 4.268 3.359 1.00 97.44 353 ILE A CA 1
ATOM 2877 C C . ILE A 1 353 ? -7.551 3.105 3.111 1.00 97.44 353 ILE A C 1
ATOM 2879 O O . ILE A 1 353 ? -8.413 2.811 3.938 1.00 97.44 353 ILE A O 1
ATOM 2883 N N . LEU A 1 354 ? -7.369 2.430 1.979 1.00 96.25 354 LEU A N 1
ATOM 2884 C CA . LEU A 1 354 ? -8.030 1.178 1.634 1.00 96.25 354 LEU A CA 1
ATOM 2885 C C . LEU A 1 354 ? -7.156 -0.012 2.011 1.00 96.25 354 LEU A C 1
ATOM 2887 O O . LEU A 1 354 ? -5.988 -0.078 1.616 1.00 96.25 354 LEU A O 1
ATOM 2891 N N . ILE A 1 355 ? -7.761 -0.970 2.708 1.00 96.19 355 ILE A N 1
ATOM 2892 C CA . ILE A 1 355 ? -7.154 -2.247 3.095 1.00 96.19 355 ILE A CA 1
ATOM 2893 C C . ILE A 1 355 ? -8.062 -3.414 2.696 1.00 96.19 355 ILE A C 1
ATOM 2895 O O . ILE A 1 355 ? -9.264 -3.234 2.509 1.00 96.19 355 ILE A O 1
ATOM 2899 N N . SER A 1 356 ? -7.511 -4.622 2.587 1.00 94.19 356 SER A N 1
ATOM 2900 C CA . SER A 1 356 ? -8.289 -5.852 2.406 1.00 94.19 356 SER A CA 1
ATOM 2901 C C . SER A 1 356 ? -7.509 -7.052 2.932 1.00 94.19 356 SER A C 1
ATOM 2903 O O . SER A 1 356 ? -6.303 -7.134 2.735 1.00 94.19 356 SER A O 1
ATOM 2905 N N . ASP A 1 357 ? -8.188 -8.034 3.521 1.00 92.00 357 ASP A N 1
ATOM 2906 C CA . ASP A 1 357 ? -7.534 -9.269 3.979 1.00 92.00 357 ASP A CA 1
ATOM 2907 C C . ASP A 1 357 ? -7.031 -10.153 2.824 1.00 92.00 357 ASP A C 1
ATOM 2909 O O . ASP A 1 357 ? -6.243 -11.074 3.033 1.00 92.00 357 ASP A O 1
ATOM 2913 N N . LYS A 1 358 ? -7.467 -9.881 1.585 1.00 94.62 358 LYS A N 1
ATOM 2914 C CA . LYS A 1 358 ? -7.075 -10.645 0.390 1.00 94.62 358 LYS A CA 1
ATOM 2915 C C . LYS A 1 358 ? -5.798 -10.143 -0.280 1.00 94.62 358 LYS A C 1
ATOM 2917 O O . LYS A 1 358 ? -5.311 -10.792 -1.204 1.00 94.62 358 LYS A O 1
ATOM 2922 N N . THR A 1 359 ? -5.278 -8.990 0.129 1.00 94.31 359 THR A N 1
ATOM 2923 C CA . THR A 1 359 ? -4.058 -8.413 -0.441 1.00 94.31 359 THR A CA 1
ATOM 2924 C C . THR A 1 359 ? -3.250 -7.704 0.640 1.00 94.31 359 THR A C 1
ATOM 2926 O O . THR A 1 359 ? -3.818 -6.983 1.451 1.00 94.31 359 THR A O 1
ATOM 2929 N N . PRO A 1 360 ? -1.920 -7.862 0.660 1.00 94.38 360 PRO A N 1
ATOM 2930 C CA . PRO A 1 360 ? -1.086 -7.178 1.639 1.00 94.38 360 PRO A CA 1
ATOM 2931 C C . PRO A 1 360 ? -0.847 -5.698 1.263 1.00 94.38 360 PRO A C 1
ATOM 2933 O O . PRO A 1 360 ? -0.419 -4.909 2.102 1.00 94.38 360 PRO A O 1
ATOM 2936 N N . PHE A 1 361 ? -1.145 -5.308 0.016 1.00 96.94 361 PHE A N 1
ATOM 2937 C CA . PHE A 1 361 ? -1.011 -3.935 -0.470 1.00 96.94 361 PHE A CA 1
ATOM 2938 C C . PHE A 1 361 ? -2.170 -3.040 -0.030 1.00 96.94 361 PHE A C 1
ATOM 2940 O O . PHE A 1 361 ? -3.328 -3.459 -0.022 1.00 96.94 361 PHE A O 1
ATOM 2947 N N . ILE A 1 362 ? -1.843 -1.775 0.231 1.00 97.69 362 ILE A N 1
ATOM 2948 C CA . ILE A 1 362 ? -2.778 -0.711 0.607 1.00 97.69 362 ILE A CA 1
ATOM 2949 C C . ILE A 1 362 ? -2.687 0.455 -0.380 1.00 97.69 362 ILE A C 1
ATOM 2951 O O . ILE A 1 362 ? -1.690 0.611 -1.090 1.00 97.69 362 ILE A O 1
ATOM 2955 N N . THR A 1 363 ? -3.705 1.310 -0.393 1.00 97.69 363 THR A N 1
ATOM 2956 C CA . THR A 1 363 ? -3.686 2.552 -1.177 1.00 97.69 363 THR A CA 1
ATOM 2957 C C . THR A 1 363 ? -4.439 3.667 -0.461 1.00 97.69 363 THR A C 1
ATOM 2959 O O . THR A 1 363 ? -5.288 3.400 0.387 1.00 97.69 363 THR A O 1
ATOM 2962 N N . VAL A 1 364 ? -4.154 4.921 -0.803 1.00 97.31 364 VAL A N 1
ATOM 2963 C CA . VAL A 1 364 ? -4.907 6.084 -0.302 1.00 97.31 364 VAL A CA 1
ATOM 2964 C C . VAL A 1 364 ? -6.371 5.981 -0.747 1.00 97.31 364 VAL A C 1
ATOM 2966 O O . VAL A 1 364 ? -6.632 5.665 -1.909 1.00 97.31 364 VAL A O 1
ATOM 2969 N N . LEU A 1 365 ? -7.334 6.273 0.137 1.00 95.50 365 LEU A N 1
ATOM 2970 C CA . LEU A 1 365 ? -8.722 6.473 -0.289 1.00 95.50 365 LEU A CA 1
ATOM 2971 C C . LEU A 1 365 ? -8.791 7.768 -1.119 1.00 95.50 365 LEU A C 1
ATOM 2973 O O . LEU A 1 365 ? -8.520 8.839 -0.565 1.00 95.50 365 LEU A O 1
ATOM 2977 N N . PRO A 1 366 ? -9.187 7.716 -2.406 1.00 94.62 366 PRO A N 1
ATOM 2978 C CA . PRO A 1 366 ? -9.220 8.908 -3.247 1.00 94.62 366 PRO A CA 1
ATOM 2979 C C . PRO A 1 366 ? -10.038 10.043 -2.624 1.00 94.62 366 PRO A C 1
ATOM 2981 O O . PRO A 1 366 ? -11.159 9.809 -2.163 1.00 94.62 366 PRO A O 1
ATOM 2984 N N . ALA A 1 367 ? -9.494 11.266 -2.648 1.00 93.12 367 ALA A N 1
ATOM 2985 C CA . ALA A 1 367 ? -10.073 12.453 -2.009 1.00 93.12 367 ALA A CA 1
ATOM 2986 C C . ALA A 1 367 ? -11.549 12.691 -2.343 1.00 93.12 367 ALA A C 1
ATOM 2988 O O . ALA A 1 367 ? -12.319 13.102 -1.477 1.00 93.12 367 ALA A O 1
ATOM 2989 N N . TYR A 1 368 ? -11.969 12.327 -3.557 1.00 89.19 368 TYR A N 1
ATOM 2990 C CA . TYR A 1 368 ? -13.370 12.340 -3.981 1.00 89.19 368 TYR A CA 1
ATOM 2991 C C . TYR A 1 368 ? -14.346 11.750 -2.943 1.00 89.19 368 TYR A C 1
ATOM 2993 O O . TYR A 1 368 ? -15.441 12.278 -2.729 1.00 89.19 368 TYR A O 1
ATOM 3001 N N . PHE A 1 369 ? -13.969 10.647 -2.286 1.00 88.19 369 PHE A N 1
ATOM 3002 C CA . PHE A 1 369 ? -14.863 9.941 -1.368 1.00 88.19 369 PHE A CA 1
ATOM 3003 C C . PHE A 1 369 ? -15.025 10.635 -0.018 1.00 88.19 369 PHE A C 1
ATOM 3005 O O . PHE A 1 369 ? -16.006 10.359 0.664 1.00 88.19 369 PHE A O 1
ATOM 3012 N N . TRP A 1 370 ? -14.123 11.544 0.350 1.00 89.69 370 TRP A N 1
ATOM 3013 C CA . TRP A 1 370 ? -14.134 12.251 1.635 1.00 89.69 370 TRP A CA 1
ATOM 3014 C C . TRP A 1 370 ? -14.056 13.777 1.498 1.00 89.69 370 TRP A C 1
ATOM 3016 O O . TRP A 1 370 ? -13.846 14.476 2.485 1.00 89.69 370 TRP A O 1
ATOM 3026 N N . GLN A 1 371 ? -14.304 14.306 0.298 1.00 87.75 371 GLN A N 1
ATOM 3027 C CA . GLN A 1 371 ? -14.280 15.742 -0.011 1.00 87.75 371 GLN A CA 1
ATOM 3028 C C . GLN A 1 371 ? -15.250 16.595 0.832 1.00 87.75 371 GLN A C 1
ATOM 3030 O O . GLN A 1 371 ? -15.045 17.786 1.039 1.00 87.75 371 GLN A O 1
ATOM 3035 N N . ASP A 1 372 ? -16.322 15.976 1.329 1.00 84.06 372 ASP A N 1
ATOM 3036 C CA . ASP A 1 372 ? -17.380 16.640 2.096 1.00 84.06 372 ASP A CA 1
ATOM 3037 C C . ASP A 1 372 ? -17.128 16.590 3.617 1.00 84.06 372 ASP A C 1
ATOM 3039 O O . ASP A 1 372 ? -18.014 16.915 4.405 1.00 84.06 372 ASP A O 1
ATOM 3043 N N . THR A 1 373 ? -15.939 16.148 4.037 1.00 88.00 373 THR A N 1
ATOM 3044 C CA . THR A 1 373 ? -15.552 16.016 5.450 1.00 88.00 373 THR A CA 1
ATOM 3045 C C . THR A 1 373 ? -14.795 17.245 5.950 1.00 88.00 373 THR A C 1
ATOM 3047 O O . THR A 1 373 ? -14.129 17.940 5.178 1.00 88.00 373 THR A O 1
ATOM 3050 N N . ALA A 1 374 ? -14.826 17.485 7.262 1.00 88.81 374 ALA A N 1
ATOM 3051 C CA . ALA A 1 374 ? -14.040 18.539 7.902 1.00 88.81 374 ALA A CA 1
ATOM 3052 C C . ALA A 1 374 ? -12.528 18.362 7.672 1.00 88.81 374 ALA A C 1
ATOM 3054 O O . ALA A 1 374 ? -11.820 19.356 7.515 1.00 88.81 374 ALA A O 1
ATOM 3055 N N . LEU A 1 375 ? -12.048 17.113 7.583 1.00 90.31 375 LEU A N 1
ATOM 3056 C CA . LEU A 1 375 ? -10.645 16.815 7.287 1.00 90.31 375 LEU A CA 1
ATOM 3057 C C . LEU A 1 375 ? -10.228 17.335 5.907 1.00 90.31 375 LEU A C 1
ATOM 3059 O O . LEU A 1 375 ? -9.130 17.859 5.763 1.00 90.31 375 LEU A O 1
ATOM 3063 N N . TYR A 1 376 ? -11.079 17.204 4.885 1.00 91.50 376 TYR A N 1
ATOM 3064 C CA . TYR A 1 376 ? -10.768 17.730 3.551 1.00 91.50 376 TYR A CA 1
ATOM 3065 C C . TYR A 1 376 ? -10.635 19.251 3.575 1.00 91.50 376 TYR A C 1
ATOM 3067 O O . TYR A 1 376 ? -9.684 19.805 3.030 1.00 91.50 376 TYR A O 1
ATOM 3075 N N . GLN A 1 377 ? -11.551 19.924 4.274 1.00 89.25 377 GLN A N 1
ATOM 3076 C CA . GLN A 1 377 ? -11.525 21.379 4.405 1.00 89.25 377 GLN A CA 1
ATOM 3077 C C . GLN A 1 377 ? -10.281 21.860 5.164 1.00 89.25 377 GLN A C 1
ATOM 3079 O O . GLN A 1 377 ? -9.625 22.803 4.724 1.00 89.25 377 GLN A O 1
ATOM 3084 N N . SER A 1 378 ? -9.897 21.190 6.259 1.00 89.38 378 SER A N 1
ATOM 3085 C CA . SER A 1 378 ? -8.666 21.531 6.983 1.00 89.38 378 SER A CA 1
ATOM 3086 C C . SER A 1 378 ? -7.412 21.249 6.151 1.00 89.38 378 SER A C 1
ATOM 3088 O O . SER A 1 378 ? -6.465 22.029 6.196 1.00 89.38 378 SER A O 1
ATOM 3090 N N . TRP A 1 379 ? -7.421 20.184 5.340 1.00 91.56 379 TRP A N 1
ATOM 3091 C CA . TRP A 1 379 ? -6.316 19.833 4.439 1.00 91.56 379 TRP A CA 1
ATOM 3092 C C . TRP A 1 379 ? -6.008 20.945 3.438 1.00 91.56 379 TRP A C 1
ATOM 3094 O O . TRP A 1 379 ? -4.839 21.234 3.192 1.00 91.56 379 TRP A O 1
ATOM 3104 N N . LEU A 1 380 ? -7.044 21.575 2.879 1.00 88.56 380 LEU A N 1
ATOM 3105 C CA . LEU A 1 380 ? -6.894 22.715 1.974 1.00 88.56 380 LEU A CA 1
ATOM 3106 C C . LEU A 1 380 ? -6.540 24.012 2.724 1.00 88.56 380 LEU A C 1
ATOM 3108 O O . LEU A 1 380 ? -5.795 24.842 2.209 1.00 88.56 380 LEU A O 1
ATOM 3112 N N . ALA A 1 381 ? -7.047 24.195 3.948 1.00 84.94 381 ALA A N 1
ATOM 3113 C CA . ALA A 1 381 ? -6.814 25.408 4.733 1.00 84.94 381 ALA A CA 1
ATOM 3114 C C . ALA A 1 381 ? -5.372 25.537 5.256 1.00 84.94 381 ALA A C 1
ATOM 3116 O O . ALA A 1 381 ? -4.851 26.652 5.320 1.00 84.94 381 ALA A O 1
ATOM 3117 N N . GLU A 1 382 ? -4.706 24.432 5.602 1.00 78.38 382 GLU A N 1
ATOM 3118 C CA . GLU A 1 382 ? -3.324 24.451 6.112 1.00 78.38 382 GLU A CA 1
ATOM 3119 C C . GLU A 1 382 ? -2.356 25.136 5.123 1.00 78.38 382 GLU A C 1
ATOM 3121 O O . GLU A 1 382 ? -1.495 25.918 5.536 1.00 78.38 382 GLU A O 1
ATOM 3126 N N . GLU A 1 383 ? -2.560 24.929 3.816 1.00 63.38 383 GLU A N 1
ATOM 3127 C CA . GLU A 1 383 ? -1.800 25.563 2.726 1.00 63.38 383 GLU A CA 1
ATOM 3128 C C . GLU A 1 383 ? -1.934 27.094 2.747 1.00 63.38 383 GLU A C 1
ATOM 3130 O O . GLU A 1 383 ? -0.945 27.814 2.624 1.00 63.38 383 GLU A O 1
ATOM 3135 N N . SER A 1 384 ? -3.141 27.609 3.005 1.00 53.38 384 SER A N 1
ATOM 3136 C CA . SER A 1 384 ? -3.391 29.059 3.069 1.00 53.38 384 SER A CA 1
ATOM 3137 C C . SER A 1 384 ? -2.721 29.743 4.270 1.00 53.38 384 SER A C 1
ATOM 3139 O O . SER A 1 384 ? -2.413 30.934 4.229 1.00 53.38 384 SER A O 1
ATOM 3141 N N . SER A 1 385 ? -2.446 28.988 5.339 1.00 52.50 385 SER A N 1
ATOM 3142 C CA . SER A 1 385 ? -1.861 29.519 6.576 1.00 52.50 385 SER A CA 1
ATOM 3143 C C . SER A 1 385 ? -0.334 29.646 6.539 1.00 52.50 385 SER A C 1
ATOM 3145 O O . SER A 1 385 ? 0.227 30.468 7.265 1.00 52.50 385 SER A O 1
ATOM 3147 N N . THR A 1 386 ? 0.348 28.879 5.680 1.00 49.69 386 THR A N 1
ATOM 3148 C CA . THR A 1 386 ? 1.819 28.852 5.616 1.00 49.69 386 THR A CA 1
ATOM 3149 C C . THR A 1 386 ? 2.420 29.954 4.737 1.00 49.69 386 THR A C 1
ATOM 3151 O O . THR A 1 386 ? 3.579 30.312 4.943 1.00 49.69 386 THR A O 1
ATOM 3154 N N . GLU A 1 387 ? 1.648 30.550 3.818 1.00 47.69 387 GLU A N 1
ATOM 3155 C CA . GLU A 1 387 ? 2.158 31.556 2.865 1.00 47.69 387 GLU A CA 1
ATOM 3156 C C . GLU A 1 387 ? 1.533 32.958 2.970 1.00 47.69 387 GLU A C 1
ATOM 3158 O O . GLU A 1 387 ? 1.968 33.872 2.270 1.00 47.69 387 GLU A O 1
ATOM 3163 N N . GLY A 1 388 ? 0.553 33.191 3.850 1.00 45.97 388 GLY A N 1
ATOM 3164 C CA . GLY A 1 388 ? -0.041 34.527 4.027 1.00 45.97 388 GLY A CA 1
ATOM 3165 C C . GLY A 1 388 ? -0.674 35.120 2.755 1.00 45.97 388 GLY A C 1
ATOM 3166 O O . GLY A 1 388 ? -0.837 36.338 2.674 1.00 45.97 388 GLY A O 1
ATOM 3167 N N . GLN A 1 389 ? -1.007 34.282 1.768 1.00 44.31 389 GLN A N 1
ATOM 3168 C CA . GLN A 1 389 ? -1.679 34.660 0.525 1.00 44.31 389 GLN A CA 1
ATOM 3169 C C . GLN A 1 389 ? -3.138 34.190 0.518 1.00 44.31 389 GLN A C 1
ATOM 3171 O O . GLN A 1 389 ? -3.481 33.171 1.113 1.00 44.31 389 GLN A O 1
ATOM 3176 N N . ASP A 1 390 ? -3.979 34.969 -0.166 1.00 47.88 390 ASP A N 1
ATOM 3177 C CA . ASP A 1 390 ? -5.427 34.795 -0.283 1.00 47.88 390 ASP A CA 1
ATOM 3178 C C . ASP A 1 390 ? -5.849 33.355 -0.627 1.00 47.88 390 ASP A C 1
ATOM 3180 O O . ASP A 1 390 ? -5.293 32.712 -1.522 1.00 47.88 390 ASP A O 1
ATOM 3184 N N . SER A 1 391 ? -6.910 32.881 0.036 1.00 51.81 391 SER A N 1
ATOM 3185 C CA . SER A 1 391 ? -7.507 31.547 -0.132 1.00 51.81 391 SER A CA 1
ATOM 3186 C C . SER A 1 391 ? -8.003 31.235 -1.553 1.00 51.81 391 SER A C 1
ATOM 3188 O O . SER A 1 391 ? -8.374 30.101 -1.826 1.00 51.81 391 SER A O 1
ATOM 3190 N N . GLU A 1 392 ? -8.037 32.215 -2.461 1.00 53.62 392 GLU A N 1
ATOM 3191 C CA . GLU A 1 392 ? -8.447 32.032 -3.864 1.00 53.62 392 GLU A CA 1
ATOM 3192 C C . GLU A 1 392 ? -7.378 31.314 -4.724 1.00 53.62 392 GLU A C 1
ATOM 3194 O O . GLU A 1 392 ? -7.674 30.867 -5.834 1.00 53.62 392 GLU A O 1
ATOM 3199 N N . ASN A 1 393 ? -6.150 31.143 -4.211 1.00 60.34 393 ASN A N 1
ATOM 3200 C CA . ASN A 1 393 ? -4.991 30.625 -4.952 1.00 60.34 393 ASN A CA 1
ATOM 3201 C C . ASN A 1 393 ? -4.424 29.275 -4.451 1.00 60.34 393 ASN A C 1
ATOM 3203 O O . ASN A 1 393 ? -3.292 28.943 -4.819 1.00 60.34 393 ASN A O 1
ATOM 3207 N N . SER A 1 394 ? -5.147 28.508 -3.629 1.00 72.94 394 SER A N 1
ATOM 3208 C CA . SER A 1 394 ? -4.726 27.158 -3.202 1.00 72.94 394 SER A CA 1
ATOM 3209 C C . SER A 1 394 ? -4.978 26.107 -4.287 1.00 72.94 394 SER A C 1
ATOM 3211 O O . SER A 1 394 ? -5.888 26.251 -5.106 1.00 72.94 394 SER A O 1
ATOM 3213 N N . VAL A 1 395 ? -4.163 25.051 -4.338 1.00 81.50 395 VAL A N 1
ATOM 3214 C CA . VAL A 1 395 ? -4.374 23.958 -5.302 1.00 81.50 395 VAL A CA 1
ATOM 3215 C C . VAL A 1 395 ? -5.516 23.049 -4.839 1.00 81.50 395 VAL A C 1
ATOM 3217 O O . VAL A 1 395 ? -5.515 22.565 -3.714 1.00 81.50 395 VAL A O 1
ATOM 3220 N N . GLU A 1 396 ? -6.464 22.741 -5.725 1.00 89.12 396 GLU A N 1
ATOM 3221 C CA . GLU A 1 396 ? -7.501 21.731 -5.499 1.00 89.12 396 GLU A CA 1
ATOM 3222 C C . GLU A 1 396 ? -7.622 20.807 -6.720 1.00 89.12 396 GLU A C 1
ATOM 3224 O O . GLU A 1 396 ? -7.920 21.231 -7.840 1.00 89.12 396 GLU A O 1
ATOM 3229 N N . ILE A 1 397 ? -7.373 19.512 -6.520 1.00 89.25 397 ILE A N 1
ATOM 3230 C CA . ILE A 1 397 ? -7.191 18.563 -7.624 1.00 89.25 397 ILE A CA 1
ATOM 3231 C C . ILE A 1 397 ? -8.507 18.184 -8.297 1.00 89.25 397 ILE A C 1
ATOM 3233 O O . ILE A 1 397 ? -8.549 18.072 -9.522 1.00 89.25 397 ILE A O 1
ATOM 3237 N N . LEU A 1 398 ? -9.576 17.966 -7.528 1.00 86.69 398 LEU A N 1
ATOM 3238 C CA . LEU A 1 398 ? -10.837 17.443 -8.064 1.00 86.69 398 LEU A CA 1
ATOM 3239 C C . LEU A 1 398 ? -11.460 18.360 -9.134 1.00 86.69 398 LEU A C 1
ATOM 3241 O O . LEU A 1 398 ? -11.724 17.862 -10.234 1.00 86.69 398 LEU A O 1
ATOM 3245 N N . PRO A 1 399 ? -11.610 19.683 -8.905 1.00 85.44 399 PRO A N 1
ATOM 3246 C CA . PRO A 1 399 ? -12.114 20.591 -9.933 1.00 85.44 399 PRO A CA 1
ATOM 3247 C C . PRO A 1 399 ? -11.239 20.613 -11.197 1.00 85.44 399 PRO A C 1
ATOM 3249 O O . PRO A 1 399 ? -11.754 20.583 -12.317 1.00 85.44 399 PRO A O 1
ATOM 3252 N N . ALA A 1 400 ? -9.910 20.630 -11.032 1.00 85.44 400 ALA A N 1
ATOM 3253 C CA . ALA A 1 400 ? -8.960 20.676 -12.147 1.00 85.44 400 ALA A CA 1
ATOM 3254 C C . ALA A 1 400 ? -8.949 19.380 -12.969 1.00 85.44 400 ALA A C 1
ATOM 3256 O O . ALA A 1 400 ? -8.814 19.407 -14.199 1.00 85.44 400 ALA A O 1
ATOM 3257 N N . PHE A 1 401 ? -9.117 18.236 -12.304 1.00 82.81 401 PHE A N 1
ATOM 3258 C CA . PHE A 1 401 ? -9.186 16.943 -12.966 1.00 82.81 401 PHE A CA 1
ATOM 3259 C C . PHE A 1 401 ? -10.470 16.805 -13.796 1.00 82.81 401 PHE A C 1
ATOM 3261 O O . PHE A 1 401 ? -10.402 16.323 -14.921 1.00 82.81 401 PHE A O 1
ATOM 3268 N N . GLU A 1 402 ? -11.628 17.273 -13.319 1.00 77.94 402 GLU A N 1
ATOM 3269 C CA . GLU A 1 402 ? -12.856 17.238 -14.133 1.00 77.94 402 GLU A CA 1
ATOM 3270 C C . GLU A 1 402 ? -12.773 18.150 -15.371 1.00 77.94 402 GLU A C 1
ATOM 3272 O O . GLU A 1 402 ? -13.196 17.763 -16.461 1.00 77.94 402 GLU A O 1
ATOM 3277 N N . GLN A 1 403 ? -12.196 19.349 -15.235 1.00 74.94 403 GLN A N 1
ATOM 3278 C CA . GLN A 1 403 ? -12.196 20.358 -16.303 1.00 74.94 403 GLN A CA 1
ATOM 3279 C C . GLN A 1 403 ? -11.149 20.106 -17.400 1.00 74.94 403 GLN A C 1
ATOM 3281 O O . GLN A 1 403 ? -11.372 20.445 -18.563 1.00 74.94 403 GLN A O 1
ATOM 3286 N N . GLY A 1 404 ? -10.006 19.501 -17.069 1.00 61.00 404 GLY A N 1
ATOM 3287 C CA . GLY A 1 404 ? -8.837 19.471 -17.958 1.00 61.00 404 GLY A CA 1
ATOM 3288 C C . GLY A 1 404 ? -8.840 18.443 -19.103 1.00 61.00 404 GLY A C 1
ATOM 3289 O O . GLY A 1 404 ? -7.766 18.041 -19.535 1.00 61.00 404 GLY A O 1
ATOM 3290 N N . GLN A 1 405 ? -9.997 17.986 -19.605 1.00 61.91 405 GLN A N 1
ATOM 3291 C CA . GLN A 1 405 ? -10.089 17.025 -20.730 1.00 61.91 405 GLN A CA 1
ATOM 3292 C C . GLN A 1 405 ? -9.191 15.771 -20.567 1.00 61.91 405 GLN A C 1
ATOM 3294 O O . GLN A 1 405 ? -8.638 15.233 -21.528 1.00 61.91 405 GLN A O 1
ATOM 3299 N N . GLN A 1 406 ? -9.069 15.268 -19.334 1.00 65.50 406 GLN A N 1
ATOM 3300 C CA . GLN A 1 406 ? -8.116 14.218 -18.927 1.00 65.50 406 GLN A CA 1
ATOM 3301 C C . GLN A 1 406 ? -8.316 12.872 -19.645 1.00 65.50 406 GLN A C 1
ATOM 3303 O O . GLN A 1 406 ? -7.417 12.030 -19.696 1.00 65.50 406 GLN A O 1
ATOM 3308 N N . GLN A 1 407 ? -9.500 12.662 -20.226 1.00 65.62 407 GLN A N 1
ATOM 3309 C CA . GLN A 1 407 ? -9.895 11.405 -20.855 1.00 65.62 407 GLN A CA 1
ATOM 3310 C C . GLN A 1 407 ? -8.971 10.999 -22.010 1.00 65.62 407 GLN A C 1
ATOM 3312 O O . GLN A 1 407 ? -8.778 9.805 -22.218 1.00 65.62 407 GLN A O 1
ATOM 3317 N N . HIS A 1 408 ? -8.368 11.950 -22.732 1.00 72.00 408 HIS A N 1
ATOM 3318 C CA . HIS A 1 408 ? -7.506 11.619 -23.869 1.00 72.00 408 HIS A CA 1
ATOM 3319 C C . HIS A 1 408 ? -6.207 10.921 -23.438 1.00 72.00 408 HIS A C 1
ATOM 3321 O O . HIS A 1 408 ? -5.836 9.907 -24.025 1.00 72.00 408 HIS A O 1
ATOM 3327 N N . LEU A 1 409 ? -5.551 11.397 -22.372 1.00 77.06 409 LEU A N 1
ATOM 3328 C CA . LEU A 1 409 ? -4.315 10.779 -21.887 1.00 77.06 409 LEU A CA 1
ATOM 3329 C C . LEU A 1 409 ? -4.574 9.365 -21.346 1.00 77.06 409 LEU A C 1
ATOM 3331 O O . LEU A 1 409 ? -3.877 8.423 -21.707 1.00 77.06 409 LEU A O 1
ATOM 3335 N N . TRP A 1 410 ? -5.619 9.183 -20.539 1.00 81.00 410 TRP A N 1
ATOM 3336 C CA . TRP A 1 410 ? -5.984 7.855 -20.026 1.00 81.00 410 TRP A CA 1
ATOM 3337 C C . TRP A 1 410 ? -6.466 6.906 -21.134 1.00 81.00 410 TRP A C 1
ATOM 3339 O O . TRP A 1 410 ? -6.358 5.693 -20.988 1.00 81.00 410 TRP A O 1
ATOM 3349 N N . GLN A 1 411 ? -6.982 7.421 -22.254 1.00 78.06 411 GLN A N 1
ATOM 3350 C CA . GLN A 1 411 ? -7.250 6.607 -23.445 1.00 78.06 411 GLN A CA 1
ATOM 3351 C C . GLN A 1 411 ? -5.949 6.174 -24.130 1.00 78.06 411 GLN A C 1
ATOM 3353 O O . GLN A 1 411 ? -5.807 4.995 -24.453 1.00 78.06 411 GLN A O 1
ATOM 3358 N N . LEU A 1 412 ? -4.995 7.097 -24.296 1.00 77.69 412 LEU A N 1
ATOM 3359 C CA . LEU A 1 412 ? -3.693 6.831 -24.915 1.00 77.69 412 LEU A CA 1
ATOM 3360 C C . LEU A 1 412 ? -2.872 5.783 -24.145 1.00 77.69 412 LEU A C 1
ATOM 3362 O O . LEU A 1 412 ? -2.134 5.010 -24.747 1.00 77.69 412 LEU A O 1
ATOM 3366 N N . PHE A 1 413 ? -3.021 5.747 -22.820 1.00 82.25 413 PHE A N 1
ATOM 3367 C CA . PHE A 1 413 ? -2.331 4.820 -21.917 1.00 82.25 413 PHE A CA 1
ATOM 3368 C C . PHE A 1 413 ? -3.271 3.780 -21.291 1.00 82.25 413 PHE A C 1
ATOM 3370 O O . PHE A 1 413 ? -3.007 3.287 -20.195 1.00 82.25 413 PHE A O 1
ATOM 3377 N N . SER A 1 414 ? -4.388 3.462 -21.949 1.00 81.81 414 SER A N 1
ATOM 3378 C CA . SER A 1 414 ? -5.456 2.643 -21.356 1.00 81.81 414 SER A CA 1
ATOM 3379 C C . SER A 1 414 ? -5.015 1.248 -20.892 1.00 81.81 414 SER A C 1
ATOM 3381 O O . SER A 1 414 ? -5.564 0.717 -19.925 1.00 81.81 414 SER A O 1
ATOM 3383 N N . GLU A 1 415 ? -4.004 0.657 -21.525 1.00 82.12 415 GLU A N 1
ATOM 3384 C CA . GLU A 1 415 ? -3.421 -0.628 -21.133 1.00 82.12 415 GLU A CA 1
ATOM 3385 C C . GLU A 1 415 ? -2.543 -0.539 -19.874 1.00 82.12 415 GLU A C 1
ATOM 3387 O O . GLU A 1 415 ? -2.291 -1.551 -19.229 1.00 82.12 415 GLU A O 1
ATOM 3392 N N . MET A 1 416 ? -2.112 0.671 -19.511 1.00 83.88 416 MET A N 1
ATOM 3393 C CA . MET A 1 416 ? -1.314 0.978 -18.319 1.00 83.88 416 MET A CA 1
ATOM 3394 C C . MET A 1 416 ? -2.159 1.550 -17.174 1.00 83.88 416 MET A C 1
ATOM 3396 O O . MET A 1 416 ? -1.616 1.866 -16.117 1.00 83.88 416 MET A O 1
ATOM 3400 N N . CYS A 1 417 ? -3.468 1.721 -17.369 1.00 88.00 417 CYS A N 1
ATOM 3401 C CA . CYS A 1 417 ? -4.366 2.221 -16.337 1.00 88.00 417 CYS A CA 1
ATOM 3402 C C . CYS A 1 417 ? -4.793 1.104 -15.377 1.00 88.00 417 CYS A C 1
ATOM 3404 O O . CYS A 1 417 ? -5.346 0.089 -15.801 1.00 88.00 417 CYS A O 1
ATOM 3406 N N . TYR A 1 418 ? -4.628 1.334 -14.078 1.00 90.19 418 TYR A N 1
ATOM 3407 C CA . TYR A 1 418 ? -5.037 0.408 -13.028 1.00 90.19 418 TYR A CA 1
ATOM 3408 C C . TYR A 1 418 ? -6.027 1.063 -12.061 1.00 90.19 418 TYR A C 1
ATOM 3410 O O . TYR A 1 418 ? -5.799 2.192 -11.642 1.00 90.19 418 TYR A O 1
ATOM 3418 N N . PRO A 1 419 ? -7.104 0.373 -11.666 1.00 89.50 419 PRO A N 1
ATOM 3419 C CA . PRO A 1 419 ? -7.544 -0.892 -12.242 1.00 89.50 419 PRO A CA 1
ATOM 3420 C C . PRO A 1 419 ? -8.109 -0.678 -13.654 1.00 89.50 419 PRO A C 1
ATOM 3422 O O . PRO A 1 419 ? -8.406 0.447 -14.075 1.00 89.50 419 PRO A O 1
ATOM 3425 N N . GLN A 1 420 ? -8.276 -1.758 -14.413 1.00 84.12 420 GLN A N 1
ATOM 3426 C CA . GLN A 1 420 ? -8.898 -1.655 -15.727 1.00 84.12 420 GLN A CA 1
ATOM 3427 C C . GLN A 1 420 ? -10.388 -1.323 -15.581 1.00 84.12 420 GLN A C 1
ATOM 3429 O O . GLN A 1 420 ? -11.032 -1.683 -14.599 1.00 84.12 420 GLN A O 1
ATOM 3434 N N . LYS A 1 421 ? -10.994 -0.669 -16.579 1.00 77.81 421 LYS A N 1
ATOM 3435 C CA . LYS A 1 421 ? -12.416 -0.265 -16.490 1.00 77.81 421 LYS A CA 1
ATOM 3436 C C . LYS A 1 421 ? -13.366 -1.439 -16.220 1.00 77.81 421 LYS A C 1
ATOM 3438 O O . LYS A 1 421 ? -14.374 -1.275 -15.546 1.00 77.81 421 LYS A O 1
ATOM 3443 N N . HIS A 1 422 ? -13.034 -2.626 -16.727 1.00 77.44 422 HIS A N 1
ATOM 3444 C CA . HIS A 1 422 ? -13.824 -3.838 -16.515 1.00 77.44 422 HIS A CA 1
ATOM 3445 C C . HIS A 1 422 ? -13.612 -4.486 -15.137 1.00 77.44 422 HIS A C 1
ATOM 3447 O O . HIS A 1 422 ? -14.412 -5.330 -14.739 1.00 77.44 422 HIS A O 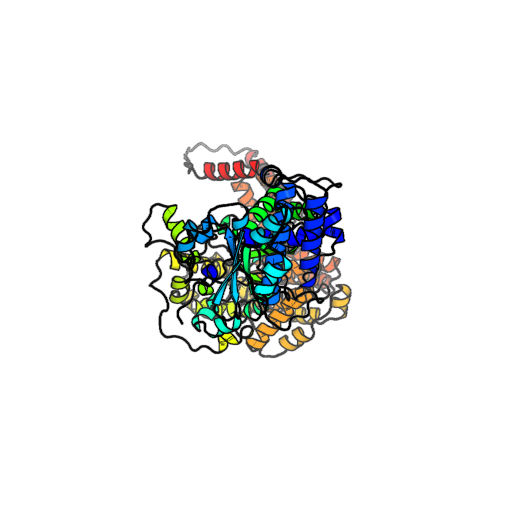1
ATOM 3453 N N . ASP A 1 423 ? -12.562 -4.100 -14.408 1.00 80.19 423 ASP A N 1
ATOM 3454 C CA . ASP A 1 423 ? -12.272 -4.602 -13.064 1.00 80.19 423 ASP A CA 1
ATOM 3455 C C . ASP A 1 423 ? -13.147 -3.964 -11.994 1.00 80.19 423 ASP A C 1
ATOM 3457 O O . ASP A 1 423 ? -13.304 -4.545 -10.922 1.00 80.19 423 ASP A O 1
ATOM 3461 N N . ILE A 1 424 ? -13.744 -2.807 -12.287 1.00 77.44 424 ILE A N 1
ATOM 3462 C CA . ILE A 1 424 ? -14.737 -2.170 -11.428 1.00 77.44 424 ILE A CA 1
ATOM 3463 C C . ILE A 1 424 ? -16.073 -2.122 -12.185 1.00 77.44 424 ILE A C 1
ATOM 3465 O O . ILE A 1 424 ? -16.410 -1.104 -12.795 1.00 77.44 424 ILE A O 1
ATOM 3469 N N . PRO A 1 425 ? -16.882 -3.200 -12.150 1.00 67.81 425 PRO A N 1
ATOM 3470 C CA . PRO A 1 425 ? -18.180 -3.242 -12.828 1.00 67.81 425 PRO A CA 1
ATOM 3471 C C . PRO A 1 425 ? -19.112 -2.093 -12.433 1.00 67.81 425 PRO A C 1
ATOM 3473 O O . PRO A 1 425 ? -19.917 -1.645 -13.248 1.00 67.81 425 PRO A O 1
ATOM 3476 N N . ALA A 1 426 ? -18.973 -1.600 -11.201 1.00 66.50 426 ALA A N 1
ATOM 3477 C CA . ALA A 1 426 ? -19.690 -0.447 -10.673 1.00 66.50 426 ALA A CA 1
ATOM 3478 C C . ALA A 1 426 ? -19.464 0.838 -11.498 1.00 66.50 426 ALA A C 1
ATOM 3480 O O . ALA A 1 426 ? -20.410 1.593 -11.708 1.00 66.50 426 ALA A O 1
ATOM 3481 N N . LEU A 1 427 ? -18.260 1.051 -12.047 1.00 59.97 427 LEU A N 1
ATOM 3482 C CA . LEU A 1 427 ? -17.945 2.218 -12.886 1.00 59.97 427 LEU A CA 1
ATOM 3483 C C . LEU A 1 427 ? -18.517 2.119 -14.306 1.00 59.97 427 LEU A C 1
ATOM 3485 O O . LEU A 1 427 ? -18.653 3.130 -14.986 1.00 59.97 427 LEU A O 1
ATOM 3489 N N . MET A 1 428 ? -18.882 0.919 -14.769 1.00 56.44 428 MET A N 1
ATOM 3490 C CA . MET A 1 428 ? -19.427 0.717 -16.119 1.00 56.44 428 MET A CA 1
ATOM 3491 C C . MET A 1 428 ? -20.939 0.979 -16.223 1.00 56.44 428 MET A C 1
ATOM 3493 O O . MET A 1 428 ? -21.489 0.932 -17.322 1.00 56.44 428 MET A O 1
ATOM 3497 N N . GLN A 1 429 ? -21.629 1.222 -15.102 1.00 56.34 429 GLN A N 1
ATOM 3498 C CA . GLN A 1 429 ? -23.095 1.347 -15.059 1.00 56.34 429 GLN A CA 1
ATOM 3499 C C . GLN A 1 429 ? -23.598 2.797 -15.066 1.00 56.34 429 GLN A C 1
ATOM 3501 O O . GLN A 1 429 ? -24.799 3.034 -15.218 1.00 56.34 429 GLN A O 1
ATOM 3506 N N . THR A 1 430 ? -22.707 3.774 -14.918 1.00 53.22 430 THR A N 1
ATOM 3507 C CA . THR A 1 430 ? -23.066 5.189 -14.814 1.00 53.22 430 THR A CA 1
ATOM 3508 C C . THR A 1 430 ? -23.080 5.840 -16.199 1.00 53.22 430 THR A C 1
ATOM 3510 O O . THR A 1 430 ? -22.304 5.492 -17.086 1.00 53.22 430 THR A O 1
ATOM 3513 N N . LYS A 1 431 ? -24.039 6.740 -16.449 1.00 52.50 431 LYS A N 1
ATOM 3514 C CA . LYS A 1 431 ? -24.120 7.490 -17.715 1.00 52.50 431 LYS A CA 1
ATOM 3515 C C . LYS A 1 431 ? -23.285 8.774 -17.607 1.00 52.50 431 LYS A C 1
ATOM 3517 O O . LYS A 1 431 ? -23.225 9.320 -16.505 1.00 52.50 431 LYS A O 1
ATOM 3522 N N . PRO A 1 432 ? -22.706 9.279 -18.717 1.00 51.72 432 PRO A N 1
ATOM 3523 C CA . PRO A 1 432 ? -22.021 10.570 -18.735 1.00 51.72 432 PRO A CA 1
ATOM 3524 C C . PRO A 1 432 ? -22.923 11.656 -18.148 1.00 51.72 432 PRO A C 1
ATOM 3526 O O . PRO A 1 432 ? -24.088 11.773 -18.548 1.00 51.72 432 PRO A O 1
ATOM 3529 N N . SER A 1 433 ? -22.404 12.412 -17.185 1.00 50.41 433 SER A N 1
ATOM 3530 C CA . SER A 1 433 ? -23.118 13.539 -16.594 1.00 50.41 433 SER A CA 1
ATOM 3531 C C . SER A 1 433 ? -22.822 14.786 -17.423 1.00 50.41 433 SER A C 1
ATOM 3533 O O . SER A 1 433 ? -21.689 15.015 -17.824 1.00 50.41 433 SER A O 1
ATOM 3535 N N . THR A 1 434 ? -23.830 15.609 -17.710 1.00 44.94 434 THR A N 1
ATOM 3536 C CA . THR A 1 434 ? -23.634 16.899 -18.401 1.00 44.94 434 THR A CA 1
ATOM 3537 C C . THR A 1 434 ? -23.471 18.069 -17.429 1.00 44.94 434 THR A C 1
ATOM 3539 O O . THR A 1 434 ? -23.523 19.221 -17.855 1.00 44.94 434 THR A O 1
ATOM 3542 N N . SER A 1 435 ? -23.350 17.810 -16.124 1.00 48.56 435 SER A N 1
ATOM 3543 C CA . SER A 1 435 ? -23.195 18.849 -15.104 1.00 48.56 435 SER A CA 1
ATOM 3544 C C . SER A 1 435 ? -21.778 18.853 -14.544 1.00 48.56 435 SER A C 1
ATOM 3546 O O . SER A 1 435 ? -21.361 17.837 -13.994 1.00 48.56 435 SER A O 1
ATOM 3548 N N . ASN A 1 436 ? -21.094 20.000 -14.598 1.00 51.94 436 ASN A N 1
ATOM 3549 C CA . ASN A 1 436 ? -19.908 20.237 -13.772 1.00 51.94 436 ASN A CA 1
ATOM 3550 C C . ASN A 1 436 ? -20.309 20.075 -12.302 1.00 51.94 436 ASN A C 1
ATOM 3552 O O . ASN A 1 436 ? -21.246 20.737 -11.843 1.00 51.94 436 ASN A O 1
ATOM 3556 N N . HIS A 1 437 ? -19.641 19.170 -11.589 1.00 59.19 437 HIS A N 1
ATOM 3557 C CA . HIS A 1 437 ? -19.959 18.881 -10.193 1.00 59.19 437 HIS A CA 1
ATOM 3558 C C . HIS A 1 437 ? -19.200 19.791 -9.216 1.00 59.19 437 HIS A C 1
ATOM 3560 O O . HIS A 1 437 ? -19.618 19.909 -8.063 1.00 59.19 437 HIS A O 1
ATOM 3566 N N . TYR A 1 438 ? -18.160 20.484 -9.692 1.00 64.00 438 TYR A N 1
ATOM 3567 C CA . TYR A 1 438 ? -17.309 21.380 -8.905 1.00 64.00 438 TYR A CA 1
ATOM 3568 C C . TYR A 1 438 ? -17.315 22.829 -9.405 1.00 64.00 438 TYR A C 1
ATOM 3570 O O . TYR A 1 438 ? -17.739 23.127 -10.526 1.00 64.00 438 TYR A O 1
ATOM 3578 N N . SER A 1 439 ? -16.815 23.726 -8.551 1.00 67.44 439 SER A N 1
ATOM 3579 C CA . SER A 1 439 ? -16.452 25.105 -8.894 1.00 67.44 439 SER A CA 1
ATOM 3580 C C . SER A 1 439 ? -15.377 25.162 -9.986 1.00 67.44 439 SER A C 1
ATOM 3582 O O . SER A 1 439 ? -14.691 24.180 -10.260 1.00 67.44 439 SER A O 1
ATOM 3584 N N . GLU A 1 440 ? -15.231 26.319 -10.636 1.00 78.06 440 GLU A N 1
ATOM 3585 C CA . GLU A 1 440 ? -14.179 26.548 -11.634 1.00 78.06 440 GLU A CA 1
ATOM 3586 C C . GLU A 1 440 ? -12.788 26.350 -11.006 1.00 78.06 440 GLU A C 1
ATOM 3588 O O . GLU A 1 440 ? -12.536 26.813 -9.893 1.00 78.06 440 GLU A O 1
ATOM 3593 N N . ALA A 1 441 ? -11.909 25.604 -11.683 1.00 82.75 441 ALA A N 1
ATOM 3594 C CA . ALA A 1 441 ? -10.576 25.313 -11.175 1.00 82.75 441 ALA A CA 1
ATOM 3595 C C . ALA A 1 441 ? -9.653 26.506 -11.433 1.00 82.75 441 ALA A C 1
ATOM 3597 O O . ALA A 1 441 ? -9.648 27.062 -12.532 1.00 82.75 441 ALA A O 1
ATOM 3598 N N . ASN A 1 442 ? -8.832 26.879 -10.452 1.00 85.62 442 ASN A N 1
ATOM 3599 C CA . ASN A 1 442 ? -7.840 27.930 -10.663 1.00 85.62 442 ASN A CA 1
ATOM 3600 C C . ASN A 1 442 ? -6.654 27.445 -11.522 1.00 85.62 442 ASN A C 1
ATOM 3602 O O . ASN A 1 442 ? -6.417 26.247 -11.712 1.00 85.62 442 ASN A O 1
ATOM 3606 N N . GLU A 1 443 ? -5.882 28.403 -12.039 1.00 85.88 443 GLU A N 1
ATOM 3607 C CA . GLU A 1 443 ? -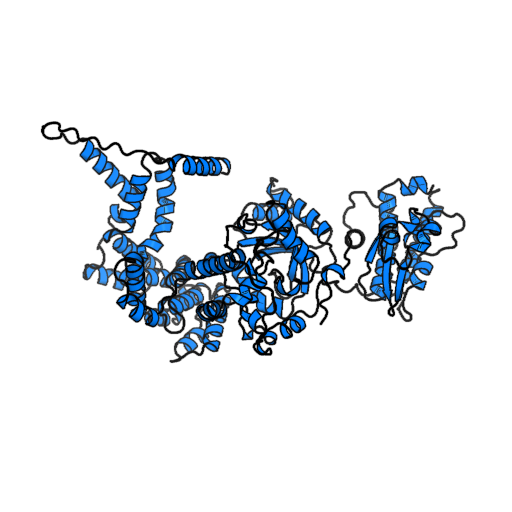4.765 28.142 -12.954 1.00 85.88 443 GLU A CA 1
ATOM 3608 C C . GLU A 1 443 ? -3.680 27.255 -12.325 1.00 85.88 443 GLU A C 1
ATOM 3610 O O . GLU A 1 443 ? -3.158 26.359 -12.989 1.00 85.88 443 GLU A O 1
ATOM 3615 N N . LYS A 1 444 ? -3.375 27.443 -11.032 1.00 86.31 444 LYS A N 1
ATOM 3616 C CA . LYS A 1 444 ? -2.390 26.612 -10.320 1.00 86.31 444 LYS A CA 1
ATOM 3617 C C . LYS A 1 444 ? -2.813 25.144 -10.280 1.00 86.31 444 LYS A C 1
ATOM 3619 O O . LYS A 1 444 ? -1.989 24.270 -10.548 1.00 86.31 444 LYS A O 1
ATOM 3624 N N . SER A 1 445 ? -4.088 24.874 -10.007 1.00 87.94 445 SER A N 1
ATOM 3625 C CA . SER A 1 445 ? -4.634 23.514 -9.958 1.00 87.94 445 SER A CA 1
ATOM 3626 C C . SER A 1 445 ? -4.581 22.832 -11.323 1.00 87.94 445 SER A C 1
ATOM 3628 O O . SER A 1 445 ? -4.125 21.692 -11.437 1.00 87.94 445 SER A O 1
ATOM 3630 N N . LEU A 1 446 ? -4.974 23.550 -12.380 1.00 86.44 446 LEU A N 1
ATOM 3631 C CA . LEU A 1 446 ? -4.872 23.065 -13.759 1.00 86.44 446 LEU A CA 1
ATOM 3632 C C . LEU A 1 446 ? -3.416 22.782 -14.150 1.00 86.44 446 LEU A C 1
ATOM 3634 O O . LEU A 1 446 ? -3.125 21.735 -14.732 1.00 86.44 446 LEU A O 1
ATOM 3638 N N . ASN A 1 447 ? -2.493 23.679 -13.791 1.00 85.81 447 ASN A N 1
ATOM 3639 C CA . ASN A 1 447 ? -1.072 23.510 -14.070 1.00 85.81 447 ASN A CA 1
ATOM 3640 C C . ASN A 1 447 ? -0.481 22.299 -13.335 1.00 85.81 447 ASN A C 1
ATOM 3642 O O . ASN A 1 447 ? 0.261 21.531 -13.942 1.00 85.81 447 ASN A O 1
ATOM 3646 N N . PHE A 1 448 ? -0.835 22.075 -12.065 1.00 88.12 448 PHE A N 1
ATOM 3647 C CA . PHE A 1 448 ? -0.370 20.905 -11.317 1.00 88.12 448 PHE A CA 1
ATOM 3648 C C . PHE A 1 448 ? -0.789 19.597 -12.001 1.00 88.12 448 PHE A C 1
ATOM 3650 O O . PHE A 1 448 ? 0.056 18.740 -12.273 1.00 88.12 448 PHE A O 1
ATOM 3657 N N . VAL A 1 449 ? -2.075 19.464 -12.354 1.00 86.81 449 VAL A N 1
ATOM 3658 C CA . VAL A 1 449 ? -2.572 18.275 -13.062 1.00 86.81 449 VAL A CA 1
ATOM 3659 C C . VAL A 1 449 ? -1.851 18.110 -14.403 1.00 86.81 449 VAL A C 1
ATOM 3661 O O . VAL A 1 449 ? -1.367 17.018 -14.703 1.00 86.81 449 VAL A O 1
ATOM 3664 N N . HIS A 1 450 ? -1.681 19.191 -15.168 1.00 85.00 450 HIS A N 1
ATOM 3665 C CA . HIS A 1 450 ? -0.939 19.171 -16.430 1.00 85.00 450 HIS A CA 1
ATOM 3666 C C . HIS A 1 450 ? 0.530 18.738 -16.257 1.00 85.00 450 HIS A C 1
ATOM 3668 O O . HIS A 1 450 ? 1.048 17.973 -17.070 1.00 85.00 450 HIS A O 1
ATOM 3674 N N . MET A 1 451 ? 1.207 19.149 -15.183 1.00 85.62 451 MET A N 1
ATOM 3675 C CA . MET A 1 451 ? 2.581 18.724 -14.896 1.00 85.62 451 MET A CA 1
ATOM 3676 C C . MET A 1 451 ? 2.664 17.238 -14.522 1.00 85.62 451 MET A C 1
ATOM 3678 O O . MET A 1 451 ? 3.559 16.536 -15.006 1.00 85.62 451 MET A O 1
ATOM 3682 N N . CYS A 1 452 ? 1.704 16.715 -13.749 1.00 85.94 452 CYS A N 1
ATOM 3683 C CA . CYS A 1 452 ? 1.588 15.273 -13.511 1.00 85.94 452 CYS A CA 1
ATOM 3684 C C . CYS A 1 452 ? 1.420 14.499 -14.829 1.00 85.94 452 CYS A C 1
ATOM 3686 O O . CYS A 1 452 ? 2.084 13.485 -15.045 1.00 85.94 452 CYS A O 1
ATOM 3688 N N . GLN A 1 453 ? 0.592 14.998 -15.748 1.00 82.31 453 GLN A N 1
ATOM 3689 C CA . GLN A 1 453 ? 0.414 14.396 -17.072 1.00 82.31 453 GLN A CA 1
ATOM 3690 C C . GLN A 1 453 ? 1.682 14.459 -17.925 1.00 82.31 453 GLN A C 1
ATOM 3692 O O . GLN A 1 453 ? 2.091 13.456 -18.512 1.00 82.31 453 GLN A O 1
ATOM 3697 N N . ALA A 1 454 ? 2.337 15.619 -17.972 1.00 81.44 454 ALA A N 1
ATOM 3698 C CA . ALA A 1 454 ? 3.583 15.805 -18.703 1.00 81.44 454 ALA A CA 1
ATOM 3699 C C . ALA A 1 454 ? 4.670 14.844 -18.201 1.00 81.44 454 ALA A C 1
ATOM 3701 O O . ALA A 1 454 ? 5.447 14.315 -19.000 1.00 81.44 454 ALA A O 1
ATOM 3702 N N . LYS A 1 455 ? 4.693 14.554 -16.893 1.00 83.06 455 LYS A N 1
ATOM 3703 C CA . LYS A 1 455 ? 5.586 13.549 -16.309 1.00 83.06 455 LYS A CA 1
ATOM 3704 C C . LYS A 1 455 ? 5.291 12.139 -16.811 1.00 83.06 455 LYS A C 1
ATOM 3706 O O . LYS A 1 455 ? 6.239 11.449 -17.175 1.00 83.06 455 LYS A O 1
ATOM 3711 N N . ILE A 1 456 ? 4.020 11.736 -16.890 1.00 82.56 456 ILE A N 1
ATOM 3712 C CA . ILE A 1 456 ? 3.617 10.437 -17.457 1.00 82.56 456 ILE A CA 1
ATOM 3713 C C . ILE A 1 456 ? 4.076 10.337 -18.920 1.00 82.56 456 ILE A C 1
ATOM 3715 O O . ILE A 1 456 ? 4.731 9.368 -19.292 1.00 82.56 456 ILE A O 1
ATOM 3719 N N . CYS A 1 457 ? 3.830 11.365 -19.735 1.00 78.00 457 CYS A N 1
ATOM 3720 C CA . CYS A 1 457 ? 4.285 11.402 -21.131 1.00 78.00 457 CYS A CA 1
ATOM 3721 C C . CYS A 1 457 ? 5.818 11.391 -21.273 1.00 78.00 457 CYS A C 1
ATOM 3723 O O . CYS A 1 457 ? 6.360 10.889 -22.255 1.00 78.00 457 CYS A O 1
ATOM 3725 N N . SER A 1 458 ? 6.542 11.980 -20.320 1.00 76.81 458 SER A N 1
ATOM 3726 C CA . SER A 1 458 ? 8.011 11.969 -20.310 1.00 76.81 458 SER A CA 1
ATOM 3727 C C . SER A 1 458 ? 8.572 10.583 -19.970 1.00 76.81 458 SER A C 1
ATOM 3729 O O . SER A 1 458 ? 9.556 10.128 -20.577 1.00 76.81 458 SER A O 1
ATOM 3731 N N . ASP A 1 459 ? 7.917 9.908 -19.024 1.00 77.50 459 ASP A N 1
ATOM 3732 C CA . ASP A 1 459 ? 8.220 8.542 -18.601 1.00 77.50 459 ASP A CA 1
ATOM 3733 C C . ASP A 1 459 ? 7.933 7.533 -19.718 1.00 77.50 459 ASP A C 1
ATOM 3735 O O . ASP A 1 459 ? 8.729 6.614 -19.923 1.00 77.50 459 ASP A O 1
ATOM 3739 N N . TYR A 1 460 ? 6.865 7.764 -20.486 1.00 77.88 460 TYR A N 1
ATOM 3740 C CA . TYR A 1 460 ? 6.393 6.883 -21.547 1.00 77.88 460 TYR A CA 1
ATOM 3741 C C . TYR A 1 460 ? 6.340 7.593 -22.902 1.00 77.88 460 TYR A C 1
ATOM 3743 O O . TYR A 1 460 ? 5.372 8.274 -23.253 1.00 77.88 460 TYR A O 1
ATOM 3751 N N . GLN A 1 461 ? 7.408 7.432 -23.680 1.00 72.31 461 GLN A N 1
ATOM 3752 C CA . GLN A 1 461 ? 7.563 8.081 -24.978 1.00 72.31 461 GLN A CA 1
ATOM 3753 C C . GLN A 1 461 ? 6.888 7.249 -26.073 1.00 72.31 461 GLN A C 1
ATOM 3755 O O . GLN A 1 461 ? 7.551 6.508 -26.799 1.00 72.31 461 GLN A O 1
ATOM 3760 N N . ARG A 1 462 ? 5.564 7.394 -26.203 1.00 71.94 462 ARG A N 1
ATOM 3761 C CA . ARG A 1 462 ? 4.786 6.744 -27.267 1.00 71.94 462 ARG A CA 1
ATOM 3762 C C . ARG A 1 462 ? 5.141 7.295 -28.644 1.00 71.94 462 ARG A C 1
ATOM 3764 O O . ARG A 1 462 ? 5.212 8.510 -28.841 1.00 71.94 462 ARG A O 1
ATOM 3771 N N . TYR A 1 463 ? 5.298 6.395 -29.608 1.00 64.44 463 TYR A N 1
ATOM 3772 C CA . TYR A 1 463 ? 5.413 6.736 -31.022 1.00 64.44 463 TYR A CA 1
ATOM 3773 C C . TYR A 1 463 ? 4.085 6.480 -31.754 1.00 64.44 463 TYR A C 1
ATOM 3775 O O . TYR A 1 463 ? 3.609 5.346 -31.795 1.00 64.44 463 TYR A O 1
ATOM 3783 N N . GLU A 1 464 ? 3.509 7.531 -32.354 1.00 61.31 464 GLU A N 1
ATOM 3784 C CA . GLU A 1 464 ? 2.321 7.453 -33.218 1.00 61.31 464 GLU A CA 1
ATOM 3785 C C . GLU A 1 464 ? 2.664 7.860 -34.667 1.00 61.31 464 GLU A C 1
ATOM 3787 O O . GLU A 1 464 ? 2.994 9.026 -34.916 1.00 61.31 464 GLU A O 1
ATOM 3792 N N . PRO A 1 465 ? 2.564 6.943 -35.648 1.00 52.84 465 PRO A N 1
ATOM 3793 C CA . PRO A 1 465 ? 2.935 7.223 -37.040 1.00 52.84 465 PRO A CA 1
ATOM 3794 C C . PRO A 1 465 ? 2.090 8.314 -37.729 1.00 52.84 465 PRO A C 1
ATOM 3796 O O . PRO A 1 465 ? 2.610 9.087 -38.533 1.00 52.84 465 PRO A O 1
ATOM 3799 N N . GLU A 1 466 ? 0.791 8.407 -37.421 1.00 53.19 466 GLU A N 1
ATOM 3800 C CA . GLU A 1 466 ? -0.169 9.259 -38.151 1.00 53.19 466 GLU A CA 1
ATOM 3801 C C . GLU A 1 466 ? -0.079 10.750 -37.780 1.00 53.19 466 GLU A C 1
ATOM 3803 O O . GLU A 1 466 ? -0.223 11.629 -38.635 1.00 53.19 466 GLU A O 1
ATOM 3808 N N . VAL A 1 467 ? 0.214 11.059 -36.513 1.00 50.56 467 VAL A N 1
ATOM 3809 C CA . VAL A 1 467 ? 0.423 12.436 -36.027 1.00 50.56 467 VAL A CA 1
ATOM 3810 C C . VAL A 1 467 ? 1.690 13.044 -36.647 1.00 50.56 467 VAL A C 1
ATOM 3812 O O . VAL A 1 467 ? 1.766 14.248 -36.910 1.00 50.56 467 VAL A O 1
ATOM 3815 N N . TYR A 1 468 ? 2.671 12.201 -36.964 1.00 50.62 468 TYR A N 1
ATOM 3816 C CA . TYR A 1 468 ? 3.972 12.590 -37.493 1.00 50.62 468 TYR A CA 1
ATOM 3817 C C . TYR A 1 468 ? 3.935 13.059 -38.958 1.00 50.62 468 TYR A C 1
ATOM 3819 O O . TYR A 1 468 ? 4.549 14.080 -39.275 1.00 50.62 468 TYR A O 1
ATOM 3827 N N . GLU A 1 469 ? 3.174 12.401 -39.846 1.00 49.91 469 GLU A N 1
ATOM 3828 C CA . GLU A 1 469 ? 3.066 12.821 -41.260 1.00 49.91 469 GLU A CA 1
ATOM 3829 C C . GLU A 1 469 ? 2.498 14.240 -41.430 1.00 49.91 469 GLU A C 1
ATOM 3831 O O . GLU A 1 469 ? 2.749 14.902 -42.445 1.00 49.91 469 GLU A O 1
ATOM 3836 N N . LYS A 1 470 ? 1.737 14.713 -40.437 1.00 49.72 470 LYS A N 1
ATOM 3837 C CA . LYS A 1 470 ? 1.247 16.092 -40.346 1.00 49.72 470 LYS A CA 1
ATOM 3838 C C . LYS A 1 470 ? 2.312 17.048 -39.811 1.00 49.72 470 LYS A C 1
ATOM 3840 O O . LYS A 1 470 ? 2.601 18.047 -40.461 1.00 49.72 470 LYS A O 1
ATOM 3845 N N . VAL A 1 471 ? 2.936 16.735 -38.674 1.00 44.06 471 VAL A N 1
ATOM 3846 C CA . VAL A 1 471 ? 3.888 17.642 -38.001 1.00 44.06 471 VAL A CA 1
ATOM 3847 C C . VAL A 1 471 ? 5.194 17.815 -38.791 1.00 44.06 471 VAL A C 1
ATOM 3849 O O . VAL A 1 471 ? 5.726 18.924 -38.861 1.00 44.06 471 VAL A O 1
ATOM 3852 N N . ALA A 1 472 ? 5.679 16.763 -39.462 1.00 47.16 472 ALA A N 1
ATOM 3853 C CA . ALA A 1 472 ? 6.879 16.814 -40.305 1.00 47.16 472 ALA A CA 1
ATOM 3854 C C . ALA A 1 472 ? 6.739 17.761 -41.515 1.00 47.16 472 ALA A C 1
ATOM 3856 O O . ALA A 1 472 ? 7.742 18.222 -42.058 1.00 47.16 472 ALA A O 1
ATOM 3857 N N . LYS A 1 473 ? 5.505 18.085 -41.926 1.00 52.91 473 LYS A N 1
ATOM 3858 C CA . LYS A 1 473 ? 5.225 19.053 -42.998 1.00 52.91 473 LYS A CA 1
ATOM 3859 C C . LYS A 1 473 ? 5.217 20.506 -42.514 1.00 52.91 473 LYS A C 1
ATOM 3861 O O . LYS A 1 473 ? 5.311 21.402 -43.346 1.00 52.91 473 LYS A O 1
ATOM 3866 N N . GLU A 1 474 ? 5.105 20.753 -41.208 1.00 48.16 474 GLU A N 1
ATOM 3867 C CA . GLU A 1 474 ? 4.763 22.081 -40.683 1.00 48.16 474 GLU A CA 1
ATOM 3868 C C . GLU A 1 474 ? 5.934 22.839 -40.030 1.00 48.16 474 GLU A C 1
ATOM 3870 O O . GLU A 1 474 ? 5.897 24.070 -40.036 1.00 48.16 474 GLU A O 1
ATOM 3875 N N . ARG A 1 475 ? 6.982 22.181 -39.489 1.00 50.97 475 ARG A N 1
ATOM 3876 C CA . ARG A 1 475 ? 8.130 22.875 -38.840 1.00 50.97 475 ARG A CA 1
ATOM 3877 C C . ARG A 1 475 ? 9.472 22.106 -38.917 1.00 50.97 475 ARG A C 1
ATOM 3879 O O . ARG A 1 475 ? 9.650 21.161 -38.150 1.00 50.97 475 ARG A O 1
ATOM 3886 N N . PRO A 1 476 ? 10.451 22.535 -39.742 1.00 53.72 476 PRO A N 1
ATOM 3887 C CA . PRO A 1 476 ? 11.739 21.841 -39.896 1.00 53.72 476 PRO A CA 1
ATOM 3888 C C . PRO A 1 476 ? 12.800 22.133 -38.810 1.00 53.72 476 PRO A C 1
ATOM 3890 O O . PRO A 1 476 ? 13.669 21.298 -38.570 1.00 53.72 476 PRO A O 1
ATOM 3893 N N . ASP A 1 477 ? 12.747 23.281 -38.125 1.00 52.78 477 ASP A N 1
ATOM 3894 C CA . ASP A 1 477 ? 13.976 23.857 -37.537 1.00 52.78 477 ASP A CA 1
ATOM 3895 C C . ASP A 1 477 ? 14.236 23.542 -36.045 1.00 52.78 477 ASP A C 1
ATOM 3897 O O . ASP A 1 477 ? 15.283 23.896 -35.510 1.00 52.78 477 ASP A O 1
ATOM 3901 N N . GLY A 1 478 ? 13.321 22.866 -35.337 1.00 47.66 478 GLY A N 1
ATOM 3902 C CA . GLY A 1 478 ? 13.368 22.778 -33.864 1.00 47.66 478 GLY A CA 1
ATOM 3903 C C . GLY A 1 478 ? 13.740 21.433 -33.224 1.00 47.66 478 GLY A C 1
ATOM 3904 O O . GLY A 1 478 ? 13.747 21.352 -31.998 1.00 47.66 478 GLY A O 1
ATOM 3905 N N . GLN A 1 479 ? 13.970 20.347 -33.974 1.00 54.06 479 GLN A N 1
ATOM 3906 C CA . GLN A 1 479 ? 13.872 18.994 -33.388 1.00 54.06 479 GLN A CA 1
ATOM 3907 C C . GLN A 1 479 ? 14.909 17.954 -33.857 1.00 54.06 479 GLN A C 1
ATOM 3909 O O . GLN A 1 479 ? 14.595 16.770 -33.899 1.00 54.06 479 GLN A O 1
ATOM 3914 N N . ALA A 1 480 ? 16.170 18.315 -34.123 1.00 54.56 480 ALA A N 1
ATOM 3915 C CA . ALA A 1 480 ? 17.191 17.338 -34.553 1.00 54.56 480 ALA A CA 1
ATOM 3916 C C . ALA A 1 480 ? 17.304 16.090 -33.638 1.00 54.56 480 ALA A C 1
ATOM 3918 O O . ALA A 1 480 ? 17.454 14.971 -34.126 1.00 54.56 480 ALA A O 1
ATOM 3919 N N . LYS A 1 481 ? 17.162 16.261 -32.314 1.00 59.91 481 LYS A N 1
ATOM 3920 C CA . LYS A 1 481 ? 17.172 15.154 -31.341 1.00 59.91 481 LYS A CA 1
ATOM 3921 C C . LYS A 1 481 ? 15.910 14.280 -31.410 1.00 59.91 481 LYS A C 1
ATOM 3923 O O . LYS A 1 481 ? 16.033 13.066 -31.521 1.00 59.91 481 LYS A O 1
ATOM 3928 N N . ARG A 1 482 ? 14.715 14.886 -31.403 1.00 59.56 482 ARG A N 1
ATOM 3929 C CA . ARG A 1 482 ? 13.433 14.155 -31.489 1.00 59.56 482 ARG A CA 1
ATOM 3930 C C . ARG A 1 482 ? 13.271 13.442 -32.833 1.00 59.56 482 ARG A C 1
ATOM 3932 O O . ARG A 1 482 ? 12.825 12.305 -32.858 1.00 59.56 482 ARG A O 1
ATOM 3939 N N . VAL A 1 483 ? 13.710 14.061 -33.930 1.00 63.91 483 VAL A N 1
ATOM 3940 C CA . VAL A 1 483 ? 13.734 13.439 -35.264 1.00 63.91 483 VAL A CA 1
ATOM 3941 C C . VAL A 1 483 ? 14.643 12.208 -35.271 1.00 63.91 483 VAL A C 1
ATOM 3943 O O . VAL A 1 483 ? 14.261 11.166 -35.796 1.00 63.91 483 VAL A O 1
ATOM 3946 N N . LYS A 1 484 ? 15.820 12.287 -34.638 1.00 67.94 484 LYS A N 1
ATOM 3947 C CA . LYS A 1 484 ? 16.755 11.159 -34.528 1.00 67.94 484 LYS A CA 1
ATOM 3948 C C . LYS A 1 484 ? 16.189 10.003 -33.688 1.00 67.94 484 LYS A C 1
ATOM 3950 O O . LYS A 1 484 ? 16.296 8.852 -34.102 1.00 67.94 484 LYS A O 1
ATOM 3955 N N . GLU A 1 485 ? 15.555 10.303 -32.553 1.00 68.06 485 GLU A N 1
ATOM 3956 C CA . GLU A 1 485 ? 14.854 9.317 -31.708 1.00 68.06 485 GLU A CA 1
ATOM 3957 C C . GLU A 1 485 ? 13.689 8.646 -32.471 1.00 68.06 485 GLU A C 1
ATOM 3959 O O . GLU A 1 485 ? 13.527 7.428 -32.424 1.00 68.06 485 GLU A O 1
ATOM 3964 N N . GLN A 1 486 ? 12.930 9.414 -33.257 1.00 67.19 486 GLN A N 1
ATOM 3965 C CA . GLN A 1 486 ? 11.804 8.914 -34.058 1.00 67.19 486 GLN A CA 1
ATOM 3966 C C . GLN A 1 486 ? 12.238 8.059 -35.259 1.00 67.19 486 GLN A C 1
ATOM 3968 O O . GLN A 1 486 ? 11.598 7.051 -35.553 1.00 67.19 486 GLN A O 1
ATOM 3973 N N . MET A 1 487 ? 13.345 8.399 -35.933 1.00 74.25 487 MET A N 1
ATOM 3974 C CA . MET A 1 487 ? 13.911 7.553 -36.995 1.00 74.25 487 MET A CA 1
ATOM 3975 C C . MET A 1 487 ? 14.305 6.169 -36.467 1.00 74.25 487 MET A C 1
ATOM 3977 O O . MET A 1 487 ? 14.136 5.167 -37.158 1.00 74.25 487 MET A O 1
ATOM 3981 N N . GLN A 1 488 ? 14.809 6.093 -35.235 1.00 79.38 488 GLN A N 1
ATOM 3982 C CA . GLN A 1 488 ? 15.163 4.817 -34.610 1.00 79.38 488 GLN A CA 1
ATOM 3983 C C . GLN A 1 488 ? 13.934 3.980 -34.277 1.00 79.38 488 GLN A C 1
ATOM 3985 O O . GLN A 1 488 ? 13.934 2.784 -34.555 1.00 79.38 488 GLN A O 1
ATOM 3990 N N . ALA A 1 489 ? 12.878 4.604 -33.752 1.00 80.38 489 ALA A N 1
ATOM 3991 C CA . ALA A 1 489 ? 11.587 3.956 -33.526 1.00 80.38 489 ALA A CA 1
ATOM 3992 C C . ALA A 1 489 ? 11.045 3.308 -34.812 1.00 80.38 489 ALA A C 1
ATOM 3994 O O . ALA A 1 489 ? 10.705 2.123 -34.815 1.00 80.38 489 ALA A O 1
ATOM 3995 N N . GLN A 1 490 ? 11.106 4.027 -35.938 1.00 82.44 490 GLN A N 1
ATOM 3996 C CA . GLN A 1 490 ? 10.700 3.502 -37.243 1.00 82.44 490 GLN A CA 1
ATOM 3997 C C . GLN A 1 490 ? 11.565 2.322 -37.718 1.00 82.44 490 GLN A C 1
ATOM 3999 O O . GLN A 1 490 ? 11.023 1.331 -38.207 1.00 82.44 490 GLN A O 1
ATOM 4004 N N . LEU A 1 491 ? 12.893 2.397 -37.561 1.00 86.12 491 LEU A N 1
ATOM 4005 C CA . LEU A 1 491 ? 13.795 1.290 -37.911 1.00 86.12 491 LEU A CA 1
ATOM 4006 C C . LEU A 1 491 ? 13.487 0.027 -37.095 1.00 86.12 491 LEU A C 1
ATOM 4008 O O . LEU A 1 491 ? 13.489 -1.070 -37.647 1.00 86.12 491 LEU A O 1
ATOM 4012 N N . ILE A 1 492 ? 13.193 0.184 -35.802 1.00 89.81 492 ILE A N 1
ATOM 4013 C CA . ILE A 1 492 ? 12.80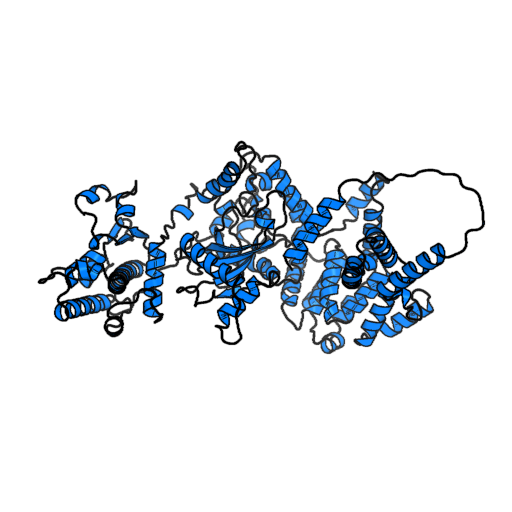4 -0.924 -34.921 1.00 89.81 492 ILE A CA 1
ATOM 4014 C C . ILE A 1 492 ? 11.429 -1.476 -35.303 1.00 89.81 492 ILE A C 1
ATOM 4016 O O . ILE A 1 492 ? 11.273 -2.690 -35.381 1.00 89.81 492 ILE A O 1
ATOM 4020 N N . HIS A 1 493 ? 10.456 -0.614 -35.602 1.00 85.50 493 HIS A N 1
ATOM 4021 C CA . HIS A 1 493 ? 9.108 -1.030 -36.000 1.00 85.50 493 HIS A CA 1
ATOM 4022 C C . HIS A 1 493 ? 9.118 -1.883 -37.279 1.00 85.50 493 HIS A C 1
ATOM 4024 O O . HIS A 1 493 ? 8.368 -2.845 -37.399 1.00 85.50 493 HIS A O 1
ATOM 4030 N N . GLN A 1 494 ? 9.990 -1.552 -38.234 1.00 86.81 494 GLN A N 1
ATOM 4031 C CA . GLN A 1 494 ? 10.128 -2.282 -39.499 1.00 86.81 494 GLN A CA 1
ATOM 4032 C C . GLN A 1 494 ? 10.971 -3.559 -39.384 1.00 86.81 494 GLN A C 1
ATOM 4034 O O . GLN A 1 494 ? 11.049 -4.328 -40.345 1.00 86.81 494 GLN A O 1
ATOM 4039 N N . HIS A 1 495 ? 11.644 -3.777 -38.253 1.00 90.00 495 HIS A N 1
ATOM 4040 C CA . HIS A 1 495 ? 12.514 -4.927 -38.076 1.00 90.00 495 HIS A CA 1
ATOM 4041 C C . HIS A 1 495 ? 11.720 -6.184 -37.702 1.00 90.00 495 HIS A C 1
ATOM 4043 O O . HIS A 1 495 ? 10.843 -6.168 -36.836 1.00 90.00 495 HIS A O 1
ATOM 4049 N N . ASP A 1 496 ? 12.064 -7.299 -38.345 1.00 89.69 496 ASP A N 1
ATOM 4050 C CA . ASP A 1 496 ? 11.424 -8.585 -38.097 1.00 89.69 496 ASP A CA 1
ATOM 4051 C C . ASP A 1 496 ? 11.989 -9.244 -36.832 1.00 89.69 496 ASP A C 1
ATOM 4053 O O . ASP A 1 496 ? 13.061 -9.851 -36.841 1.00 89.69 496 ASP A O 1
ATOM 4057 N N . PHE A 1 497 ? 11.232 -9.143 -35.740 1.00 90.88 497 PHE A N 1
ATOM 4058 C CA . PHE A 1 497 ? 11.528 -9.814 -34.476 1.00 90.88 497 PHE A CA 1
ATOM 4059 C C . PHE A 1 497 ? 10.779 -11.153 -34.316 1.00 90.88 497 PHE A C 1
ATOM 4061 O O . PHE A 1 497 ? 10.687 -11.672 -33.206 1.00 90.88 497 PHE A O 1
ATOM 4068 N N . SER A 1 498 ? 10.236 -11.748 -35.387 1.00 88.88 498 SER A N 1
ATOM 4069 C CA . SER A 1 498 ? 9.536 -13.046 -35.313 1.00 88.88 498 SER A CA 1
ATOM 4070 C C . SER A 1 498 ? 10.423 -14.184 -34.799 1.00 88.88 498 SER A C 1
ATOM 4072 O O . SER A 1 498 ? 9.926 -15.108 -34.150 1.00 88.88 498 SER A O 1
ATOM 4074 N N . TYR A 1 499 ? 11.742 -14.085 -35.005 1.00 91.44 499 TYR A N 1
ATOM 4075 C CA . TYR A 1 499 ? 12.711 -15.022 -34.437 1.00 91.44 499 TYR A CA 1
ATOM 4076 C C . TYR A 1 499 ? 12.604 -15.089 -32.907 1.00 91.44 499 TYR A C 1
ATOM 4078 O O . TYR A 1 499 ? 12.663 -16.179 -32.349 1.00 91.44 499 TYR A O 1
ATOM 4086 N N . LEU A 1 500 ? 12.373 -13.954 -32.231 1.00 93.62 500 LEU A N 1
ATOM 4087 C CA . LEU A 1 500 ? 12.260 -13.900 -30.775 1.00 93.62 500 LEU A CA 1
ATOM 4088 C C . LEU A 1 500 ? 11.061 -14.721 -30.298 1.00 93.62 500 LEU A C 1
ATOM 4090 O O . LEU A 1 500 ? 11.195 -15.495 -29.359 1.00 93.62 500 LEU A O 1
ATOM 4094 N N . LEU A 1 501 ? 9.908 -14.611 -30.965 1.00 92.25 501 LEU A N 1
ATOM 4095 C CA . LEU A 1 501 ? 8.734 -15.420 -30.621 1.00 92.25 501 LEU A CA 1
ATOM 4096 C C . LEU A 1 501 ? 9.029 -16.920 -30.751 1.00 92.25 501 LEU A C 1
ATOM 4098 O O . LEU A 1 501 ? 8.682 -17.692 -29.859 1.00 92.25 501 LEU A O 1
ATOM 4102 N N . ALA A 1 502 ? 9.736 -17.327 -31.809 1.00 92.44 502 ALA A N 1
ATOM 4103 C CA . ALA A 1 502 ? 10.145 -18.719 -31.985 1.00 92.44 502 ALA A CA 1
ATOM 4104 C C . ALA A 1 502 ? 11.093 -19.199 -30.868 1.00 92.44 502 ALA A C 1
ATOM 4106 O O . ALA A 1 502 ? 10.971 -20.332 -30.404 1.00 92.44 502 ALA A O 1
ATOM 4107 N N . GLU A 1 503 ? 12.006 -18.346 -30.395 1.00 94.00 503 GLU A N 1
ATOM 4108 C CA . GLU A 1 503 ? 12.896 -18.659 -29.268 1.00 94.00 503 GLU A CA 1
ATOM 4109 C C . GLU A 1 503 ? 12.166 -18.716 -27.917 1.00 94.00 503 GLU A C 1
ATOM 4111 O O . GLU A 1 503 ? 12.542 -19.506 -27.049 1.00 94.00 503 GLU A O 1
ATOM 4116 N N . LEU A 1 504 ? 11.120 -17.906 -27.722 1.00 94.62 504 LEU A N 1
ATOM 4117 C CA . LEU A 1 504 ? 10.290 -17.926 -26.511 1.00 94.62 504 LEU A CA 1
ATOM 4118 C C . LEU A 1 504 ? 9.403 -19.179 -26.433 1.00 94.62 504 LEU A C 1
ATOM 4120 O O . LEU A 1 504 ? 9.112 -19.671 -25.340 1.00 94.62 504 LEU A O 1
ATOM 4124 N N . GLU A 1 505 ? 8.989 -19.714 -27.581 1.00 94.19 505 GLU A N 1
ATOM 4125 C CA . GLU A 1 505 ? 8.232 -20.968 -27.685 1.00 94.19 505 GLU A CA 1
ATOM 4126 C C . GLU A 1 505 ? 9.113 -22.225 -27.604 1.00 94.19 505 GLU A C 1
ATOM 4128 O O . GLU A 1 505 ? 8.604 -23.318 -27.349 1.00 94.19 505 GLU A O 1
ATOM 4133 N N . ASN A 1 506 ? 10.427 -22.099 -27.804 1.00 94.00 506 ASN A N 1
ATOM 4134 C CA . ASN A 1 506 ? 11.334 -23.239 -27.834 1.00 94.00 506 ASN A CA 1
ATOM 4135 C C . ASN A 1 506 ? 11.513 -23.856 -26.433 1.00 94.00 506 ASN A C 1
ATOM 4137 O O . ASN A 1 506 ? 12.092 -23.245 -25.532 1.00 94.00 506 ASN A O 1
ATOM 4141 N N . GLN A 1 507 ? 11.038 -25.093 -26.262 1.00 92.81 507 GLN A N 1
ATOM 4142 C CA . GLN A 1 507 ? 11.094 -25.800 -24.983 1.00 92.81 507 GLN A CA 1
ATOM 4143 C C . GLN A 1 507 ? 12.530 -26.060 -24.514 1.00 92.81 507 GLN A C 1
ATOM 4145 O O . GLN A 1 507 ? 12.821 -25.836 -23.343 1.00 92.81 507 GLN A O 1
ATOM 4150 N N . ASP A 1 508 ? 13.438 -26.437 -25.416 1.00 92.25 508 ASP A N 1
ATOM 4151 C CA . ASP A 1 508 ? 14.833 -26.716 -25.064 1.00 92.25 508 ASP A CA 1
ATOM 4152 C C . ASP A 1 508 ? 15.533 -25.455 -24.534 1.00 92.25 508 ASP A C 1
ATOM 4154 O O . ASP A 1 508 ? 16.322 -25.519 -23.591 1.00 92.25 508 ASP A O 1
ATOM 4158 N N . PHE A 1 509 ? 15.234 -24.286 -25.115 1.00 93.75 509 PHE A N 1
ATOM 4159 C CA . PHE A 1 509 ? 15.806 -23.012 -24.660 1.00 93.75 509 PHE A CA 1
ATOM 4160 C C . PHE A 1 509 ? 15.252 -22.611 -23.296 1.00 93.75 509 PHE A C 1
ATOM 4162 O O . PHE A 1 509 ? 16.009 -22.185 -22.423 1.00 93.75 509 PHE A O 1
ATOM 4169 N N . ASN A 1 510 ? 13.945 -22.784 -23.101 1.00 93.12 510 ASN A N 1
ATOM 4170 C CA . ASN A 1 510 ? 13.298 -22.542 -21.818 1.00 93.12 510 ASN A CA 1
ATOM 4171 C C . ASN A 1 510 ? 13.903 -23.442 -20.724 1.00 93.12 510 ASN A C 1
ATOM 4173 O O . ASN A 1 510 ? 14.310 -22.931 -19.681 1.00 93.12 510 ASN A O 1
ATOM 4177 N N . ASP A 1 511 ? 14.084 -24.738 -20.992 1.00 91.69 511 ASP A N 1
ATOM 4178 C CA . ASP A 1 511 ? 14.663 -25.690 -20.038 1.00 91.69 511 ASP A CA 1
ATOM 4179 C C . ASP A 1 511 ? 16.113 -25.325 -19.659 1.00 91.69 511 ASP A C 1
ATOM 4181 O O . ASP A 1 511 ? 16.471 -25.344 -18.478 1.00 91.69 511 ASP A O 1
ATOM 4185 N N . GLN A 1 512 ? 16.943 -24.911 -20.628 1.00 91.56 512 GLN A N 1
ATOM 4186 C CA . GLN A 1 512 ? 18.317 -24.444 -20.372 1.00 91.56 512 GLN A CA 1
ATOM 4187 C C . GLN A 1 512 ? 18.369 -23.200 -19.475 1.00 91.56 512 GLN A C 1
ATOM 4189 O O . GLN A 1 512 ? 19.269 -23.065 -18.645 1.00 91.56 512 GLN A O 1
ATOM 4194 N N . LEU A 1 513 ? 17.396 -22.303 -19.628 1.00 92.19 513 LEU A N 1
ATOM 4195 C CA . LEU A 1 513 ? 17.268 -21.068 -18.854 1.00 92.19 513 LEU A CA 1
ATOM 4196 C C . LEU A 1 513 ? 16.514 -21.256 -17.530 1.00 92.19 513 LEU A C 1
ATOM 4198 O O . LEU A 1 513 ? 16.339 -20.291 -16.787 1.00 92.19 513 LEU A O 1
ATOM 4202 N N . LYS A 1 514 ? 16.072 -22.484 -17.215 1.00 93.31 514 LYS A N 1
ATOM 4203 C CA . LYS A 1 514 ? 15.176 -22.792 -16.083 1.00 93.31 514 LYS A CA 1
ATOM 4204 C C . LYS A 1 514 ? 13.878 -21.974 -16.118 1.00 93.31 514 LYS A C 1
ATOM 4206 O O . LYS A 1 514 ? 13.312 -21.637 -15.081 1.00 93.31 514 LYS A O 1
ATOM 4211 N N . GLN A 1 515 ? 13.421 -21.667 -17.323 1.00 92.81 515 GLN A N 1
ATOM 4212 C CA . GLN A 1 515 ? 12.178 -20.975 -17.613 1.00 92.81 515 GLN A CA 1
ATOM 4213 C C . GLN A 1 515 ? 11.157 -21.957 -18.199 1.00 92.81 515 GLN A C 1
ATOM 4215 O O . GLN A 1 515 ? 11.482 -23.072 -18.600 1.00 92.81 515 GLN A O 1
ATOM 4220 N N . LYS A 1 516 ? 9.897 -21.542 -18.267 1.00 92.56 516 LYS A N 1
ATOM 4221 C CA . LYS A 1 516 ? 8.806 -22.271 -18.908 1.00 92.56 516 LYS A CA 1
ATOM 4222 C C . LYS A 1 516 ? 8.125 -21.372 -19.924 1.00 92.56 516 LYS A C 1
ATOM 4224 O O . LYS A 1 516 ? 7.806 -20.219 -19.628 1.00 92.56 516 LYS A O 1
ATOM 4229 N N . GLY A 1 517 ? 7.834 -21.947 -21.088 1.00 90.62 517 GLY A N 1
ATOM 4230 C CA . GLY A 1 517 ? 7.087 -21.273 -22.140 1.00 90.62 517 GLY A CA 1
ATOM 4231 C C . GLY A 1 517 ? 5.704 -20.811 -21.675 1.00 90.62 517 GLY A C 1
ATOM 4232 O O . GLY A 1 517 ? 5.101 -21.372 -20.756 1.00 90.62 517 GLY A O 1
ATOM 4233 N N . LEU A 1 518 ? 5.190 -19.787 -22.352 1.00 94.94 518 LEU A N 1
ATOM 4234 C CA . LEU A 1 518 ? 3.870 -19.205 -22.113 1.00 94.94 518 LEU A CA 1
ATOM 4235 C C . LEU A 1 518 ? 2.974 -19.462 -23.337 1.00 94.94 518 LEU A C 1
ATOM 4237 O O . LEU A 1 518 ? 2.749 -18.548 -24.131 1.00 94.94 518 LEU A O 1
ATOM 4241 N N . PRO A 1 519 ? 2.454 -20.694 -23.522 1.00 91.50 519 PRO A N 1
ATOM 4242 C CA . PRO A 1 519 ? 1.729 -21.074 -24.737 1.00 91.50 519 PRO A CA 1
ATOM 4243 C C . PRO A 1 519 ? 0.489 -20.208 -24.974 1.00 91.50 519 PRO A C 1
ATOM 4245 O O . PRO A 1 519 ? 0.209 -19.849 -26.109 1.00 91.50 519 PRO A O 1
ATOM 4248 N N . LYS A 1 520 ? -0.195 -19.775 -23.906 1.00 90.50 520 LYS A N 1
ATOM 4249 C CA . LYS A 1 520 ? -1.331 -18.844 -24.007 1.00 90.50 520 LYS A CA 1
ATOM 4250 C C . LYS A 1 520 ? -0.935 -17.507 -24.641 1.00 90.50 520 LYS A C 1
ATOM 4252 O O . LYS A 1 520 ? -1.657 -17.008 -25.496 1.00 90.50 520 LYS A O 1
ATOM 4257 N N . ALA A 1 521 ? 0.209 -16.942 -24.248 1.00 91.19 521 ALA A N 1
ATOM 4258 C CA . ALA A 1 521 ? 0.704 -15.691 -24.820 1.00 91.19 521 ALA A CA 1
ATOM 4259 C C . ALA A 1 521 ? 1.089 -15.876 -26.296 1.00 91.19 521 ALA A C 1
ATOM 4261 O O . ALA A 1 521 ? 0.669 -15.090 -27.144 1.00 91.19 521 ALA A O 1
ATOM 4262 N N . ALA A 1 522 ? 1.804 -16.960 -26.608 1.00 90.31 522 ALA A N 1
ATOM 4263 C CA . ALA A 1 522 ? 2.171 -17.322 -27.975 1.00 90.31 522 ALA A CA 1
ATOM 4264 C C . ALA A 1 522 ? 0.943 -17.496 -28.888 1.00 90.31 522 ALA A C 1
ATOM 4266 O O . ALA A 1 522 ? 0.873 -16.920 -29.971 1.00 90.31 522 ALA A O 1
ATOM 4267 N N . GLU A 1 523 ? -0.059 -18.256 -28.441 1.00 88.88 523 GLU A N 1
ATOM 4268 C CA . GLU A 1 523 ? -1.309 -18.479 -29.173 1.00 88.88 523 GLU A CA 1
ATOM 4269 C C . GLU A 1 523 ? -2.079 -17.179 -29.417 1.00 88.88 523 GLU A C 1
ATOM 4271 O O . GLU A 1 523 ? -2.606 -16.972 -30.511 1.00 88.88 523 GLU A O 1
ATOM 4276 N N . MET A 1 524 ? -2.126 -16.283 -28.427 1.00 89.31 524 MET A N 1
ATOM 4277 C CA . MET A 1 524 ? -2.770 -14.980 -28.581 1.00 89.31 524 MET A CA 1
ATOM 4278 C C . MET A 1 524 ? -2.053 -14.111 -29.615 1.00 89.31 524 MET A C 1
ATOM 4280 O O . MET A 1 524 ? -2.719 -13.537 -30.470 1.00 89.31 524 MET A O 1
ATOM 4284 N N . LEU A 1 525 ? -0.719 -14.059 -29.602 1.00 88.06 525 LEU A N 1
ATOM 4285 C CA . LEU A 1 525 ? 0.062 -13.260 -30.558 1.00 88.06 525 LEU A CA 1
ATOM 4286 C C . LEU A 1 525 ? 0.036 -13.806 -31.990 1.00 88.06 525 LEU A C 1
ATOM 4288 O O . LEU A 1 525 ? 0.258 -13.051 -32.934 1.00 88.06 525 LEU A O 1
ATOM 4292 N N . LYS A 1 526 ? -0.282 -15.094 -32.166 1.00 84.19 526 LYS A N 1
ATOM 4293 C CA . LYS A 1 526 ? -0.532 -15.704 -33.483 1.00 84.19 526 LYS A CA 1
ATOM 4294 C C . LYS A 1 526 ? -1.878 -15.292 -34.088 1.00 84.19 526 LYS A C 1
ATOM 4296 O O . LYS A 1 526 ? -2.086 -15.489 -35.286 1.00 84.19 526 LYS A O 1
ATOM 4301 N N . LYS A 1 527 ? -2.809 -14.730 -33.305 1.00 80.00 527 LYS A N 1
ATOM 4302 C CA . LYS A 1 527 ? -4.070 -14.195 -33.839 1.00 80.00 527 LYS A CA 1
ATOM 4303 C C . LYS A 1 527 ? -3.780 -12.944 -34.671 1.00 80.00 527 LYS A C 1
ATOM 4305 O O . LYS A 1 527 ? -3.133 -12.019 -34.204 1.00 80.00 527 LYS A O 1
ATOM 4310 N N . HIS A 1 528 ? -4.341 -12.862 -35.879 1.00 66.19 528 HIS A N 1
ATOM 4311 C CA . HIS A 1 528 ? -4.122 -11.722 -36.782 1.00 66.19 528 HIS A CA 1
ATOM 4312 C C . HIS A 1 528 ? -4.598 -10.361 -36.238 1.00 66.19 528 HIS A C 1
ATOM 4314 O O . HIS A 1 528 ? -4.142 -9.328 -36.728 1.00 66.19 528 HIS A O 1
ATOM 4320 N N . LYS A 1 529 ? -5.526 -10.340 -35.271 1.00 79.12 529 LYS A N 1
ATOM 4321 C CA . LYS A 1 529 ? -5.983 -9.134 -34.567 1.00 79.12 529 LYS A CA 1
ATOM 4322 C C . LYS A 1 529 ? -6.336 -9.483 -33.123 1.00 79.12 529 LYS A C 1
ATOM 4324 O O . LYS A 1 529 ? -7.084 -10.433 -32.902 1.00 79.12 529 LYS A O 1
ATOM 4329 N N . LEU A 1 530 ? -5.837 -8.691 -32.179 1.00 82.56 530 LEU A N 1
ATOM 4330 C CA . LEU A 1 530 ? -6.251 -8.711 -30.777 1.00 82.56 530 LEU A CA 1
ATOM 4331 C C . LEU A 1 530 ? -7.211 -7.546 -30.533 1.00 82.56 530 LEU A C 1
ATOM 4333 O O . LEU A 1 530 ? -6.939 -6.420 -30.946 1.00 82.56 530 LEU A O 1
ATOM 4337 N N . SER A 1 531 ? -8.343 -7.809 -29.883 1.00 83.69 531 SER A N 1
ATOM 4338 C CA . SER A 1 531 ? -9.186 -6.737 -29.341 1.00 83.69 531 SER A CA 1
ATOM 4339 C C . SER A 1 531 ? -8.498 -6.052 -28.153 1.00 83.69 531 SER A C 1
ATOM 4341 O O . SER A 1 531 ? -7.641 -6.651 -27.506 1.00 83.69 531 SER A O 1
ATOM 4343 N N . GLN A 1 532 ? -8.909 -4.826 -27.804 1.00 75.81 532 GLN A N 1
ATOM 4344 C CA . GLN A 1 532 ? -8.357 -4.116 -26.638 1.00 75.81 532 GLN A CA 1
ATOM 4345 C C . GLN A 1 532 ? -8.513 -4.921 -25.337 1.00 75.81 532 GLN A C 1
ATOM 4347 O O . GLN A 1 532 ? -7.628 -4.924 -24.491 1.00 75.81 532 GLN A O 1
ATOM 4352 N N . VAL A 1 533 ? -9.623 -5.650 -25.186 1.00 77.50 533 VAL A N 1
ATOM 4353 C CA . VAL A 1 533 ? -9.868 -6.498 -24.009 1.00 77.50 533 VAL A CA 1
ATOM 4354 C C . VAL A 1 533 ? -8.902 -7.683 -23.975 1.00 77.50 533 VAL A C 1
ATOM 4356 O O . VAL A 1 533 ? -8.332 -7.976 -22.927 1.00 77.50 533 VAL A O 1
ATOM 4359 N N . GLU A 1 534 ? -8.681 -8.349 -25.112 1.00 85.00 534 GLU A N 1
ATOM 4360 C CA . GLU A 1 534 ? -7.705 -9.442 -25.205 1.00 85.00 534 GLU A CA 1
ATOM 4361 C C . GLU A 1 534 ? -6.276 -8.948 -24.967 1.00 85.00 534 GLU A C 1
ATOM 4363 O O . GLU A 1 534 ? -5.505 -9.630 -24.299 1.00 85.00 534 GLU A O 1
ATOM 4368 N N . LEU A 1 535 ? -5.923 -7.765 -25.474 1.00 85.00 535 LEU A N 1
ATOM 4369 C CA . LEU A 1 535 ? -4.623 -7.148 -25.229 1.00 85.00 535 LEU A CA 1
ATOM 4370 C C . LEU A 1 535 ? -4.415 -6.847 -23.741 1.00 85.00 535 LEU A C 1
ATOM 4372 O O . LEU A 1 535 ? -3.388 -7.227 -23.185 1.00 85.00 535 LEU A O 1
ATOM 4376 N N . ASN A 1 536 ? -5.399 -6.232 -23.082 1.00 78.75 536 ASN A N 1
ATOM 4377 C CA . ASN A 1 536 ? -5.314 -5.929 -21.653 1.00 78.75 536 ASN A CA 1
ATOM 4378 C C . ASN A 1 536 ? -5.216 -7.221 -20.823 1.00 78.75 536 ASN A C 1
ATOM 4380 O O . ASN A 1 536 ? -4.421 -7.290 -19.889 1.00 78.75 536 ASN A O 1
ATOM 4384 N N . TYR A 1 537 ? -5.950 -8.275 -21.204 1.00 83.12 537 TYR A N 1
ATOM 4385 C CA . TYR A 1 537 ? -5.821 -9.596 -20.582 1.00 83.12 537 TYR A CA 1
ATOM 4386 C C . TYR A 1 537 ? -4.422 -10.196 -20.775 1.00 83.12 537 TYR A C 1
ATOM 4388 O O . TYR A 1 537 ? -3.851 -10.728 -19.826 1.00 83.12 537 TYR A O 1
ATOM 4396 N N . LEU A 1 538 ? -3.858 -10.105 -21.985 1.00 89.69 538 LEU A N 1
ATOM 4397 C CA . LEU A 1 538 ? -2.508 -10.585 -22.274 1.00 89.69 538 LEU A CA 1
ATOM 4398 C C . LEU A 1 538 ? -1.469 -9.852 -21.422 1.00 89.69 538 LEU A C 1
ATOM 4400 O O . LEU A 1 538 ? -0.625 -10.500 -20.813 1.00 89.69 538 LEU A O 1
ATOM 4404 N N . ILE A 1 539 ? -1.545 -8.522 -21.347 1.00 86.56 539 ILE A N 1
ATOM 4405 C CA . ILE A 1 539 ? -0.624 -7.697 -20.556 1.00 86.56 539 ILE A CA 1
ATOM 4406 C C . ILE A 1 539 ? -0.724 -8.054 -19.070 1.00 86.56 539 ILE A C 1
ATOM 4408 O O . ILE A 1 539 ? 0.301 -8.339 -18.453 1.00 86.56 539 ILE A O 1
ATOM 4412 N N . ALA A 1 540 ? -1.936 -8.138 -18.516 1.00 80.75 540 ALA A N 1
ATOM 4413 C CA . ALA A 1 540 ? -2.146 -8.538 -17.124 1.00 80.75 540 ALA A CA 1
ATOM 4414 C C . ALA A 1 540 ? -1.603 -9.951 -16.841 1.00 80.75 540 ALA A C 1
ATOM 4416 O O . ALA A 1 540 ? -0.896 -10.168 -15.858 1.00 80.75 540 ALA A O 1
ATOM 4417 N N . PHE A 1 541 ? -1.864 -10.910 -17.737 1.00 87.62 541 PHE A N 1
ATOM 4418 C CA . PHE A 1 541 ? -1.325 -12.268 -17.640 1.00 87.62 541 PHE A CA 1
ATOM 4419 C C . PHE A 1 541 ? 0.210 -12.286 -17.656 1.00 87.62 541 PHE A C 1
ATOM 4421 O O . PHE A 1 541 ? 0.827 -13.030 -16.890 1.00 87.62 541 PHE A O 1
ATOM 4428 N N . LEU A 1 542 ? 0.836 -11.478 -18.516 1.00 90.50 542 LEU A N 1
ATOM 4429 C CA . LEU A 1 542 ? 2.289 -11.372 -18.593 1.00 90.50 542 LEU A CA 1
ATOM 4430 C C . LEU A 1 542 ? 2.868 -10.745 -17.322 1.00 90.50 542 LEU A C 1
ATOM 4432 O O . LEU A 1 542 ? 3.786 -11.328 -16.757 1.00 90.50 542 LEU A O 1
ATOM 4436 N N . HIS A 1 543 ? 2.308 -9.640 -16.821 1.00 84.75 543 HIS A N 1
ATOM 4437 C CA . HIS A 1 543 ? 2.743 -9.030 -15.558 1.00 84.75 543 HIS A CA 1
ATOM 4438 C C . HIS A 1 543 ? 2.620 -9.998 -14.377 1.00 84.75 543 HIS A C 1
ATOM 4440 O O . HIS A 1 543 ? 3.591 -10.191 -13.651 1.00 84.75 543 HIS A O 1
ATOM 4446 N N . GLN A 1 544 ? 1.498 -10.712 -14.256 1.00 82.81 544 GLN A N 1
ATOM 4447 C CA . GLN A 1 544 ? 1.333 -11.752 -13.238 1.00 82.81 544 GLN A CA 1
ATOM 4448 C C . GLN A 1 544 ? 2.363 -12.887 -13.385 1.00 82.81 544 GLN A C 1
ATOM 4450 O O . GLN A 1 544 ? 2.804 -13.482 -12.400 1.00 82.81 544 GLN A O 1
ATOM 4455 N N . SER A 1 545 ? 2.743 -13.217 -14.621 1.00 88.38 545 SER A N 1
ATOM 4456 C CA . SER A 1 545 ? 3.752 -14.242 -14.897 1.00 88.38 545 SER A CA 1
ATOM 4457 C C . SER A 1 545 ? 5.167 -13.784 -14.529 1.00 88.38 545 SER A C 1
ATOM 4459 O O . SER A 1 545 ? 5.991 -14.635 -14.208 1.00 88.38 545 SER A O 1
ATOM 4461 N N . VAL A 1 546 ? 5.447 -12.472 -14.512 1.00 87.44 546 VAL A N 1
ATOM 4462 C CA . VAL A 1 546 ? 6.739 -11.930 -14.047 1.00 87.44 546 VAL A CA 1
ATOM 4463 C C . VAL A 1 546 ? 6.987 -12.288 -12.580 1.00 87.44 546 VAL A C 1
ATOM 4465 O O . VAL A 1 546 ? 8.101 -12.649 -12.224 1.00 87.44 546 VAL A O 1
ATOM 4468 N N . SER A 1 547 ? 5.948 -12.293 -11.740 1.00 80.06 547 SER A N 1
ATOM 4469 C CA . SER A 1 547 ? 6.055 -12.651 -10.316 1.00 80.06 547 SER A CA 1
ATOM 4470 C C . SER A 1 547 ? 6.367 -14.134 -10.057 1.00 80.06 547 SER A C 1
ATOM 4472 O O . SER A 1 547 ? 6.543 -14.534 -8.908 1.00 80.06 547 SER A O 1
ATOM 4474 N N . GLN A 1 548 ? 6.407 -14.976 -11.095 1.00 85.44 548 GLN A N 1
ATOM 4475 C CA . GLN A 1 548 ? 6.710 -16.401 -10.982 1.00 85.44 548 GLN A CA 1
ATOM 4476 C C . GLN A 1 548 ? 8.128 -16.678 -11.506 1.00 85.44 548 GLN A C 1
ATOM 4478 O O . GLN A 1 548 ? 8.342 -16.561 -12.714 1.00 85.44 548 GLN A O 1
ATOM 4483 N N . PRO A 1 549 ? 9.083 -17.133 -10.668 1.00 87.19 549 PRO A N 1
ATOM 4484 C CA . PRO A 1 549 ? 10.485 -17.304 -11.076 1.00 87.19 549 PRO A CA 1
ATOM 4485 C C . PRO A 1 549 ? 10.690 -18.177 -12.324 1.00 87.19 549 PRO A C 1
ATOM 4487 O O . PRO A 1 549 ? 11.578 -17.930 -13.137 1.00 87.19 549 PRO A O 1
ATOM 4490 N N . GLN A 1 550 ? 9.838 -19.190 -12.516 1.00 87.62 550 GLN A N 1
ATOM 4491 C CA . GLN A 1 550 ? 9.878 -20.078 -13.681 1.00 87.62 550 GLN A CA 1
ATOM 4492 C C . GLN A 1 550 ? 9.335 -19.459 -14.982 1.00 87.62 550 GLN A C 1
ATOM 4494 O O . GLN A 1 550 ? 9.407 -20.108 -16.020 1.00 87.62 550 GLN A O 1
ATOM 4499 N N . HIS A 1 551 ? 8.736 -18.269 -14.947 1.00 89.62 551 HIS A N 1
ATOM 4500 C CA . HIS A 1 551 ? 8.190 -17.576 -16.122 1.00 89.62 551 HIS A CA 1
ATOM 4501 C C . HIS A 1 551 ? 8.747 -16.160 -16.302 1.00 89.62 551 HIS A C 1
ATOM 4503 O O . HIS A 1 551 ? 8.531 -15.564 -17.358 1.00 89.62 551 HIS A O 1
ATOM 4509 N N . GLU A 1 552 ? 9.451 -15.641 -15.296 1.00 89.62 552 GLU A N 1
ATOM 4510 C CA . GLU A 1 552 ? 9.874 -14.253 -15.153 1.00 89.62 552 GLU A CA 1
ATOM 4511 C C . GLU A 1 552 ? 10.466 -13.657 -16.437 1.00 89.62 552 GLU A C 1
ATOM 4513 O O . GLU A 1 552 ? 9.882 -12.757 -17.046 1.00 89.62 552 GLU A O 1
ATOM 4518 N N . THR A 1 553 ? 11.606 -14.179 -16.898 1.00 94.44 553 THR A N 1
ATOM 4519 C CA . THR A 1 553 ? 12.326 -13.582 -18.033 1.00 94.44 553 THR A CA 1
ATOM 4520 C C . THR A 1 553 ? 11.607 -13.816 -19.357 1.00 94.44 553 THR A C 1
ATOM 4522 O O . THR A 1 553 ? 11.662 -12.973 -20.253 1.00 94.44 553 THR A O 1
ATOM 4525 N N . THR A 1 554 ? 10.864 -14.920 -19.469 1.00 95.31 554 THR A N 1
ATOM 4526 C CA . THR A 1 554 ? 10.046 -15.225 -20.650 1.00 95.31 554 THR A CA 1
ATOM 4527 C C . THR A 1 554 ? 8.887 -14.235 -20.773 1.00 95.31 554 THR A C 1
ATOM 4529 O O . THR A 1 554 ? 8.652 -13.698 -21.855 1.00 95.31 554 THR A O 1
ATOM 4532 N N . ALA A 1 555 ? 8.200 -13.929 -19.669 1.00 94.44 555 ALA A N 1
ATOM 4533 C CA . ALA A 1 555 ? 7.131 -12.936 -19.628 1.00 94.44 555 ALA A CA 1
ATOM 4534 C C . ALA A 1 555 ? 7.646 -11.523 -19.947 1.00 94.44 555 ALA A C 1
ATOM 4536 O O . ALA A 1 555 ? 7.047 -10.822 -20.766 1.00 94.44 555 ALA A O 1
ATOM 4537 N N . LEU A 1 556 ? 8.793 -11.136 -19.374 1.00 95.31 556 LEU A N 1
ATOM 4538 C CA . LEU A 1 556 ? 9.460 -9.863 -19.668 1.00 95.31 556 LEU A CA 1
ATOM 4539 C C . LEU A 1 556 ? 9.789 -9.713 -21.161 1.00 95.31 556 LEU A C 1
ATOM 4541 O O . LEU A 1 556 ? 9.594 -8.640 -21.730 1.00 95.31 556 LEU A O 1
ATOM 4545 N N . LEU A 1 557 ? 10.245 -10.779 -21.824 1.00 96.50 557 LEU A N 1
ATOM 4546 C CA . LEU A 1 557 ? 10.561 -10.745 -23.255 1.00 96.50 557 LEU A CA 1
ATOM 4547 C C . LEU A 1 557 ? 9.318 -10.663 -24.153 1.00 96.50 557 LEU A C 1
ATOM 4549 O O . LEU A 1 557 ? 9.368 -9.985 -25.179 1.00 96.50 557 LEU A O 1
ATOM 4553 N N . TYR A 1 558 ? 8.190 -11.266 -23.762 1.00 95.25 558 TYR A N 1
ATOM 4554 C CA . TYR A 1 558 ? 6.910 -11.040 -24.448 1.00 95.25 558 TYR A CA 1
ATOM 4555 C C . TYR A 1 558 ? 6.430 -9.590 -24.305 1.00 95.25 558 TYR A C 1
ATOM 4557 O O . TYR A 1 558 ? 6.005 -8.990 -25.294 1.00 95.25 558 TYR A O 1
ATOM 4565 N N . LEU A 1 559 ? 6.533 -9.005 -23.105 1.00 93.12 559 LEU A N 1
ATOM 4566 C CA . LEU A 1 559 ? 6.224 -7.587 -22.892 1.00 93.12 559 LEU A CA 1
ATOM 4567 C C . LEU A 1 559 ? 7.138 -6.702 -23.749 1.00 93.12 559 LEU A C 1
ATOM 4569 O O . LEU A 1 559 ? 6.651 -5.834 -24.470 1.00 93.12 559 LEU A O 1
ATOM 4573 N N . ALA A 1 560 ? 8.447 -6.963 -23.751 1.00 94.38 560 ALA A N 1
ATOM 4574 C CA . ALA A 1 560 ? 9.395 -6.246 -24.599 1.00 94.38 560 ALA A CA 1
ATOM 4575 C C . ALA A 1 560 ? 9.023 -6.326 -26.085 1.00 94.38 560 ALA A C 1
ATOM 4577 O O . ALA A 1 560 ? 8.995 -5.300 -26.760 1.00 94.38 560 ALA A O 1
ATOM 4578 N N . TYR A 1 561 ? 8.693 -7.520 -26.588 1.00 94.00 561 TYR A N 1
ATOM 4579 C CA . TYR A 1 561 ? 8.285 -7.723 -27.978 1.00 94.00 561 TYR A CA 1
ATOM 4580 C C . TYR A 1 561 ? 7.080 -6.856 -28.364 1.00 94.00 561 TYR A C 1
ATOM 4582 O O . TYR A 1 561 ? 7.110 -6.195 -29.403 1.00 94.00 561 TYR A O 1
ATOM 4590 N N . LEU A 1 562 ? 6.048 -6.810 -27.515 1.00 90.94 562 LEU A N 1
ATOM 4591 C CA . LEU A 1 562 ? 4.851 -6.003 -27.752 1.00 90.94 562 LEU A CA 1
ATOM 4592 C C . LEU A 1 562 ? 5.184 -4.505 -27.909 1.00 90.94 562 LEU A C 1
ATOM 4594 O O . LEU A 1 562 ? 4.726 -3.873 -28.864 1.00 90.94 562 LEU A O 1
ATOM 4598 N N . TYR A 1 563 ? 6.025 -3.964 -27.020 1.00 90.31 563 TYR A N 1
ATOM 4599 C CA . TYR A 1 563 ? 6.461 -2.560 -27.048 1.00 90.31 563 TYR A CA 1
ATOM 4600 C C . TYR A 1 563 ? 7.474 -2.239 -28.152 1.00 90.31 563 TYR A C 1
ATOM 4602 O O . TYR A 1 563 ? 7.505 -1.098 -28.609 1.00 90.31 563 TYR A O 1
ATOM 4610 N N . LEU A 1 564 ? 8.263 -3.214 -28.618 1.00 90.56 564 LEU A N 1
ATOM 4611 C CA . LEU A 1 564 ? 9.149 -3.054 -29.779 1.00 90.56 564 LEU A CA 1
ATOM 4612 C C . LEU A 1 564 ? 8.368 -3.011 -31.091 1.00 90.56 564 LEU A C 1
ATOM 4614 O O . LEU A 1 564 ? 8.639 -2.160 -31.935 1.00 90.56 564 LEU A O 1
ATOM 4618 N N . GLN A 1 565 ? 7.425 -3.937 -31.277 1.00 84.88 565 GLN A N 1
ATOM 4619 C CA . GLN A 1 565 ? 6.689 -4.070 -32.532 1.00 84.88 565 GLN A CA 1
ATOM 4620 C C . GLN A 1 565 ? 5.717 -2.922 -32.757 1.00 84.88 565 GLN A C 1
ATOM 4622 O O . GLN A 1 565 ? 5.517 -2.518 -33.895 1.00 84.88 565 GLN A O 1
ATOM 4627 N N . GLY A 1 566 ? 5.081 -2.396 -31.710 1.00 81.00 566 GLY A N 1
ATOM 4628 C CA . GLY A 1 566 ? 4.109 -1.317 -31.883 1.00 81.00 566 GLY A CA 1
ATOM 4629 C C . GLY A 1 566 ? 2.823 -1.730 -32.626 1.00 81.00 566 GLY A C 1
ATOM 4630 O O . GLY A 1 566 ? 2.076 -0.869 -33.075 1.00 81.00 566 GLY A O 1
ATOM 4631 N N . GLN A 1 567 ? 2.593 -3.036 -32.841 1.00 76.38 567 GLN A N 1
ATOM 4632 C CA . GLN A 1 567 ? 1.495 -3.550 -33.676 1.00 76.38 567 GLN A CA 1
ATOM 4633 C C . GLN A 1 567 ? 0.157 -3.596 -32.928 1.00 76.38 567 GLN A C 1
ATOM 4635 O O . GLN A 1 567 ? -0.888 -3.294 -33.500 1.00 76.38 567 GLN A O 1
ATOM 4640 N N . TYR A 1 568 ? 0.188 -4.032 -31.667 1.00 77.75 568 TYR A N 1
ATOM 4641 C CA . TYR A 1 568 ? -1.005 -4.172 -30.824 1.00 77.75 568 TYR A CA 1
ATOM 4642 C C . TYR A 1 568 ? -1.142 -3.026 -29.822 1.00 77.75 568 TYR A C 1
ATOM 4644 O O . TYR A 1 568 ? -2.250 -2.685 -29.432 1.00 77.75 568 TYR A O 1
ATOM 4652 N N . LEU A 1 569 ? -0.017 -2.434 -29.425 1.00 80.81 569 LEU A N 1
ATOM 4653 C CA . LEU A 1 569 ? 0.077 -1.316 -28.496 1.00 80.81 569 LEU A CA 1
ATOM 4654 C C . LEU A 1 569 ? 1.031 -0.268 -29.063 1.00 80.81 569 LEU A C 1
ATOM 4656 O O . LEU A 1 569 ? 1.874 -0.609 -29.888 1.00 80.81 569 LEU A O 1
ATOM 4660 N N . ALA A 1 570 ? 0.904 0.990 -28.645 1.00 80.25 570 ALA A N 1
ATOM 4661 C CA . ALA A 1 570 ? 1.774 2.053 -29.141 1.00 80.25 570 ALA A CA 1
ATOM 4662 C C . ALA A 1 570 ? 3.235 1.779 -28.752 1.00 80.25 570 ALA A C 1
ATOM 4664 O O . ALA A 1 570 ? 3.528 1.507 -27.583 1.00 80.25 570 ALA A O 1
ATOM 4665 N N . GLN A 1 571 ? 4.136 1.852 -29.737 1.00 85.38 571 GLN A N 1
ATOM 4666 C CA . GLN A 1 571 ? 5.551 1.532 -29.561 1.00 85.38 571 GLN A CA 1
ATOM 4667 C C . GLN A 1 571 ? 6.177 2.426 -28.482 1.00 85.38 571 GLN A C 1
ATOM 4669 O O . GLN A 1 571 ? 5.994 3.646 -28.500 1.00 85.38 571 GLN A O 1
ATOM 4674 N N . ASP A 1 572 ? 6.937 1.814 -27.572 1.00 86.19 572 ASP A N 1
ATOM 4675 C CA . ASP A 1 572 ? 7.711 2.518 -26.547 1.00 86.19 572 ASP A CA 1
ATOM 4676 C C . ASP A 1 572 ? 9.050 1.805 -26.320 1.00 86.19 572 ASP A C 1
ATOM 4678 O O . ASP A 1 572 ? 9.151 0.754 -25.678 1.00 86.19 572 ASP A O 1
ATOM 4682 N N . LEU A 1 573 ? 10.112 2.396 -26.868 1.00 86.31 573 LEU A N 1
ATOM 4683 C CA . LEU A 1 573 ? 11.449 1.812 -26.820 1.00 86.31 573 LEU A CA 1
ATOM 4684 C C . LEU A 1 573 ? 12.062 1.838 -25.417 1.00 86.31 573 LEU A C 1
ATOM 4686 O O . LEU A 1 573 ? 12.905 0.993 -25.113 1.00 86.31 573 LEU A O 1
ATOM 4690 N N . LYS A 1 574 ? 11.659 2.778 -24.550 1.00 83.69 574 LYS A N 1
ATOM 4691 C CA . LYS A 1 574 ? 12.168 2.839 -23.174 1.00 83.69 574 LYS A CA 1
ATOM 4692 C C . LYS A 1 574 ? 11.604 1.687 -22.356 1.00 83.69 574 LYS A C 1
ATOM 4694 O O . LYS A 1 574 ? 12.369 1.013 -21.664 1.00 83.69 574 LYS A O 1
ATOM 4699 N N . ILE A 1 575 ? 10.295 1.441 -22.459 1.00 85.31 575 ILE A N 1
ATOM 4700 C CA . ILE A 1 575 ? 9.633 0.316 -21.783 1.00 85.31 575 ILE A CA 1
ATOM 4701 C C . ILE A 1 575 ? 10.205 -1.008 -22.288 1.00 85.31 575 ILE A C 1
ATOM 4703 O O . ILE A 1 575 ? 10.626 -1.842 -21.484 1.00 85.31 575 ILE A O 1
ATOM 4707 N N . ALA A 1 576 ? 10.301 -1.177 -23.610 1.00 90.62 576 ALA A N 1
ATOM 4708 C CA . ALA A 1 576 ? 10.920 -2.360 -24.193 1.00 90.62 576 ALA A CA 1
ATOM 4709 C C . ALA A 1 576 ? 12.333 -2.581 -23.636 1.00 90.62 576 ALA A C 1
ATOM 4711 O O . ALA A 1 576 ? 12.628 -3.641 -23.085 1.00 90.62 576 ALA A O 1
ATOM 4712 N N . GLN A 1 577 ? 13.194 -1.560 -23.685 1.00 88.38 577 GLN A N 1
ATOM 4713 C CA . GLN A 1 577 ? 14.564 -1.659 -23.189 1.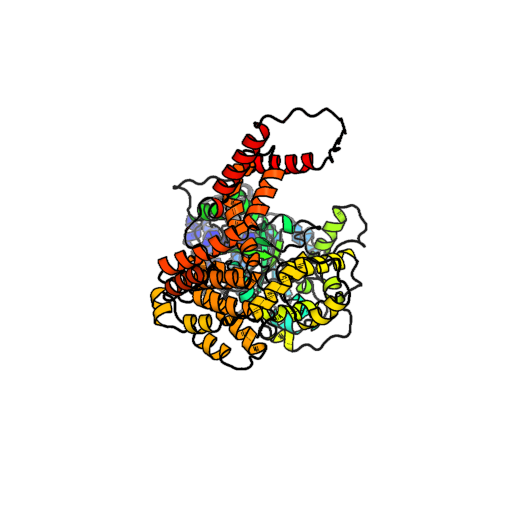00 88.38 577 GLN A CA 1
ATOM 4714 C C . GLN A 1 577 ? 14.632 -1.982 -21.691 1.00 88.38 577 GLN A C 1
ATOM 4716 O O . GLN A 1 577 ? 15.539 -2.709 -21.270 1.00 88.38 577 GLN A O 1
ATOM 4721 N N . ARG A 1 578 ? 13.693 -1.481 -20.878 1.00 87.31 578 ARG A N 1
ATOM 4722 C CA . ARG A 1 578 ? 13.595 -1.805 -19.448 1.00 87.31 578 ARG A CA 1
ATOM 4723 C C . ARG A 1 578 ? 13.336 -3.290 -19.238 1.00 87.31 578 ARG A C 1
ATOM 4725 O O . ARG A 1 578 ? 14.119 -3.926 -18.535 1.00 87.31 578 ARG A O 1
ATOM 4732 N N . PHE A 1 579 ? 12.315 -3.853 -19.882 1.00 92.19 579 PHE A N 1
ATOM 4733 C CA . PHE A 1 579 ? 12.002 -5.278 -19.753 1.00 92.19 579 PHE A CA 1
ATOM 4734 C C . PHE A 1 579 ? 13.132 -6.172 -20.265 1.00 92.19 579 PHE A C 1
ATOM 4736 O O . PHE A 1 579 ? 13.495 -7.143 -19.603 1.00 92.19 579 PHE A O 1
ATOM 4743 N N . ILE A 1 580 ? 13.767 -5.800 -21.379 1.00 94.12 580 ILE A N 1
ATOM 4744 C CA . ILE A 1 580 ? 14.933 -6.525 -21.897 1.00 94.12 580 ILE A CA 1
ATOM 4745 C C . ILE A 1 580 ? 16.091 -6.470 -20.897 1.00 94.12 580 ILE A C 1
ATOM 4747 O O . ILE A 1 580 ? 16.770 -7.467 -20.685 1.00 94.12 580 ILE A O 1
ATOM 4751 N N . SER A 1 581 ? 16.329 -5.319 -20.266 1.00 89.44 581 SER A N 1
ATOM 4752 C CA . SER A 1 581 ? 17.419 -5.167 -19.294 1.00 89.44 581 SER A CA 1
ATOM 4753 C C . SER A 1 581 ? 17.187 -5.988 -18.025 1.00 89.44 581 SER A C 1
ATOM 4755 O O . SER A 1 581 ? 18.146 -6.559 -17.514 1.00 89.44 581 SER A O 1
ATOM 4757 N N . LEU A 1 582 ? 15.938 -6.082 -17.553 1.00 89.44 582 LEU A N 1
ATOM 4758 C CA . LEU A 1 582 ? 15.561 -6.958 -16.439 1.00 89.44 582 LEU A CA 1
ATOM 4759 C C . LEU A 1 582 ? 15.774 -8.435 -16.810 1.00 89.44 582 LEU A C 1
ATOM 4761 O O . LEU A 1 582 ? 16.431 -9.166 -16.075 1.00 89.44 582 LEU A O 1
ATOM 4765 N N . ALA A 1 583 ? 15.326 -8.855 -17.997 1.00 94.06 583 ALA A N 1
ATOM 4766 C CA . ALA A 1 583 ? 15.520 -10.226 -18.468 1.00 94.06 583 ALA A CA 1
ATOM 4767 C C . ALA A 1 583 ? 17.009 -10.578 -18.684 1.00 94.06 583 ALA A C 1
ATOM 4769 O O . ALA A 1 583 ? 17.439 -11.682 -18.356 1.00 94.06 583 ALA A O 1
ATOM 4770 N N . ALA A 1 584 ? 17.824 -9.639 -19.177 1.00 92.25 584 ALA A N 1
ATOM 4771 C CA . ALA A 1 584 ? 19.239 -9.847 -19.517 1.00 92.25 584 ALA A CA 1
ATOM 4772 C C . ALA A 1 584 ? 20.142 -10.228 -18.332 1.00 92.25 584 ALA A C 1
ATOM 4774 O O . ALA A 1 584 ? 21.254 -10.724 -18.549 1.00 92.25 584 ALA A O 1
ATOM 4775 N N . ILE A 1 585 ? 19.675 -10.038 -17.094 1.00 88.69 585 ILE A N 1
ATOM 4776 C CA . ILE A 1 585 ? 20.380 -10.482 -15.887 1.00 88.69 585 ILE A CA 1
ATOM 4777 C C . ILE A 1 585 ? 20.625 -12.000 -15.967 1.00 88.69 585 ILE A C 1
ATOM 4779 O O . ILE A 1 585 ? 21.771 -12.453 -15.874 1.00 88.69 585 ILE A O 1
ATOM 4783 N N . ASN A 1 586 ? 19.573 -12.769 -16.265 1.00 88.88 586 ASN A N 1
ATOM 4784 C CA . ASN A 1 586 ? 19.592 -14.235 -16.231 1.00 88.88 586 ASN A CA 1
ATOM 4785 C C . ASN A 1 586 ? 19.256 -14.910 -17.573 1.00 88.88 586 ASN A C 1
ATOM 4787 O O . ASN A 1 586 ? 19.405 -16.123 -17.684 1.00 88.88 586 ASN A O 1
ATOM 4791 N N . ASP A 1 587 ? 18.865 -14.154 -18.602 1.00 94.62 587 ASP A N 1
ATOM 4792 C CA . ASP A 1 587 ? 18.406 -14.693 -19.886 1.00 94.62 587 ASP A CA 1
ATOM 4793 C C . ASP A 1 587 ? 19.295 -14.250 -21.056 1.00 94.62 587 ASP A C 1
ATOM 4795 O O . ASP A 1 587 ? 19.413 -13.062 -21.374 1.00 94.62 587 ASP A O 1
ATOM 4799 N N . TRP A 1 588 ? 19.934 -15.210 -21.731 1.00 95.50 588 TRP A N 1
ATOM 4800 C CA . TRP A 1 588 ? 20.805 -14.920 -22.871 1.00 95.50 588 TRP A CA 1
ATOM 4801 C C . TRP A 1 588 ? 20.037 -14.452 -24.115 1.00 95.50 588 TRP A C 1
ATOM 4803 O O . TRP A 1 588 ? 20.632 -13.760 -24.946 1.00 95.50 588 TRP A O 1
ATOM 4813 N N . ARG A 1 589 ? 18.732 -14.754 -24.241 1.00 96.50 589 ARG A N 1
ATOM 4814 C CA . ARG A 1 589 ? 17.886 -14.280 -25.358 1.00 96.50 589 ARG A CA 1
ATOM 4815 C C . ARG A 1 589 ? 17.743 -12.768 -25.300 1.00 96.50 589 ARG A C 1
ATOM 4817 O O . ARG A 1 589 ? 17.841 -12.086 -26.314 1.00 96.50 589 ARG A O 1
ATOM 4824 N N . ALA A 1 590 ? 17.601 -12.229 -24.090 1.00 96.31 590 ALA A N 1
ATOM 4825 C CA . ALA A 1 590 ? 17.526 -10.793 -23.860 1.00 96.31 590 ALA A CA 1
ATOM 4826 C C . ALA A 1 590 ? 18.833 -10.077 -24.237 1.00 96.31 590 ALA A C 1
ATOM 4828 O O . ALA A 1 590 ? 18.793 -9.035 -24.884 1.00 96.31 590 ALA A O 1
ATOM 4829 N N . ILE A 1 591 ? 19.995 -10.650 -23.903 1.00 95.25 591 ILE A N 1
ATOM 4830 C CA . ILE A 1 591 ? 21.308 -10.094 -24.283 1.00 95.25 591 ILE A CA 1
ATOM 4831 C C . ILE A 1 591 ? 21.467 -10.077 -25.809 1.00 95.25 591 ILE A C 1
ATOM 4833 O O . ILE A 1 591 ? 21.919 -9.086 -26.383 1.00 95.25 591 ILE A O 1
ATOM 4837 N N . TYR A 1 592 ? 21.067 -11.158 -26.479 1.00 96.19 592 TYR A N 1
ATOM 4838 C CA . TYR A 1 592 ? 21.100 -11.232 -27.937 1.00 96.19 592 TYR A CA 1
ATOM 4839 C C . TYR A 1 592 ? 20.129 -10.246 -28.594 1.00 96.19 592 TYR A C 1
ATOM 4841 O O . TYR A 1 592 ? 20.505 -9.549 -29.534 1.00 96.19 592 TYR A O 1
ATOM 4849 N N . LEU A 1 593 ? 18.921 -10.098 -28.046 1.00 95.88 593 LEU A N 1
ATOM 4850 C CA . LEU A 1 593 ? 17.955 -9.093 -28.482 1.00 95.88 593 LEU A CA 1
ATOM 4851 C C . LEU A 1 593 ? 18.506 -7.663 -28.345 1.00 95.88 593 LEU A C 1
ATOM 4853 O O . LEU A 1 593 ? 18.336 -6.866 -29.265 1.00 95.88 593 LEU A O 1
ATOM 4857 N N . GLN A 1 594 ? 19.228 -7.339 -27.262 1.00 94.25 594 GLN A N 1
ATOM 4858 C CA . GLN A 1 594 ? 19.915 -6.041 -27.135 1.00 94.25 594 GLN A CA 1
ATOM 4859 C C . GLN A 1 594 ? 20.938 -5.823 -28.253 1.00 94.25 594 GLN A C 1
ATOM 4861 O O . GLN A 1 594 ? 21.048 -4.712 -28.776 1.00 94.25 594 GLN A O 1
ATOM 4866 N N . ALA A 1 595 ? 21.675 -6.868 -28.636 1.00 94.31 595 ALA A N 1
ATOM 4867 C CA . ALA A 1 595 ? 22.626 -6.777 -29.734 1.00 94.31 595 ALA A CA 1
ATOM 4868 C C . ALA A 1 595 ? 21.926 -6.526 -31.077 1.00 94.31 595 ALA A C 1
ATOM 4870 O O . ALA A 1 595 ? 22.346 -5.637 -31.815 1.00 94.31 595 ALA A O 1
ATOM 4871 N N . GLU A 1 596 ? 20.846 -7.251 -31.384 1.00 94.75 596 GLU A N 1
ATOM 4872 C CA . GLU A 1 596 ? 20.085 -7.055 -32.626 1.00 94.75 596 GLU A CA 1
ATOM 4873 C C . GLU A 1 596 ? 19.446 -5.655 -32.689 1.00 94.75 596 GLU A C 1
ATOM 4875 O O . GLU A 1 596 ? 19.572 -4.974 -33.707 1.00 94.75 596 GLU A O 1
ATOM 4880 N N . ILE A 1 597 ? 18.889 -5.148 -31.582 1.00 93.31 597 ILE A N 1
ATOM 4881 C CA . ILE A 1 597 ? 18.410 -3.756 -31.486 1.00 93.31 597 ILE A CA 1
ATOM 4882 C C . ILE A 1 597 ? 19.550 -2.767 -31.759 1.00 93.31 597 ILE A C 1
ATOM 4884 O O . ILE A 1 597 ? 19.381 -1.837 -32.545 1.00 93.31 597 ILE A O 1
ATOM 4888 N N . GLY A 1 598 ? 20.727 -2.977 -31.162 1.00 91.12 598 GLY A N 1
ATOM 4889 C CA . GLY A 1 598 ? 21.894 -2.119 -31.375 1.00 91.12 598 GLY A CA 1
ATOM 4890 C C . GLY A 1 598 ? 22.451 -2.161 -32.804 1.00 91.12 598 GLY A C 1
ATOM 4891 O O . GLY A 1 598 ? 23.044 -1.181 -33.255 1.00 91.12 598 GLY A O 1
ATOM 4892 N N . LEU A 1 599 ? 22.241 -3.255 -33.544 1.00 91.94 599 LEU A N 1
ATOM 4893 C CA . LEU A 1 599 ? 22.577 -3.347 -34.971 1.00 91.94 599 LEU A CA 1
ATOM 4894 C C . LEU A 1 599 ? 21.606 -2.549 -35.846 1.00 91.94 599 LEU A C 1
ATOM 4896 O O . LEU A 1 599 ? 22.033 -1.951 -36.834 1.00 91.94 599 LEU A O 1
ATOM 4900 N N . VAL A 1 600 ? 20.317 -2.559 -35.500 1.00 91.38 600 VAL A N 1
ATOM 4901 C CA . VAL A 1 600 ? 19.248 -1.884 -36.253 1.00 91.38 600 VAL A CA 1
ATOM 4902 C C . VAL A 1 600 ? 19.223 -0.384 -35.962 1.00 91.38 600 VAL A C 1
ATOM 4904 O O . VAL A 1 600 ? 19.134 0.422 -36.886 1.00 91.38 600 VAL A O 1
ATOM 4907 N N . ALA A 1 601 ? 19.345 -0.005 -34.691 1.00 89.69 601 ALA A N 1
ATOM 4908 C CA . ALA A 1 601 ? 19.266 1.371 -34.215 1.00 89.69 601 ALA A CA 1
ATOM 4909 C C . ALA A 1 601 ? 20.460 1.715 -33.296 1.00 89.69 601 ALA A C 1
ATOM 4911 O O . ALA A 1 601 ? 20.317 1.783 -32.072 1.00 89.69 601 ALA A O 1
ATOM 4912 N N . PRO A 1 602 ? 21.653 1.984 -33.865 1.00 86.88 602 PRO A N 1
ATOM 4913 C CA . PRO A 1 602 ? 22.882 2.142 -33.090 1.00 86.88 602 PRO A CA 1
ATOM 4914 C C . PRO A 1 602 ? 22.889 3.264 -32.052 1.00 86.88 602 PRO A C 1
ATOM 4916 O O . PRO A 1 602 ? 23.643 3.155 -31.091 1.00 86.88 602 PRO A O 1
ATOM 4919 N N . ASP A 1 603 ? 22.106 4.344 -32.180 1.00 83.38 603 ASP A N 1
ATOM 4920 C CA . ASP A 1 603 ? 22.108 5.356 -31.111 1.00 83.38 603 ASP A CA 1
ATOM 4921 C C . ASP A 1 603 ? 21.216 5.022 -29.910 1.00 83.38 603 ASP A C 1
ATOM 4923 O O . ASP A 1 603 ? 21.386 5.664 -28.875 1.00 83.38 603 ASP A O 1
ATOM 4927 N N . LEU A 1 604 ? 20.386 3.971 -29.962 1.00 83.56 604 LEU A N 1
ATOM 4928 C CA . LEU A 1 604 ? 19.768 3.415 -28.748 1.00 83.56 604 LEU A CA 1
ATOM 4929 C C . LEU A 1 604 ? 20.818 2.779 -27.824 1.00 83.56 604 LEU A C 1
ATOM 4931 O O . LEU A 1 604 ? 20.612 2.679 -26.618 1.00 83.56 604 LEU A O 1
ATOM 4935 N N . VAL A 1 605 ? 21.987 2.414 -28.363 1.00 86.06 605 VAL A N 1
ATOM 4936 C CA . VAL A 1 605 ? 23.115 1.911 -27.569 1.00 86.06 605 VAL A CA 1
ATOM 4937 C C . VAL A 1 605 ? 23.620 2.974 -26.587 1.00 86.06 605 VAL A C 1
ATOM 4939 O O . VAL A 1 605 ? 24.013 2.632 -25.474 1.00 86.06 605 VAL A O 1
ATOM 4942 N N . ARG A 1 606 ? 23.545 4.269 -26.943 1.00 85.69 606 ARG A N 1
ATOM 4943 C CA . ARG A 1 606 ? 23.988 5.374 -26.074 1.00 85.69 606 ARG A CA 1
ATOM 4944 C C . ARG A 1 606 ? 23.276 5.343 -24.725 1.00 85.69 606 ARG A C 1
ATOM 4946 O O . ARG A 1 606 ? 23.934 5.369 -23.688 1.00 85.69 606 ARG A O 1
ATOM 4953 N N . SER A 1 607 ? 21.942 5.312 -24.734 1.00 77.31 607 SER A N 1
ATOM 4954 C CA . SER A 1 607 ? 21.143 5.367 -23.503 1.00 77.31 607 SER A CA 1
ATOM 4955 C C . SER A 1 607 ? 21.392 4.148 -22.618 1.00 77.31 607 SER A C 1
ATOM 4957 O O . SER A 1 607 ? 21.399 4.268 -21.394 1.00 77.31 607 SER A O 1
ATOM 4959 N N . ARG A 1 608 ? 21.676 2.992 -23.228 1.00 80.44 608 ARG A N 1
ATOM 4960 C CA . ARG A 1 608 ? 22.029 1.773 -22.504 1.00 80.44 608 ARG A CA 1
ATOM 4961 C C . ARG A 1 608 ? 23.414 1.852 -21.858 1.00 80.44 608 ARG A C 1
ATOM 4963 O O . ARG A 1 608 ? 23.544 1.523 -20.682 1.00 80.44 608 ARG A O 1
ATOM 4970 N N . MET A 1 609 ? 24.421 2.302 -22.603 1.00 85.81 609 MET A N 1
ATOM 4971 C CA . MET A 1 609 ? 25.793 2.445 -22.103 1.00 85.81 609 MET A CA 1
ATOM 4972 C C . MET A 1 609 ? 25.918 3.518 -21.018 1.00 85.81 609 MET A C 1
ATOM 4974 O O . MET A 1 609 ? 26.781 3.412 -20.151 1.00 85.81 609 MET A O 1
ATOM 4978 N N . TYR A 1 610 ? 25.058 4.541 -21.048 1.00 82.69 610 TYR A N 1
ATOM 4979 C CA . TYR A 1 610 ? 25.145 5.704 -20.166 1.00 82.69 610 TYR A CA 1
ATOM 4980 C C . TYR A 1 610 ? 25.244 5.341 -18.678 1.00 82.69 610 TYR A C 1
ATOM 4982 O O . TYR A 1 610 ? 26.105 5.875 -17.983 1.00 82.69 610 TYR A O 1
ATOM 4990 N N . GLN A 1 611 ? 24.410 4.419 -18.182 1.00 74.12 611 GLN A N 1
ATOM 4991 C CA . GLN A 1 611 ? 24.419 4.036 -16.762 1.00 74.12 611 GLN A CA 1
ATOM 4992 C C . GLN A 1 611 ? 25.739 3.368 -16.348 1.00 74.12 611 GLN A C 1
ATOM 4994 O O . GLN A 1 611 ? 26.318 3.721 -15.323 1.00 74.12 611 GLN A O 1
ATOM 4999 N N . GLU A 1 612 ? 26.231 2.441 -17.169 1.00 82.25 612 GLU A N 1
ATOM 5000 C CA . GLU A 1 612 ? 27.483 1.719 -16.930 1.00 82.25 612 GLU A CA 1
ATOM 5001 C C . GLU A 1 612 ? 28.688 2.670 -16.970 1.00 82.25 612 GLU A C 1
ATOM 5003 O O . GLU A 1 612 ? 29.504 2.694 -16.050 1.00 82.25 612 GLU A O 1
ATOM 5008 N N . VAL A 1 613 ? 28.750 3.526 -17.991 1.00 85.94 613 VAL A N 1
ATOM 5009 C CA . VAL A 1 613 ? 29.814 4.521 -18.164 1.00 85.94 613 VAL A CA 1
ATOM 5010 C C . VAL A 1 613 ? 29.815 5.553 -17.038 1.00 85.94 613 VAL A C 1
ATOM 5012 O O . VAL A 1 613 ? 30.878 5.891 -16.520 1.00 85.94 613 VAL A O 1
ATOM 5015 N N . THR A 1 614 ? 28.646 6.039 -16.617 1.00 79.75 614 THR A N 1
ATOM 5016 C CA . THR A 1 614 ? 28.544 7.014 -15.518 1.00 79.75 614 THR A CA 1
ATOM 5017 C C . THR A 1 614 ? 29.020 6.405 -14.200 1.00 79.75 614 THR A C 1
ATOM 5019 O O . THR A 1 614 ? 29.760 7.045 -13.459 1.00 79.75 614 THR A O 1
ATOM 5022 N N . SER A 1 615 ? 28.668 5.144 -13.929 1.00 78.69 615 SER A N 1
ATOM 5023 C CA . SER A 1 615 ? 29.151 4.429 -12.743 1.00 78.69 615 SER A CA 1
ATOM 5024 C C . SER A 1 615 ? 30.674 4.245 -12.760 1.00 78.69 615 SER A C 1
ATOM 5026 O O . SER A 1 615 ? 31.330 4.542 -11.764 1.00 78.69 615 SER A O 1
ATOM 5028 N N . GLN A 1 616 ? 31.253 3.836 -13.895 1.00 83.81 616 GLN A N 1
ATOM 5029 C CA . GLN A 1 616 ? 32.704 3.637 -14.029 1.00 83.81 616 GLN A CA 1
ATOM 5030 C C . GLN A 1 616 ? 33.499 4.943 -13.882 1.00 83.81 616 GLN A C 1
ATOM 5032 O O . GLN A 1 616 ? 34.606 4.943 -13.348 1.00 83.81 616 GLN A O 1
ATOM 5037 N N . THR A 1 617 ? 32.945 6.064 -14.350 1.00 83.69 617 THR A N 1
ATOM 5038 C CA . THR A 1 617 ? 33.642 7.361 -14.399 1.00 83.69 617 THR A CA 1
ATOM 5039 C C . THR A 1 617 ? 33.439 8.227 -13.158 1.00 83.69 617 THR A C 1
ATOM 5041 O O . THR A 1 617 ? 34.191 9.185 -12.977 1.00 83.69 617 THR A O 1
ATOM 5044 N N . ALA A 1 618 ? 32.487 7.891 -12.279 1.00 80.81 618 ALA A N 1
ATOM 5045 C CA . ALA A 1 618 ? 32.119 8.708 -11.122 1.00 80.81 618 ALA A CA 1
ATOM 5046 C C . ALA A 1 618 ? 33.331 9.113 -10.264 1.00 80.81 618 ALA A C 1
ATOM 5048 O O . ALA A 1 618 ? 33.530 10.295 -9.983 1.00 80.81 618 ALA A O 1
ATOM 5049 N N . GLN A 1 619 ? 34.197 8.157 -9.911 1.00 79.06 619 GLN A N 1
ATOM 5050 C CA . GLN A 1 619 ? 35.383 8.424 -9.092 1.00 79.06 619 GLN A CA 1
ATOM 5051 C C . GLN A 1 619 ? 36.420 9.297 -9.815 1.00 79.06 619 GLN A C 1
ATOM 5053 O O . GLN A 1 619 ? 36.998 10.197 -9.207 1.00 79.06 619 GLN A O 1
ATOM 5058 N N . VAL A 1 620 ? 36.630 9.073 -11.117 1.00 80.31 620 VAL A N 1
ATOM 5059 C CA . VAL A 1 620 ? 37.581 9.850 -11.930 1.00 80.31 620 VAL A CA 1
ATOM 5060 C C . VAL A 1 620 ? 37.131 11.301 -12.063 1.00 80.31 620 VAL A C 1
ATOM 5062 O O . VAL A 1 620 ? 37.949 12.208 -11.915 1.00 80.31 620 VAL A O 1
ATOM 5065 N N . VAL A 1 621 ? 35.833 11.527 -12.281 1.00 79.38 621 VAL A N 1
ATOM 5066 C CA . VAL A 1 621 ? 35.247 12.871 -12.349 1.00 79.38 621 VAL A CA 1
ATOM 5067 C C . VAL A 1 621 ? 35.350 13.575 -10.993 1.00 79.38 621 VAL A C 1
ATOM 5069 O O . VAL A 1 621 ? 35.750 14.737 -10.942 1.00 79.38 621 VAL A O 1
ATOM 5072 N N . LEU A 1 622 ? 35.069 12.871 -9.890 1.00 75.19 622 LEU A N 1
ATOM 5073 C CA . LEU A 1 622 ? 35.191 13.411 -8.529 1.00 75.19 622 LEU A CA 1
ATOM 5074 C C . LEU A 1 622 ? 36.638 13.751 -8.148 1.00 75.19 622 LEU A C 1
ATOM 5076 O O . LEU A 1 622 ? 36.881 14.753 -7.485 1.00 75.19 622 LEU A O 1
ATOM 5080 N N . SER A 1 623 ? 37.611 12.952 -8.587 1.00 78.69 623 SER A N 1
ATOM 5081 C CA . SER A 1 623 ? 39.034 13.222 -8.336 1.00 78.69 623 SER A CA 1
ATOM 5082 C C . SER A 1 623 ? 39.614 14.346 -9.208 1.00 78.69 623 SER A C 1
ATOM 5084 O O . SER A 1 623 ? 40.722 14.796 -8.939 1.00 78.69 623 SER A O 1
ATOM 5086 N N . ASN A 1 624 ? 38.887 14.821 -10.229 1.00 76.56 624 ASN A N 1
ATOM 5087 C CA . ASN A 1 624 ? 39.360 15.817 -11.201 1.00 76.56 624 ASN A CA 1
ATOM 5088 C C . ASN A 1 624 ? 38.333 16.943 -11.436 1.00 76.56 624 ASN A C 1
ATOM 5090 O O . ASN A 1 624 ? 38.087 17.353 -12.573 1.00 76.56 624 ASN A O 1
ATOM 5094 N N . ILE A 1 625 ? 37.734 17.458 -10.355 1.00 70.56 625 ILE A N 1
ATOM 5095 C CA . ILE A 1 625 ? 36.665 18.477 -10.390 1.00 70.56 625 ILE A CA 1
ATOM 5096 C C . ILE A 1 625 ? 37.041 19.717 -11.220 1.00 70.56 625 ILE A C 1
ATOM 5098 O O . ILE A 1 625 ? 36.192 20.271 -11.916 1.00 70.56 625 ILE A O 1
ATOM 5102 N N . GLU A 1 626 ? 38.309 20.129 -11.213 1.00 72.94 626 GLU A N 1
ATOM 5103 C CA . GLU A 1 626 ? 38.783 21.298 -11.972 1.00 72.94 626 GLU A CA 1
ATOM 5104 C C . GLU A 1 626 ? 38.651 21.131 -13.500 1.00 72.94 626 GLU A C 1
ATOM 5106 O O . GLU A 1 626 ? 38.525 22.119 -14.219 1.00 72.94 626 GLU A O 1
ATOM 5111 N N . HIS A 1 627 ? 38.587 19.888 -13.995 1.00 78.25 627 HIS A N 1
ATOM 5112 C CA . HIS A 1 627 ? 38.447 19.543 -15.416 1.00 78.25 627 HIS A CA 1
ATOM 5113 C C . HIS A 1 627 ? 37.078 18.918 -15.747 1.00 78.25 627 HIS A C 1
ATOM 5115 O O . HIS A 1 627 ? 36.902 18.315 -16.808 1.00 78.25 627 HIS A O 1
ATOM 5121 N N . HIS A 1 628 ? 36.087 19.068 -14.862 1.00 77.62 628 HIS A N 1
ATOM 5122 C CA . HIS A 1 628 ? 34.780 18.408 -14.948 1.00 77.62 628 HIS A CA 1
ATOM 5123 C C . HIS A 1 628 ? 34.083 18.582 -16.311 1.00 77.62 628 HIS A C 1
ATOM 5125 O O . HIS A 1 628 ? 33.635 17.604 -16.906 1.00 77.62 628 HIS A O 1
ATOM 5131 N N . ALA A 1 629 ? 34.049 19.803 -16.856 1.00 80.25 629 ALA A N 1
ATOM 5132 C CA . ALA A 1 629 ? 33.408 20.075 -18.147 1.00 80.25 629 ALA A CA 1
ATOM 5133 C C . ALA A 1 629 ? 34.100 19.364 -19.328 1.00 80.25 629 ALA A C 1
ATOM 5135 O O . ALA A 1 629 ? 33.434 18.893 -20.249 1.00 80.25 629 ALA A O 1
ATOM 5136 N N . TYR A 1 630 ? 35.431 19.256 -19.293 1.00 84.69 630 TYR A N 1
ATOM 5137 C CA . TYR A 1 630 ? 36.209 18.558 -20.316 1.00 84.69 630 TYR A CA 1
ATOM 5138 C C . TYR A 1 630 ? 36.006 17.040 -20.240 1.00 84.69 630 TYR A C 1
ATOM 5140 O O . TYR A 1 630 ? 35.769 16.398 -21.261 1.00 84.69 630 TYR A O 1
ATOM 5148 N N . LEU A 1 631 ? 36.008 16.475 -19.028 1.00 83.00 631 LEU A N 1
ATOM 5149 C CA . LEU A 1 631 ? 35.755 15.048 -18.814 1.00 83.00 631 LEU A CA 1
ATOM 5150 C C . LEU A 1 631 ? 34.342 14.646 -19.245 1.00 83.00 631 LEU A C 1
ATOM 5152 O O . LEU A 1 631 ? 34.187 13.642 -19.935 1.00 83.00 631 LEU A O 1
ATOM 5156 N N . HIS A 1 632 ? 33.323 15.447 -18.921 1.00 84.31 632 HIS A N 1
ATOM 5157 C CA . HIS A 1 632 ? 31.961 15.196 -19.394 1.00 84.31 632 HIS A CA 1
ATOM 5158 C C . HIS A 1 632 ? 31.859 15.216 -20.919 1.00 84.31 632 HIS A C 1
ATOM 5160 O O . HIS A 1 632 ? 31.223 14.333 -21.491 1.00 84.31 632 HIS A O 1
ATOM 5166 N N . LYS A 1 633 ? 32.546 16.153 -21.583 1.00 88.69 633 LYS A N 1
ATOM 5167 C CA . LYS A 1 633 ? 32.613 16.182 -23.046 1.00 88.69 633 LYS A CA 1
ATOM 5168 C C . LYS A 1 633 ? 33.249 14.908 -23.613 1.00 88.69 633 LYS A C 1
ATOM 5170 O O . LYS A 1 633 ? 32.684 14.312 -24.519 1.00 88.69 633 LYS A O 1
ATOM 5175 N N . LEU A 1 634 ? 34.376 14.451 -23.062 1.00 88.44 634 LEU A N 1
ATOM 5176 C CA . LEU A 1 634 ? 35.027 13.216 -23.519 1.00 88.44 634 LEU A CA 1
ATOM 5177 C C . LEU A 1 634 ? 34.172 11.963 -23.280 1.00 88.44 634 LEU A C 1
ATOM 5179 O O . LEU A 1 634 ? 34.224 11.031 -24.083 1.00 88.44 634 LEU A O 1
ATOM 5183 N N . ILE A 1 635 ? 33.398 11.932 -22.191 1.00 88.94 635 ILE A N 1
ATOM 5184 C CA . ILE A 1 635 ? 32.430 10.864 -21.907 1.00 88.94 635 ILE A CA 1
ATOM 5185 C C . ILE A 1 635 ? 31.301 10.880 -22.944 1.00 88.94 635 ILE A C 1
ATOM 5187 O O . ILE A 1 635 ? 30.936 9.828 -23.469 1.00 88.94 635 ILE A O 1
ATOM 5191 N N . ASP A 1 636 ? 30.773 12.058 -23.277 1.00 88.12 636 ASP A N 1
ATOM 5192 C CA . ASP A 1 636 ? 29.765 12.200 -24.328 1.00 88.12 636 ASP A CA 1
ATOM 5193 C C . ASP A 1 636 ? 30.310 11.791 -25.703 1.00 88.12 636 ASP A C 1
ATOM 5195 O O . ASP A 1 636 ? 29.626 11.060 -26.427 1.00 88.12 636 ASP A O 1
ATOM 5199 N N . ASP A 1 637 ? 31.549 12.178 -26.024 1.00 90.69 637 ASP A N 1
ATOM 5200 C CA . ASP A 1 637 ? 32.248 11.784 -27.250 1.00 90.69 637 ASP A CA 1
ATOM 5201 C C . ASP A 1 637 ? 32.430 10.258 -27.314 1.00 90.69 637 ASP A C 1
ATOM 5203 O O . ASP A 1 637 ? 32.180 9.651 -28.357 1.00 90.69 637 ASP A O 1
ATO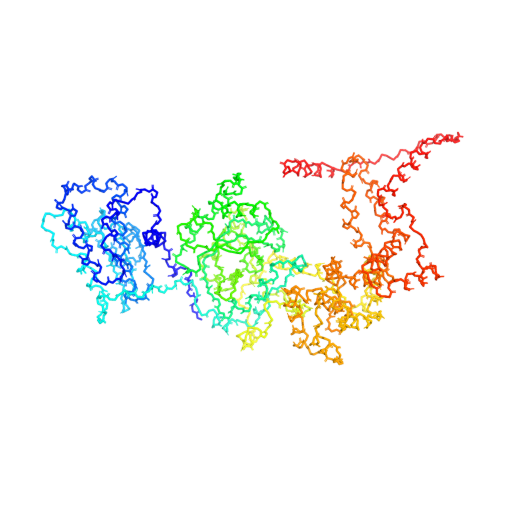M 5207 N N . PHE A 1 638 ? 32.801 9.614 -26.199 1.00 91.19 638 PHE A N 1
ATOM 5208 C CA . PHE A 1 638 ? 32.902 8.154 -26.098 1.00 91.19 638 PHE A CA 1
ATOM 5209 C C . PHE A 1 638 ? 31.557 7.478 -26.382 1.00 91.19 638 PHE A C 1
ATOM 5211 O O . PHE A 1 638 ? 31.476 6.576 -27.217 1.00 91.19 638 PHE A O 1
ATOM 5218 N N . LEU A 1 639 ? 30.493 7.937 -25.719 1.00 87.56 639 LEU A N 1
ATOM 5219 C CA . LEU A 1 639 ? 29.143 7.394 -25.860 1.00 87.56 639 LEU A CA 1
ATOM 5220 C C . LEU A 1 639 ? 28.569 7.576 -27.274 1.00 87.56 639 LEU A C 1
ATOM 5222 O O . LEU A 1 639 ? 27.765 6.755 -27.724 1.00 87.56 639 LEU A O 1
ATOM 5226 N N . ASP A 1 640 ? 28.971 8.627 -27.994 1.00 88.44 640 ASP A N 1
ATOM 5227 C CA . ASP A 1 640 ? 28.547 8.863 -29.375 1.00 88.44 640 ASP A CA 1
ATOM 5228 C C . ASP A 1 640 ? 29.416 8.176 -30.429 1.00 88.44 640 ASP A C 1
ATOM 5230 O O . ASP A 1 640 ? 28.949 7.977 -31.560 1.00 88.44 640 ASP A O 1
ATOM 5234 N N . HIS A 1 641 ? 30.628 7.749 -30.070 1.00 91.50 641 HIS A N 1
ATOM 5235 C CA . HIS A 1 641 ? 31.603 7.213 -31.007 1.00 91.50 641 HIS A CA 1
ATOM 5236 C C . HIS A 1 641 ? 31.126 5.915 -31.686 1.00 91.50 641 HIS A C 1
ATOM 5238 O O . HIS A 1 641 ? 30.808 4.907 -31.049 1.00 91.50 641 HIS A O 1
ATOM 5244 N N . ALA A 1 642 ? 31.146 5.894 -33.022 1.00 90.12 642 ALA A N 1
ATOM 5245 C CA . ALA A 1 642 ? 30.606 4.782 -33.810 1.00 90.12 642 ALA A CA 1
ATOM 5246 C C . ALA A 1 642 ? 31.296 3.433 -33.527 1.00 90.12 642 ALA A C 1
ATOM 5248 O O . ALA A 1 642 ? 30.634 2.395 -33.499 1.00 90.12 642 ALA A O 1
ATOM 5249 N N . MET A 1 643 ? 32.615 3.427 -33.298 1.00 90.19 643 MET A N 1
ATOM 5250 C CA . MET A 1 643 ? 33.337 2.190 -32.963 1.00 90.19 643 MET A CA 1
ATOM 5251 C C . MET A 1 643 ? 33.042 1.693 -31.550 1.00 90.19 643 MET A C 1
ATOM 5253 O O . MET A 1 643 ? 33.061 0.486 -31.346 1.00 90.19 643 MET A O 1
ATOM 5257 N N . VAL A 1 644 ? 32.735 2.590 -30.609 1.00 91.62 644 VAL A N 1
ATOM 5258 C CA . VAL A 1 644 ? 32.360 2.220 -29.236 1.00 91.62 644 VAL A CA 1
ATOM 5259 C C . VAL A 1 644 ? 31.012 1.506 -29.257 1.00 91.62 644 VAL A C 1
ATOM 5261 O O . VAL A 1 644 ? 30.895 0.395 -28.751 1.00 91.62 644 VAL A O 1
ATOM 5264 N N . LYS A 1 645 ? 30.027 2.064 -29.974 1.00 91.81 645 LYS A N 1
ATOM 5265 C CA . LYS A 1 645 ? 28.716 1.425 -30.186 1.00 91.81 645 LYS A CA 1
ATOM 5266 C C . LYS A 1 645 ? 28.846 0.041 -30.838 1.00 91.81 645 LYS A C 1
ATOM 5268 O O . LYS A 1 645 ? 28.235 -0.921 -30.380 1.00 91.81 645 LYS A O 1
ATOM 5273 N N . LYS A 1 646 ? 29.674 -0.089 -31.885 1.00 92.88 646 LYS A N 1
ATOM 5274 C CA . LYS A 1 646 ? 29.938 -1.384 -32.544 1.00 92.88 646 LYS A CA 1
ATOM 5275 C C . LYS A 1 646 ? 30.631 -2.383 -31.618 1.00 92.88 646 LYS A C 1
ATOM 5277 O O . LYS A 1 646 ? 30.286 -3.559 -31.633 1.00 92.88 646 LYS A O 1
ATOM 5282 N N . GLU A 1 647 ? 31.602 -1.935 -30.832 1.00 91.56 647 GLU A N 1
ATOM 5283 C CA . GLU A 1 647 ? 32.304 -2.785 -29.871 1.00 91.56 647 GLU A CA 1
ATOM 5284 C C . GLU A 1 647 ? 31.372 -3.259 -28.751 1.00 91.56 647 GLU A C 1
ATOM 5286 O O . GLU A 1 647 ? 31.415 -4.430 -28.383 1.00 91.56 647 GLU A O 1
ATOM 5291 N N . TYR A 1 648 ? 30.470 -2.396 -28.284 1.00 92.00 648 TYR A N 1
ATOM 5292 C CA . TYR A 1 648 ? 29.437 -2.755 -27.317 1.00 92.00 648 TYR A CA 1
ATOM 5293 C C . TYR A 1 648 ? 28.476 -3.818 -27.868 1.00 92.00 648 TYR A C 1
ATOM 5295 O O . TYR A 1 648 ? 28.219 -4.836 -27.236 1.00 92.00 648 TYR A O 1
ATOM 5303 N N . VAL A 1 649 ? 27.994 -3.657 -29.103 1.00 94.38 649 VAL A N 1
ATOM 5304 C CA . VAL A 1 649 ? 27.159 -4.683 -29.755 1.00 94.38 649 VAL A CA 1
ATOM 5305 C C . VAL A 1 649 ? 27.926 -6.001 -29.934 1.00 94.38 649 VAL A C 1
ATOM 5307 O O . VAL A 1 649 ? 27.375 -7.084 -29.726 1.00 94.38 649 VAL A O 1
ATOM 5310 N N . ARG A 1 650 ? 29.218 -5.932 -30.280 1.00 94.50 650 ARG A N 1
ATOM 5311 C CA . ARG A 1 650 ? 30.090 -7.110 -30.375 1.00 94.50 650 ARG A CA 1
ATOM 5312 C C . ARG A 1 650 ? 30.230 -7.816 -29.024 1.00 94.50 650 ARG A C 1
ATOM 5314 O O . ARG A 1 650 ? 30.172 -9.045 -28.991 1.00 94.50 650 ARG A O 1
ATOM 5321 N N . SER A 1 651 ? 30.417 -7.070 -27.932 1.00 92.94 651 SER A N 1
ATOM 5322 C CA . SER A 1 651 ? 30.545 -7.642 -26.590 1.00 92.94 651 SER A CA 1
ATOM 5323 C C . SER A 1 651 ? 29.246 -8.310 -26.141 1.00 92.94 651 SER A C 1
ATOM 5325 O O . SER A 1 651 ? 29.305 -9.418 -25.622 1.00 92.94 651 SER A O 1
ATOM 5327 N N . LEU A 1 652 ? 28.076 -7.735 -26.443 1.00 93.81 652 LEU A N 1
ATOM 5328 C CA . LEU A 1 652 ? 26.782 -8.374 -26.179 1.00 93.81 652 LEU A CA 1
ATOM 5329 C C . LEU A 1 652 ? 26.641 -9.725 -26.900 1.00 93.81 652 LEU A C 1
ATOM 5331 O O . LEU A 1 652 ? 26.274 -10.715 -26.269 1.00 93.81 652 LEU A O 1
ATOM 5335 N N . LEU A 1 653 ? 26.985 -9.808 -28.192 1.00 95.62 653 LEU A N 1
ATOM 5336 C CA . LEU A 1 653 ? 26.955 -11.079 -28.935 1.00 95.62 653 LEU A CA 1
ATOM 5337 C C . LEU A 1 653 ? 27.944 -12.107 -28.377 1.00 95.62 653 LEU A C 1
ATOM 5339 O O . LEU A 1 653 ? 27.637 -13.299 -28.324 1.00 95.62 653 LEU A O 1
ATOM 5343 N N . GLN A 1 654 ? 29.125 -11.654 -27.956 1.00 94.56 654 GLN A N 1
ATOM 5344 C CA . GLN A 1 654 ? 30.119 -12.511 -27.318 1.00 94.56 654 GLN A CA 1
ATOM 5345 C C . GLN A 1 654 ? 29.602 -13.050 -25.972 1.00 94.56 654 GLN A C 1
ATOM 5347 O O . GLN A 1 654 ? 29.675 -14.253 -25.740 1.00 94.56 654 GLN A O 1
ATOM 5352 N N . THR A 1 655 ? 29.000 -12.202 -25.137 1.00 94.31 655 THR A N 1
ATOM 5353 C CA . THR A 1 655 ? 28.387 -12.601 -23.863 1.00 94.31 655 THR A CA 1
ATOM 5354 C C . THR A 1 655 ? 27.216 -13.560 -24.078 1.00 94.31 655 THR A C 1
ATOM 5356 O O . THR A 1 655 ? 27.109 -14.568 -23.384 1.00 94.31 655 THR A O 1
ATOM 5359 N N . ALA A 1 656 ? 26.348 -13.300 -25.062 1.00 94.75 656 ALA A N 1
ATOM 5360 C CA . ALA A 1 656 ? 25.240 -14.196 -25.397 1.00 94.75 656 ALA A CA 1
ATOM 5361 C C . ALA A 1 656 ? 25.751 -15.586 -25.808 1.00 94.75 656 ALA A C 1
ATOM 5363 O O . ALA A 1 656 ? 25.229 -16.600 -25.349 1.00 94.75 656 ALA A O 1
ATOM 5364 N N . LYS A 1 657 ? 26.817 -15.641 -26.616 1.00 94.69 657 LYS A N 1
ATOM 5365 C CA . LYS A 1 657 ? 27.504 -16.888 -26.974 1.00 94.69 657 LYS A CA 1
ATOM 5366 C C . LYS A 1 657 ? 28.062 -17.603 -25.741 1.00 94.69 657 LYS A C 1
ATOM 5368 O O . LYS A 1 657 ? 27.863 -18.805 -25.609 1.00 94.69 657 LYS A O 1
ATOM 5373 N N . GLU A 1 658 ? 28.778 -16.901 -24.867 1.00 93.94 658 GLU A N 1
ATOM 5374 C CA . GLU A 1 658 ? 29.375 -17.487 -23.655 1.00 93.94 658 GLU A CA 1
ATOM 5375 C C . GLU A 1 658 ? 28.315 -18.044 -22.702 1.00 93.94 658 GLU A C 1
ATOM 5377 O O . GLU A 1 658 ? 28.522 -19.095 -22.099 1.00 93.94 658 GLU A O 1
ATOM 5382 N N . LYS A 1 659 ? 27.149 -17.393 -22.638 1.00 91.31 659 LYS A N 1
ATOM 5383 C CA . LYS A 1 659 ? 25.974 -17.879 -21.906 1.00 91.31 659 LYS A CA 1
ATOM 5384 C C . LYS A 1 659 ? 25.183 -18.980 -22.635 1.00 91.31 659 LYS A C 1
ATOM 5386 O O . LYS A 1 659 ? 24.196 -19.457 -22.086 1.00 91.31 659 LYS A O 1
ATOM 5391 N N . GLY A 1 660 ? 25.611 -19.410 -23.826 1.00 87.94 660 GLY A N 1
ATOM 5392 C CA . GLY A 1 660 ? 25.068 -20.582 -24.521 1.00 87.94 660 GLY A CA 1
ATOM 5393 C C . GLY A 1 660 ? 24.067 -20.306 -25.647 1.00 87.94 660 GLY A C 1
ATOM 5394 O O . GLY A 1 660 ? 23.462 -21.252 -26.142 1.00 87.94 660 GLY A O 1
ATOM 5395 N N . HIS A 1 661 ? 23.898 -19.058 -26.100 1.00 93.12 661 HIS A N 1
ATOM 5396 C CA . HIS A 1 661 ? 22.980 -18.753 -27.203 1.00 93.12 661 HIS A CA 1
ATOM 5397 C C . HIS A 1 661 ? 23.391 -19.495 -28.497 1.00 93.12 661 HIS A C 1
ATOM 5399 O O . HIS A 1 661 ? 24.505 -19.291 -28.995 1.00 93.12 661 HIS A O 1
ATOM 5405 N N . PRO A 1 662 ? 22.491 -20.267 -29.137 1.00 89.56 662 PRO A N 1
ATOM 5406 C CA . PRO A 1 662 ? 22.841 -21.162 -30.248 1.00 89.56 662 PRO A CA 1
ATOM 5407 C C . PRO A 1 662 ? 23.267 -20.438 -31.534 1.00 89.56 662 PRO A C 1
ATOM 5409 O O . PRO A 1 662 ? 24.176 -20.888 -32.229 1.00 89.56 662 PRO A O 1
ATOM 5412 N N . LEU A 1 663 ? 22.644 -19.298 -31.854 1.00 91.12 663 LEU A N 1
ATOM 5413 C CA . LEU A 1 663 ? 22.934 -18.525 -33.070 1.00 91.12 663 LEU A CA 1
ATOM 5414 C C . LEU A 1 663 ? 23.989 -17.417 -32.901 1.00 91.12 663 LEU A C 1
ATOM 5416 O O . LEU A 1 663 ? 24.499 -16.903 -33.901 1.00 91.12 663 LEU A O 1
ATOM 5420 N N . ALA A 1 664 ? 24.361 -17.052 -31.669 1.00 93.25 664 ALA A N 1
ATOM 5421 C CA . ALA A 1 664 ? 25.202 -15.881 -31.412 1.00 93.25 664 ALA A CA 1
ATOM 5422 C C . ALA A 1 664 ? 26.590 -15.986 -32.065 1.00 93.25 664 ALA A C 1
ATOM 5424 O O . ALA A 1 664 ? 27.064 -15.020 -32.664 1.00 93.25 664 ALA A O 1
ATOM 5425 N N . GLN A 1 665 ? 27.216 -17.170 -32.038 1.00 93.62 665 GLN A N 1
ATOM 5426 C CA . GLN A 1 665 ? 28.516 -17.393 -32.683 1.00 93.62 665 GLN A CA 1
ATOM 5427 C C . GLN A 1 665 ? 28.444 -17.193 -34.201 1.00 93.62 665 GLN A C 1
ATOM 5429 O O . GLN A 1 665 ? 29.267 -16.475 -34.769 1.00 93.62 665 GLN A O 1
ATOM 5434 N N . GLN A 1 666 ? 27.468 -17.819 -34.864 1.00 94.50 666 GLN A N 1
ATOM 5435 C CA . GLN A 1 666 ? 27.308 -17.704 -36.314 1.00 94.50 666 GLN A CA 1
ATOM 5436 C C . GLN A 1 666 ? 27.007 -16.256 -36.712 1.00 94.50 666 GLN A C 1
ATOM 5438 O O . GLN A 1 666 ? 27.579 -15.743 -37.681 1.00 94.50 666 GLN A O 1
ATOM 5443 N N . ARG A 1 667 ? 26.145 -15.579 -35.945 1.00 94.75 667 ARG A N 1
ATOM 5444 C CA . ARG A 1 667 ? 25.797 -14.173 -36.157 1.00 94.75 667 ARG A CA 1
ATOM 5445 C C . ARG A 1 667 ? 27.021 -13.267 -36.026 1.00 94.75 667 ARG A C 1
ATOM 5447 O O . ARG A 1 667 ? 27.289 -12.488 -36.938 1.00 94.75 667 ARG A O 1
ATOM 5454 N N . LEU A 1 668 ? 27.805 -13.430 -34.959 1.00 94.12 668 LEU A N 1
ATOM 5455 C CA . LEU A 1 668 ? 29.036 -12.676 -34.716 1.00 94.12 668 LEU A CA 1
ATOM 5456 C C . LEU A 1 668 ? 30.049 -12.863 -35.855 1.00 94.12 668 LEU A C 1
ATOM 5458 O O . LEU A 1 668 ? 30.532 -11.880 -36.416 1.00 94.12 668 LEU A O 1
ATOM 5462 N N . THR A 1 669 ? 30.322 -14.109 -36.260 1.00 94.25 669 THR A N 1
ATOM 5463 C CA . THR A 1 669 ? 31.237 -14.403 -37.376 1.00 94.25 669 THR A CA 1
ATOM 5464 C C . THR A 1 669 ? 30.761 -13.772 -38.685 1.00 94.25 669 THR A C 1
ATOM 5466 O O . THR A 1 669 ? 31.563 -13.192 -39.417 1.00 94.25 669 THR A O 1
ATOM 5469 N N . THR A 1 670 ? 29.456 -13.825 -38.963 1.00 95.69 670 THR A N 1
ATOM 5470 C CA . THR A 1 670 ? 28.867 -13.239 -40.176 1.00 95.69 670 THR A CA 1
ATOM 5471 C C . THR A 1 670 ? 29.028 -11.718 -40.203 1.00 95.69 670 THR A C 1
ATOM 5473 O O . THR A 1 670 ? 29.429 -11.155 -41.219 1.00 95.69 670 THR A O 1
ATOM 5476 N N . LEU A 1 671 ? 28.751 -11.038 -39.089 1.00 94.94 671 LEU A N 1
ATOM 5477 C CA . LEU A 1 671 ? 28.838 -9.578 -39.001 1.00 94.94 671 LEU A CA 1
ATOM 5478 C C . LEU A 1 671 ? 30.281 -9.066 -39.079 1.00 94.94 671 LEU A C 1
ATOM 5480 O O . LEU A 1 671 ? 30.517 -8.008 -39.666 1.00 94.94 671 LEU A O 1
ATOM 5484 N N . ILE A 1 672 ? 31.239 -9.826 -38.542 1.00 93.75 672 ILE A N 1
ATOM 5485 C CA . ILE A 1 672 ? 32.671 -9.547 -38.695 1.00 93.75 672 ILE A CA 1
ATOM 5486 C C . ILE A 1 672 ? 33.090 -9.712 -40.160 1.00 93.75 672 ILE A C 1
ATOM 5488 O O . ILE A 1 672 ? 33.718 -8.816 -40.719 1.00 93.75 672 ILE A O 1
ATOM 5492 N N . ALA A 1 673 ? 32.695 -10.810 -40.814 1.00 93.19 673 ALA A N 1
ATOM 5493 C CA . ALA A 1 673 ? 33.009 -11.049 -42.225 1.00 93.19 673 ALA A CA 1
ATOM 5494 C C . ALA A 1 673 ? 32.411 -9.976 -43.157 1.00 93.19 673 ALA A C 1
ATOM 5496 O O . ALA A 1 673 ? 33.011 -9.629 -44.169 1.00 93.19 673 ALA A O 1
ATOM 5497 N N . GLN A 1 674 ? 31.254 -9.414 -42.794 1.00 93.56 674 GLN A N 1
ATOM 5498 C CA . GLN A 1 674 ? 30.611 -8.303 -43.506 1.00 93.56 674 GLN A CA 1
ATOM 5499 C C . GLN A 1 674 ? 31.212 -6.921 -43.181 1.00 93.56 674 GLN A C 1
ATOM 5501 O O . GLN A 1 674 ? 30.737 -5.919 -43.711 1.00 93.56 674 GLN A O 1
ATOM 5506 N N . GLY A 1 675 ? 32.199 -6.829 -42.281 1.00 89.38 675 GLY A N 1
ATOM 5507 C CA . GLY A 1 675 ? 32.781 -5.556 -41.839 1.00 89.38 675 GLY A CA 1
ATOM 5508 C C . GLY A 1 675 ? 31.831 -4.674 -41.014 1.00 89.38 675 GLY A C 1
ATOM 5509 O O . GLY A 1 675 ? 32.095 -3.486 -40.816 1.00 89.38 675 GLY A O 1
ATOM 5510 N N . LYS A 1 676 ? 30.712 -5.228 -40.527 1.00 90.31 676 LYS A N 1
ATOM 5511 C CA . LYS A 1 676 ? 29.730 -4.498 -39.709 1.00 90.31 676 LYS A CA 1
ATOM 5512 C C . LYS A 1 676 ? 30.189 -4.351 -38.260 1.00 90.31 676 LYS A C 1
ATOM 5514 O O . LYS A 1 676 ? 29.944 -3.305 -37.660 1.00 90.31 676 LYS A O 1
ATOM 5519 N N . LEU A 1 677 ? 30.892 -5.357 -37.738 1.00 92.31 677 LEU A N 1
ATOM 5520 C CA . LEU A 1 677 ? 31.487 -5.369 -36.399 1.00 92.31 677 LEU A CA 1
ATOM 5521 C C . LEU A 1 677 ? 33.010 -5.549 -36.469 1.00 92.31 677 LEU A C 1
ATOM 5523 O O . LEU A 1 677 ? 33.504 -6.171 -37.413 1.00 92.31 677 LEU A O 1
ATOM 5527 N N . PRO A 1 678 ? 33.766 -5.025 -35.487 1.00 89.12 678 PRO A N 1
ATOM 5528 C CA . PRO A 1 678 ? 35.210 -5.208 -35.452 1.00 89.12 678 PRO A CA 1
ATOM 5529 C C . PRO A 1 678 ? 35.587 -6.680 -35.188 1.00 89.12 678 PRO A C 1
ATOM 5531 O O . PRO A 1 678 ? 34.914 -7.355 -34.407 1.00 89.12 678 PRO A O 1
ATOM 5534 N N . PRO A 1 679 ? 36.670 -7.191 -35.806 1.00 84.69 679 PRO A N 1
ATOM 5535 C CA . PRO A 1 679 ? 37.111 -8.577 -35.632 1.00 84.69 679 PRO A CA 1
ATOM 5536 C C . PRO A 1 679 ? 37.731 -8.852 -34.257 1.00 84.69 679 PRO A C 1
ATOM 5538 O O . PRO A 1 679 ? 37.738 -9.995 -33.807 1.00 84.69 679 PRO A O 1
ATOM 5541 N N . TYR A 1 680 ? 38.250 -7.819 -33.590 1.00 82.00 680 TYR A N 1
ATOM 5542 C CA . TYR A 1 680 ? 38.872 -7.918 -32.277 1.00 82.00 680 TYR A CA 1
ATOM 5543 C C . TYR A 1 680 ? 38.491 -6.742 -31.380 1.00 82.00 680 TYR A C 1
ATOM 5545 O O . TYR A 1 680 ? 38.281 -5.614 -31.832 1.00 82.00 680 TYR A O 1
ATOM 5553 N N . ALA A 1 681 ? 38.461 -7.047 -30.087 1.00 78.38 681 ALA A N 1
ATOM 5554 C CA . ALA A 1 681 ? 38.437 -6.098 -28.990 1.00 78.38 681 ALA A CA 1
ATOM 5555 C C . ALA A 1 681 ? 39.535 -5.039 -29.155 1.00 78.38 681 ALA A C 1
ATOM 5557 O O . ALA A 1 681 ? 40.715 -5.380 -29.216 1.00 78.38 681 ALA A O 1
ATOM 5558 N N . THR A 1 682 ? 39.166 -3.759 -29.202 1.00 83.38 682 THR A N 1
ATOM 5559 C CA . THR A 1 682 ? 40.141 -2.659 -29.156 1.00 83.38 682 THR A CA 1
ATOM 5560 C C . THR A 1 682 ? 40.024 -1.959 -27.799 1.00 83.38 682 THR A C 1
ATOM 5562 O O . THR A 1 682 ? 39.010 -1.296 -27.585 1.00 83.38 682 THR A O 1
ATOM 5565 N N . PRO A 1 683 ? 41.028 -2.051 -26.900 1.00 82.31 683 PRO A N 1
ATOM 5566 C CA . PRO A 1 683 ? 40.912 -1.599 -25.506 1.00 82.31 683 PRO A CA 1
ATOM 5567 C C . PRO A 1 683 ? 40.380 -0.168 -25.330 1.00 82.31 683 PRO A C 1
ATOM 5569 O O . PRO A 1 683 ? 39.497 0.068 -24.510 1.00 82.31 683 PRO A O 1
ATOM 5572 N N . ARG A 1 684 ? 40.824 0.772 -26.178 1.00 84.69 684 ARG A N 1
ATOM 5573 C CA . ARG A 1 684 ? 40.368 2.177 -26.176 1.00 84.69 684 ARG A CA 1
ATOM 5574 C C . ARG A 1 684 ? 38.857 2.343 -26.394 1.00 84.69 684 ARG A C 1
ATOM 5576 O O . ARG A 1 684 ? 38.288 3.315 -25.919 1.00 84.69 684 ARG A O 1
ATOM 5583 N N . TYR A 1 685 ? 38.211 1.441 -27.132 1.00 87.00 685 TYR A N 1
ATOM 5584 C CA . TYR A 1 685 ? 36.771 1.516 -27.412 1.00 87.00 685 TYR A CA 1
ATOM 5585 C C . TYR A 1 685 ? 35.935 0.607 -26.501 1.00 87.00 685 TYR A C 1
ATOM 5587 O O . TYR A 1 685 ? 34.712 0.630 -26.589 1.00 87.00 685 TYR A O 1
ATOM 5595 N N . GLN A 1 686 ? 36.582 -0.191 -25.646 1.00 83.56 686 GLN A N 1
ATOM 5596 C CA . GLN A 1 686 ? 35.918 -1.081 -24.691 1.00 83.56 686 GLN A CA 1
ATOM 5597 C C . GLN A 1 686 ? 35.669 -0.420 -23.345 1.00 83.56 686 GLN A C 1
ATOM 5599 O O . GLN A 1 686 ? 34.660 -0.695 -22.706 1.00 83.56 686 GLN A O 1
ATOM 5604 N N . ASN A 1 687 ? 36.610 0.412 -22.905 1.00 85.00 687 ASN A N 1
ATOM 5605 C CA . ASN A 1 687 ? 36.618 0.961 -21.563 1.00 85.00 687 ASN A CA 1
ATOM 5606 C C . ASN A 1 687 ? 36.731 2.485 -21.631 1.00 85.00 687 ASN A C 1
ATOM 5608 O O . ASN A 1 687 ? 37.688 3.023 -22.195 1.00 85.00 687 ASN A O 1
ATOM 5612 N N . VAL A 1 688 ? 35.757 3.172 -21.033 1.00 87.75 688 VAL A N 1
ATOM 5613 C CA . VAL A 1 688 ? 35.735 4.637 -20.966 1.00 87.75 688 VAL A CA 1
ATOM 5614 C C . VAL A 1 688 ? 36.945 5.191 -20.209 1.00 87.75 688 VAL A C 1
ATOM 5616 O O . VAL A 1 688 ? 37.461 6.236 -20.581 1.00 87.75 688 VAL A O 1
ATOM 5619 N N . ILE A 1 689 ? 37.473 4.478 -19.213 1.00 88.25 689 ILE A N 1
ATOM 5620 C CA . ILE A 1 689 ? 38.682 4.882 -18.485 1.00 88.25 689 ILE A CA 1
ATOM 5621 C C . ILE A 1 689 ? 39.887 4.896 -19.425 1.00 88.25 689 ILE A C 1
ATOM 5623 O O . ILE A 1 689 ? 40.575 5.905 -19.515 1.00 88.25 689 ILE A O 1
ATOM 5627 N N . THR A 1 690 ? 40.081 3.840 -20.219 1.00 86.94 690 THR A N 1
ATOM 5628 C CA . THR A 1 690 ? 41.164 3.776 -21.216 1.00 86.94 690 THR A CA 1
ATOM 5629 C C . THR A 1 690 ? 40.999 4.832 -22.316 1.00 86.94 690 THR A C 1
ATOM 5631 O O . THR A 1 690 ? 41.987 5.356 -22.831 1.00 86.94 690 THR A O 1
ATOM 5634 N N . TRP A 1 691 ? 39.759 5.176 -22.681 1.00 89.88 691 TRP A N 1
ATOM 5635 C CA . TRP A 1 691 ? 39.472 6.299 -23.578 1.00 89.88 691 TRP A CA 1
ATOM 5636 C C . TRP A 1 691 ? 39.898 7.641 -22.972 1.00 89.88 691 TRP A C 1
ATOM 5638 O O . TRP A 1 691 ? 40.578 8.424 -23.638 1.00 89.88 691 TRP A O 1
ATOM 5648 N N . LEU A 1 692 ? 39.527 7.893 -21.714 1.00 87.38 692 LEU A N 1
ATOM 5649 C CA . LEU A 1 692 ? 39.884 9.113 -20.994 1.00 87.38 692 LEU A CA 1
ATOM 5650 C C . LEU A 1 692 ? 41.402 9.233 -20.832 1.00 87.38 692 LEU A C 1
ATOM 5652 O O . LEU A 1 692 ? 41.963 10.262 -21.192 1.00 87.38 692 LEU A O 1
ATOM 5656 N N . GLU A 1 693 ? 42.077 8.174 -20.381 1.00 85.56 693 GLU A N 1
ATOM 5657 C CA . GLU A 1 693 ? 43.539 8.125 -20.237 1.00 85.56 693 GLU A CA 1
ATOM 5658 C C . GLU A 1 693 ? 44.256 8.451 -21.552 1.00 85.56 693 GLU A C 1
ATOM 5660 O O . GLU A 1 693 ? 45.194 9.248 -21.569 1.00 85.56 693 GLU A O 1
ATOM 5665 N N . TYR A 1 694 ? 43.785 7.887 -22.669 1.00 86.56 694 TYR A N 1
ATOM 5666 C CA . TYR A 1 694 ? 44.345 8.159 -23.991 1.00 86.56 694 TYR A CA 1
ATOM 5667 C C . TYR A 1 694 ? 44.217 9.638 -24.379 1.00 86.56 694 TYR A C 1
ATOM 5669 O O . TYR A 1 694 ? 45.192 10.246 -24.819 1.00 86.56 694 TYR A O 1
ATOM 5677 N N . HIS A 1 695 ? 43.030 10.227 -24.215 1.00 84.94 695 HIS A N 1
ATOM 5678 C CA . HIS A 1 695 ? 42.780 11.617 -24.606 1.00 84.94 695 HIS A CA 1
ATOM 5679 C C . HIS A 1 695 ? 43.457 12.631 -23.677 1.00 84.94 695 HIS A C 1
ATOM 5681 O O . HIS A 1 695 ? 43.933 13.661 -24.150 1.00 84.94 695 HIS A O 1
ATOM 5687 N N . ILE A 1 696 ? 43.578 12.323 -22.384 1.00 81.50 696 ILE A N 1
ATOM 5688 C CA . ILE A 1 696 ? 44.348 13.133 -21.430 1.00 81.50 696 ILE A CA 1
ATOM 5689 C C . ILE A 1 696 ? 45.842 13.095 -21.783 1.00 81.50 696 ILE A C 1
ATOM 5691 O O . ILE A 1 696 ? 46.495 14.136 -21.799 1.00 81.50 696 ILE A O 1
ATOM 5695 N N . ALA A 1 697 ? 46.386 11.923 -22.125 1.00 80.00 697 ALA A N 1
ATOM 5696 C CA . ALA A 1 697 ? 47.787 11.794 -22.524 1.00 80.00 697 ALA A CA 1
ATOM 5697 C C . ALA A 1 697 ? 48.103 12.530 -23.841 1.00 80.00 697 ALA A C 1
ATOM 5699 O O . ALA A 1 697 ? 49.189 13.092 -23.978 1.00 80.00 697 ALA A O 1
ATOM 5700 N N . GLN A 1 698 ? 47.169 12.554 -24.800 1.00 78.88 698 GLN A N 1
ATOM 5701 C CA . GLN A 1 698 ? 47.340 13.313 -26.044 1.00 78.88 698 GLN A CA 1
ATOM 5702 C C . GLN A 1 698 ? 47.318 14.827 -25.822 1.00 78.88 698 GLN A C 1
ATOM 5704 O O . GLN A 1 698 ? 48.183 15.515 -26.355 1.00 78.88 698 GLN A O 1
ATOM 5709 N N . ASP A 1 699 ? 46.404 15.334 -24.994 1.00 73.94 699 ASP A N 1
ATOM 5710 C CA . ASP A 1 699 ? 46.346 16.763 -24.654 1.00 73.94 699 ASP A CA 1
ATOM 5711 C C . ASP A 1 699 ? 47.637 17.219 -23.940 1.00 73.94 699 ASP A C 1
ATOM 5713 O O . ASP A 1 699 ? 48.228 18.245 -24.274 1.00 73.94 699 ASP A O 1
ATOM 5717 N N . GLN A 1 700 ? 48.178 16.386 -23.044 1.00 69.31 700 GLN A N 1
ATOM 5718 C CA . GLN A 1 700 ? 49.469 16.645 -22.393 1.00 69.31 700 GLN A CA 1
ATOM 5719 C C . GLN A 1 700 ? 50.656 16.637 -23.373 1.00 69.31 700 GLN A C 1
ATOM 5721 O O . GLN A 1 700 ? 51.599 17.410 -23.191 1.00 69.31 700 GLN A O 1
ATOM 5726 N N . GLN A 1 701 ? 50.629 15.800 -24.418 1.00 65.31 701 GLN A N 1
ATOM 5727 C CA . GLN A 1 701 ? 51.654 15.768 -25.471 1.00 65.31 701 GLN A CA 1
ATOM 5728 C C . GLN A 1 701 ? 51.553 16.957 -26.438 1.00 65.31 701 GLN A C 1
ATOM 5730 O O . GLN A 1 701 ? 52.581 17.502 -26.837 1.00 65.31 701 GLN A O 1
ATOM 5735 N N . GLU A 1 702 ? 50.344 17.400 -26.788 1.00 60.66 702 GLU A N 1
ATOM 5736 C CA . GLU A 1 702 ? 50.127 18.589 -27.625 1.00 60.66 702 GLU A CA 1
ATOM 5737 C C . GLU A 1 702 ? 50.532 19.882 -26.901 1.00 60.66 702 GLU A C 1
ATOM 5739 O O . GLU A 1 702 ? 51.094 20.785 -27.521 1.00 60.66 702 GLU A O 1
ATOM 5744 N N . GLN A 1 703 ? 50.361 19.939 -25.577 1.00 55.81 703 GLN A N 1
ATOM 5745 C CA . GLN A 1 703 ? 50.826 21.052 -24.740 1.00 55.81 703 GLN A CA 1
ATOM 5746 C C . GLN A 1 703 ? 52.351 21.070 -24.516 1.00 55.81 703 GLN A C 1
ATOM 5748 O O . GLN A 1 703 ? 52.895 22.099 -24.116 1.00 55.81 703 GLN A O 1
ATOM 5753 N N . SER A 1 704 ? 53.059 19.964 -24.783 1.00 46.84 704 SER A N 1
ATOM 5754 C CA . SER A 1 704 ? 54.519 19.844 -24.612 1.00 46.84 704 SER A CA 1
ATOM 5755 C C . SER A 1 704 ? 55.315 19.763 -25.928 1.00 46.84 704 SER A C 1
ATOM 5757 O O . SER A 1 704 ? 56.546 19.686 -25.900 1.00 46.84 704 SER A O 1
ATOM 5759 N N . ALA A 1 705 ? 54.653 19.861 -27.087 1.00 40.09 705 ALA A N 1
ATOM 5760 C CA . ALA A 1 705 ? 55.311 20.021 -28.383 1.00 40.09 705 ALA A CA 1
ATOM 5761 C C . ALA A 1 705 ? 55.840 21.466 -28.567 1.00 40.09 705 ALA A C 1
ATOM 5763 O O . ALA A 1 705 ? 55.123 22.424 -28.270 1.00 40.09 705 ALA A O 1
ATOM 5764 N N . PRO A 1 706 ? 57.074 21.677 -29.072 1.00 42.44 706 PRO A N 1
ATOM 5765 C CA . PRO A 1 706 ? 57.599 23.022 -29.296 1.00 42.44 706 PRO A CA 1
ATOM 5766 C C . PRO A 1 706 ? 56.805 23.715 -30.411 1.00 42.44 706 PRO A C 1
ATOM 5768 O O . PRO A 1 706 ? 56.808 23.264 -31.558 1.00 42.44 706 PRO A O 1
ATOM 5771 N N . GLN A 1 707 ? 56.127 24.818 -30.084 1.00 37.00 707 GLN A N 1
ATOM 5772 C CA . GLN A 1 707 ? 55.491 25.666 -31.093 1.00 37.00 707 GLN A CA 1
ATOM 5773 C C . GLN A 1 707 ? 56.556 26.249 -32.041 1.00 37.00 707 GLN A C 1
ATOM 5775 O O . GLN A 1 707 ? 57.588 26.728 -31.563 1.00 37.00 707 GLN A O 1
ATOM 5780 N N . PRO A 1 708 ? 56.333 26.264 -33.370 1.00 38.28 708 PRO A N 1
ATOM 5781 C CA . PRO A 1 708 ? 57.167 27.050 -34.265 1.00 38.28 708 PRO A CA 1
ATOM 5782 C C . PRO A 1 708 ? 56.940 28.537 -33.974 1.00 38.28 708 PRO A C 1
ATOM 5784 O O . PRO A 1 708 ? 55.801 29.003 -33.923 1.00 38.28 708 PRO A O 1
ATOM 5787 N N . GLU A 1 709 ? 58.033 29.275 -33.773 1.00 35.25 709 GLU A N 1
ATOM 5788 C CA . GLU A 1 709 ? 58.035 30.720 -33.543 1.00 35.25 709 GLU A CA 1
ATOM 5789 C C . GLU A 1 709 ? 57.195 31.444 -34.601 1.00 35.25 709 GLU A C 1
ATOM 5791 O O . GLU A 1 709 ? 57.632 31.654 -35.731 1.00 35.25 709 GLU A O 1
ATOM 5796 N N . THR A 1 710 ? 55.986 31.875 -34.237 1.00 33.16 710 THR A N 1
ATOM 5797 C CA . THR A 1 710 ? 55.307 32.934 -34.984 1.00 33.16 710 THR A CA 1
ATOM 5798 C C . THR A 1 710 ? 54.514 33.837 -34.048 1.00 33.16 710 THR A C 1
ATOM 5800 O O . THR A 1 710 ? 53.498 33.464 -33.477 1.00 33.16 710 THR A O 1
ATOM 5803 N N . GLN A 1 711 ? 55.090 35.026 -33.881 1.00 30.86 711 GLN A N 1
ATOM 5804 C CA . GLN A 1 711 ? 54.553 36.317 -33.456 1.00 30.86 711 GLN A CA 1
ATOM 5805 C C . GLN A 1 711 ? 53.168 36.386 -32.790 1.00 30.86 711 GLN A C 1
ATOM 5807 O O . GLN A 1 711 ? 52.117 36.195 -33.394 1.00 30.86 711 GLN A O 1
ATOM 5812 N N . VAL A 1 712 ? 53.233 36.875 -31.553 1.00 30.56 712 VAL A N 1
ATOM 5813 C CA . VAL A 1 712 ? 52.205 37.580 -30.784 1.00 30.56 712 VAL A CA 1
ATOM 5814 C C . VAL A 1 712 ? 51.277 38.433 -31.664 1.00 30.56 712 VAL A C 1
ATOM 5816 O O . VAL A 1 712 ? 51.680 39.474 -32.181 1.00 30.56 712 VAL A O 1
ATOM 5819 N N . GLN A 1 713 ? 49.994 38.076 -31.692 1.00 27.88 713 GLN A N 1
ATOM 5820 C CA . GLN A 1 713 ? 48.909 39.056 -31.659 1.00 27.88 713 GLN A CA 1
ATOM 5821 C C . GLN A 1 713 ? 47.954 38.683 -30.529 1.00 27.88 713 GLN A C 1
ATOM 5823 O O . GLN A 1 713 ? 47.226 37.696 -30.584 1.00 27.88 713 GLN A O 1
ATOM 5828 N N . ALA A 1 714 ? 47.996 39.494 -29.474 1.00 29.95 714 ALA A N 1
ATOM 5829 C CA . ALA A 1 714 ? 47.040 39.452 -28.388 1.00 29.95 714 ALA A CA 1
ATOM 5830 C C . ALA A 1 714 ? 45.634 39.741 -28.935 1.00 29.95 714 ALA A C 1
ATOM 5832 O O . ALA A 1 714 ? 45.378 40.810 -29.484 1.00 29.95 714 ALA A O 1
ATOM 5833 N N . SER A 1 715 ? 44.723 38.790 -28.759 1.00 23.91 715 SER A N 1
ATOM 5834 C CA . SER A 1 715 ? 43.281 39.024 -28.774 1.00 23.91 715 SER A CA 1
ATOM 5835 C C . SER A 1 715 ? 42.722 38.362 -27.526 1.00 23.91 715 SER A C 1
ATOM 5837 O O . SER A 1 715 ? 42.547 37.150 -27.453 1.00 23.91 715 SER A O 1
ATOM 5839 N N . SER A 1 716 ? 42.541 39.183 -26.502 1.00 28.50 716 SER A N 1
ATOM 5840 C CA . SER A 1 716 ? 41.866 38.867 -25.254 1.00 28.50 716 SER A CA 1
ATOM 5841 C C . SER A 1 716 ? 40.460 38.320 -25.514 1.00 28.50 716 SER A C 1
ATOM 5843 O O . SER A 1 716 ? 39.598 39.063 -25.975 1.00 28.50 716 SER A O 1
ATOM 5845 N N . PHE A 1 717 ? 40.207 37.066 -25.142 1.00 25.30 717 PHE A N 1
ATOM 5846 C CA . PHE A 1 717 ? 38.862 36.602 -24.809 1.00 25.30 717 PHE A CA 1
ATOM 5847 C C . PHE A 1 717 ? 38.817 36.309 -23.312 1.00 25.30 717 PHE A C 1
ATOM 5849 O O . PHE A 1 717 ? 39.121 35.218 -22.840 1.00 25.30 717 PHE A O 1
ATOM 5856 N N . ILE A 1 718 ? 38.481 37.357 -22.563 1.00 25.00 718 ILE A N 1
ATOM 5857 C CA . ILE A 1 718 ? 37.987 37.257 -21.195 1.00 25.00 718 ILE A CA 1
ATOM 5858 C C . ILE A 1 718 ? 36.601 36.613 -21.310 1.00 25.00 718 ILE A C 1
ATOM 5860 O O . ILE A 1 718 ? 35.675 37.251 -21.800 1.00 25.00 718 ILE A O 1
ATOM 5864 N N . PHE A 1 719 ? 36.455 35.352 -20.900 1.00 26.67 719 PHE A N 1
ATOM 5865 C CA . PHE A 1 719 ? 35.133 34.810 -20.593 1.00 26.67 719 PHE A CA 1
ATOM 5866 C C . PHE A 1 719 ? 34.783 35.219 -19.162 1.00 26.67 719 PHE A C 1
ATOM 5868 O O . PHE A 1 719 ? 35.359 34.726 -18.189 1.00 26.67 719 PHE A O 1
ATOM 5875 N N . GLU A 1 720 ? 33.864 36.174 -19.052 1.00 26.28 720 GLU A N 1
ATOM 5876 C CA . GLU A 1 720 ? 33.184 36.517 -17.811 1.00 26.28 720 GLU A CA 1
ATOM 5877 C C . GLU A 1 720 ? 32.475 35.278 -17.241 1.00 26.28 720 GLU A C 1
ATOM 5879 O O . GLU A 1 720 ? 31.779 34.541 -17.941 1.00 26.28 720 GLU A O 1
ATOM 5884 N N . ARG A 1 721 ? 32.681 35.040 -15.943 1.00 29.20 721 ARG A N 1
ATOM 5885 C CA . ARG A 1 721 ? 32.017 33.992 -15.159 1.00 29.20 721 ARG A CA 1
ATOM 5886 C C . ARG A 1 721 ? 30.535 34.338 -14.956 1.00 29.20 721 ARG A C 1
ATOM 5888 O O . ARG A 1 721 ? 30.270 35.427 -14.452 1.00 29.20 721 ARG A O 1
ATOM 5895 N N . PRO A 1 722 ? 29.582 33.407 -15.140 1.00 31.97 722 PRO A N 1
ATOM 5896 C CA . PRO A 1 722 ? 28.311 33.473 -14.438 1.00 31.97 722 PRO A CA 1
ATOM 5897 C C . PRO A 1 722 ? 28.373 32.648 -13.143 1.00 31.97 722 PRO A C 1
ATOM 5899 O O . PRO A 1 722 ? 28.960 31.568 -13.076 1.00 31.97 722 PRO A O 1
ATOM 5902 N N . ALA A 1 723 ? 27.736 33.175 -12.103 1.00 32.94 723 ALA A N 1
ATOM 5903 C CA . ALA A 1 723 ? 27.702 32.694 -10.723 1.00 32.94 723 ALA A CA 1
ATOM 5904 C C . ALA A 1 723 ? 26.954 31.353 -10.487 1.00 32.94 723 ALA A C 1
ATOM 5906 O O . ALA A 1 723 ? 26.505 31.093 -9.374 1.00 32.94 723 ALA A O 1
ATOM 5907 N N . LEU A 1 724 ? 26.836 30.475 -11.492 1.00 32.19 724 LEU A N 1
ATOM 5908 C CA . LEU A 1 724 ? 26.207 29.148 -11.350 1.00 32.19 724 LEU A CA 1
ATOM 5909 C C . LEU A 1 724 ? 27.088 28.122 -10.614 1.00 32.19 724 LEU A C 1
ATOM 5911 O O . LEU A 1 724 ? 26.587 27.124 -10.101 1.00 32.19 724 LEU A O 1
ATOM 5915 N N . SER A 1 725 ? 28.395 28.368 -10.523 1.00 34.88 725 SER A N 1
ATOM 5916 C CA . SER A 1 725 ? 29.350 27.458 -9.884 1.00 34.88 725 SER A CA 1
ATOM 5917 C C . SER A 1 725 ? 29.203 27.387 -8.360 1.00 34.88 725 SER A C 1
ATOM 5919 O O . SER A 1 725 ? 29.474 26.342 -7.779 1.00 34.88 725 SER A O 1
ATOM 5921 N N . ALA A 1 726 ? 28.707 28.436 -7.698 1.00 33.69 726 ALA A N 1
ATOM 5922 C CA . ALA A 1 726 ? 28.558 28.443 -6.240 1.00 33.69 726 ALA A CA 1
ATOM 5923 C C . ALA A 1 726 ? 27.385 27.576 -5.741 1.00 33.69 726 ALA A C 1
ATOM 5925 O O . ALA A 1 726 ? 27.477 26.984 -4.668 1.00 33.69 726 ALA A O 1
ATOM 5926 N N . PHE A 1 727 ? 26.308 27.446 -6.524 1.00 34.34 727 PHE A N 1
ATOM 5927 C CA . PHE A 1 727 ? 25.117 26.686 -6.123 1.00 34.34 727 PHE A CA 1
ATOM 5928 C C . PHE A 1 727 ? 25.341 25.169 -6.224 1.00 34.34 727 PHE A C 1
ATOM 5930 O O . PHE A 1 727 ? 24.960 24.420 -5.329 1.00 34.34 727 PHE A O 1
ATOM 5937 N N . ILE A 1 728 ? 26.059 24.719 -7.259 1.00 38.50 728 ILE A N 1
ATOM 5938 C CA . ILE A 1 728 ? 26.446 23.308 -7.426 1.00 38.50 728 ILE A CA 1
ATOM 5939 C C . ILE A 1 728 ? 27.464 22.894 -6.353 1.00 38.50 728 ILE A C 1
ATOM 5941 O O . ILE A 1 728 ? 27.350 21.813 -5.781 1.00 38.50 728 ILE A O 1
ATOM 5945 N N . ILE A 1 729 ? 28.403 23.781 -6.000 1.00 38.66 729 ILE A N 1
ATOM 5946 C CA . ILE A 1 729 ? 29.339 23.560 -4.887 1.00 38.66 729 ILE A CA 1
ATOM 5947 C C . ILE A 1 729 ? 28.586 23.451 -3.549 1.00 38.66 729 ILE A C 1
ATOM 5949 O O . ILE A 1 729 ? 28.925 22.601 -2.731 1.00 38.66 729 ILE A O 1
ATOM 5953 N N . PHE A 1 730 ? 27.525 24.237 -3.336 1.00 35.22 730 PHE A N 1
ATOM 5954 C CA . PHE A 1 730 ? 26.719 24.163 -2.112 1.00 35.22 730 PHE A CA 1
ATOM 5955 C C . PHE A 1 730 ? 25.914 22.855 -2.010 1.00 35.22 730 PHE A C 1
ATOM 5957 O O . PHE A 1 730 ? 25.892 22.231 -0.952 1.00 35.22 730 PHE A O 1
ATOM 5964 N N . VAL A 1 731 ? 25.329 22.382 -3.117 1.00 38.47 731 VAL A N 1
ATOM 5965 C CA . VAL A 1 731 ? 24.592 21.104 -3.169 1.00 38.47 731 VAL A CA 1
ATOM 5966 C C . VAL A 1 731 ? 25.528 19.904 -2.971 1.00 38.47 731 VAL A C 1
ATOM 5968 O O . VAL A 1 731 ? 25.180 18.966 -2.256 1.00 38.47 731 VAL A O 1
ATOM 5971 N N . ILE A 1 732 ? 26.745 19.953 -3.520 1.00 37.78 732 ILE A N 1
ATOM 5972 C CA . ILE A 1 732 ? 27.748 18.890 -3.351 1.00 37.78 732 ILE A CA 1
ATOM 5973 C C . ILE A 1 732 ? 28.323 18.879 -1.924 1.00 37.78 732 ILE A C 1
ATOM 5975 O O . ILE A 1 732 ? 28.503 17.807 -1.355 1.00 37.78 732 ILE A O 1
ATOM 5979 N N . ILE A 1 733 ? 28.539 20.040 -1.293 1.00 37.06 733 ILE A N 1
ATOM 5980 C CA . ILE A 1 733 ? 28.971 20.110 0.117 1.00 37.06 733 ILE A CA 1
ATOM 5981 C C . ILE A 1 733 ? 27.878 19.590 1.069 1.00 37.06 733 ILE A C 1
ATOM 5983 O O . ILE A 1 733 ? 28.204 18.988 2.092 1.00 37.06 733 ILE A O 1
ATOM 5987 N N . ILE A 1 734 ? 26.594 19.764 0.734 1.00 35.38 734 ILE A N 1
ATOM 5988 C CA . ILE A 1 734 ? 25.478 19.181 1.497 1.00 35.38 734 ILE A CA 1
ATOM 5989 C C . ILE A 1 734 ? 25.414 17.658 1.310 1.00 35.38 734 ILE A C 1
ATOM 5991 O O . ILE A 1 734 ? 25.252 16.942 2.295 1.00 35.38 734 ILE A O 1
ATOM 5995 N N . LEU A 1 735 ? 25.628 17.151 0.092 1.00 32.28 735 LEU A N 1
ATOM 5996 C CA . LEU A 1 735 ? 25.713 15.708 -0.185 1.00 32.28 735 LEU A CA 1
ATOM 5997 C C . LEU A 1 735 ? 26.905 15.034 0.517 1.00 32.28 735 LEU A C 1
ATOM 5999 O O . LEU A 1 735 ? 26.778 13.903 0.966 1.00 32.28 735 LEU A O 1
ATOM 6003 N N . ILE A 1 736 ? 28.030 15.737 0.681 1.00 36.38 736 ILE A N 1
ATOM 6004 C CA . ILE A 1 736 ? 29.228 15.233 1.383 1.00 36.38 736 ILE A CA 1
ATOM 6005 C C . ILE A 1 736 ? 29.070 15.245 2.916 1.00 36.38 736 ILE A C 1
ATOM 6007 O O . ILE A 1 736 ? 29.813 14.560 3.606 1.00 36.38 736 ILE A O 1
ATOM 6011 N N . LYS A 1 737 ? 28.098 15.980 3.473 1.00 28.59 737 LYS A N 1
ATOM 6012 C CA . LYS A 1 737 ? 27.744 15.888 4.904 1.00 28.59 737 LYS A CA 1
ATOM 6013 C C . LYS A 1 737 ? 26.659 14.845 5.209 1.00 28.59 737 LYS A C 1
ATOM 6015 O O . LYS A 1 737 ? 26.340 14.660 6.379 1.00 28.59 737 LYS A O 1
ATOM 6020 N N . LEU A 1 738 ? 26.075 14.226 4.179 1.00 29.95 738 LEU A N 1
ATOM 6021 C CA . LEU A 1 738 ? 24.988 13.240 4.274 1.00 29.95 738 LEU A CA 1
ATOM 6022 C C . LEU A 1 738 ? 25.398 11.819 3.830 1.00 29.95 738 LEU A C 1
ATOM 6024 O O . LEU A 1 738 ? 24.574 10.911 3.912 1.00 29.95 738 LEU A O 1
ATOM 6028 N N . LEU A 1 739 ? 26.647 11.634 3.389 1.00 33.81 739 LEU A N 1
ATOM 6029 C CA . LEU A 1 739 ? 27.359 10.348 3.366 1.00 33.81 739 LEU A CA 1
ATOM 6030 C C . LEU A 1 739 ? 28.206 10.243 4.634 1.00 33.81 739 LEU A C 1
ATOM 6032 O O . LEU A 1 739 ? 28.325 9.112 5.152 1.00 33.81 739 LEU A O 1
#

Foldseek 3Di:
DPDPQLLVVLQLDPLLQVLCLLQLCLVVVHDDPLAAPPSVVLVVLPDQLFLVSLVSLLVSLLVLLVVDVDDLVVQCVRSNSVSNLSNQLSSLLQSLLLLQLARKHKDFQCCQLVDPPRPCVVCCVVVDDDPQQGIWIWDDDPNDIDIARQSVLSSQSNNDPDRPHGSSVSSVVSGDPDDDRPDRGDGHAQSFSDPPLLVVLLVDALLCLQLLWDFDFLVCVVPPQVVLLVCSLVLNRPWTKAKKFFLAWDPLQADLVHLDWGKTKIKTDRSRSHDPVRSHVLSPVLNVLLVDDDDPPDDPLSVVSNVCSVVVRDWDFAWDPCVSPSDTMIMGIHTANLLQAFQSHCQDRMAMKIDDPVDSYIYGDRCVSNCSHPVSVVSQVSVCVPPVDDSVPGAGNPLLSSPQPCVVLCVQCQLSIGPHCVSSVSSVNHDHDPDRPDDHGDPSNNVSVVVNSVSRCVSFVFDDPPVCVVVVVPDDDDPPPVVLVNVLLVLLLPDDPVVLLVLLQDQVLLVLLLADHDVVLSVQVPPPDDDPVRVSVSLVVLSVLCVPPRHNLSSLQSQLVCQRNCPHHGHTNSSSLVSLVVSVVRHLSSLLVVLVSCLRRVLVQLVVCVVVQCVQCVVVLVVCVVCNVVLVVLSVCLSPDPLLSLLSSLVSLVVSVVSPPPCSVVVSVVCCVVVNHPPDDDPCSPHSVSVVVVVVVVVVVVVPDDDDDDDDDDDDDDDDDDPPVVVVVVVVVVVVVVD

Radius of gyration: 33.93 Å; chains: 1; bounding box: 91×66×98 Å

pLDDT: mean 82.49, std 16.17, range [23.91, 98.19]